Protein 8OJU (pdb70)

Sequence (438 aa):
SALTQPPSVVSGAPGQRRVSISSCTGGSSNFGAGYDVHWYQQLPATTAPKLLIYGNNNRRPSSGVPDRFSGSKSSGTSSASLAITGLQAEDEGDYFCQSFDTSLSGWIFGGGTKLTVLGQPKAAPSVTLFPPSSSEELQANNKATLVCLISSDFYPGAVTTVAWKADSSPVKAGVETTTPSSKQSNNKYAASSSYLSLTPEQWKSSHRRSYSSSCCQVTHEGSTTVVEKTVAPTECSVQLLVQSGAEVRNPGASSVKVSCKASGYTFTSYAIHWVRQAPGHRLEWVGRINTDNGNNTKYSQKFHGRVALSRDTTSSASSTTTYMMDLSSLNSSEDTAVYYCCARAFYYSSGVMFDSWGQGALVTVSSAPTKAPDVFPIISGCRKDDNSPVVLACLITTGYHPTSVTTVTTWYMGTQSSQPQRTFPEIQRRDSSYYMMTSSQLSSTTPLQQWRQGEYKCCVVQHTTASKSKKEIFRWPESP

Structure (mmCIF, N/CA/C/O backbone):
data_8OJU
#
_entry.id   8OJU
#
_cell.length_a   42.893
_cell.length_b   74.198
_cell.length_c   70.915
_cell.angle_alpha   90.00
_cell.angle_beta   92.15
_cell.angle_gamma   90.00
#
_symmetry.space_group_name_H-M   'P 1 21 1'
#
loop_
_entity.id
_entity.type
_entity.pdbx_description
1 polymer 'Human IgD Fab light chain'
2 polymer 'Human IgD Fab heavy chain'
3 non-polymer 1,2-ETHANEDIOL
4 non-polymer 'SODIUM ION'
5 non-polymer 'TETRAETHYLENE GLYCOL'
6 water water
#
loop_
_atom_site.group_PDB
_atom_site.id
_atom_site.type_symbol
_atom_site.label_atom_id
_atom_site.label_alt_id
_atom_site.label_comp_id
_atom_site.label_asym_id
_atom_site.label_entity_id
_atom_site.label_seq_id
_atom_site.pdbx_PDB_ins_code
_atom_site.Cartn_x
_atom_site.Cartn_y
_atom_site.Cartn_z
_atom_site.occupancy
_atom_site.B_iso_or_equiv
_atom_site.auth_seq_id
_atom_site.auth_comp_id
_atom_site.auth_asym_id
_atom_site.auth_atom_id
_atom_site.pdbx_PDB_model_num
ATOM 9 N N . SER A 1 2 ? -11.874 -0.289 35.547 1.00 40.46 2 SER L N 1
ATOM 10 C CA . SER A 1 2 ? -10.872 -1.355 35.528 1.00 37.62 2 SER L CA 1
ATOM 11 C C . SER A 1 2 ? -9.802 -1.114 34.471 1.00 35.71 2 SER L C 1
ATOM 12 O O . SER A 1 2 ? -9.106 -2.039 34.047 1.00 37.36 2 SER L O 1
ATOM 15 N N . ALA A 1 3 ? -9.692 0.128 34.026 1.00 31.57 3 ALA L N 1
ATOM 16 C CA . ALA A 1 3 ? -8.658 0.525 33.088 1.00 30.15 3 ALA L CA 1
ATOM 17 C C . ALA A 1 3 ? -8.019 1.807 33.595 1.00 27.83 3 ALA L C 1
ATOM 18 O O . ALA A 1 3 ? -8.626 2.552 34.370 1.00 30.08 3 ALA L O 1
ATOM 20 N N . LEU A 1 4 ? -6.771 2.034 33.193 1.00 23.53 4 LEU L N 1
ATOM 21 C CA . LEU A 1 4 ? -6.083 3.280 33.493 1.00 20.43 4 LEU L CA 1
ATOM 22 C C . LEU A 1 4 ? -6.245 4.223 32.316 1.00 21.83 4 LEU L C 1
ATOM 23 O O . LEU A 1 4 ? -6.118 3.806 31.158 1.00 21.93 4 LEU L O 1
ATOM 28 N N . THR A 1 5 ? -6.514 5.495 32.614 1.00 21.58 5 THR L N 1
ATOM 29 C CA . THR A 1 5 ? -6.770 6.506 31.595 1.00 22.23 5 THR L CA 1
ATOM 30 C C . THR A 1 5 ? -5.691 7.581 31.652 1.00 21.22 5 THR L C 1
ATOM 31 O O . THR A 1 5 ? -5.512 8.233 32.694 1.00 21.35 5 THR L O 1
ATOM 35 N N . GLN A 1 6 ? -4.967 7.753 30.538 1.00 20.64 6 GLN L N 1
ATOM 36 C CA . GLN A 1 6 ? -3.981 8.810 30.326 1.00 21.48 6 GLN L CA 1
ATOM 37 C C . GLN A 1 6 ? -4.336 9.582 29.069 1.00 21.89 6 GLN L C 1
ATOM 38 O O . GLN A 1 6 ? -4.884 9.006 28.120 1.00 25.33 6 GLN L O 1
ATOM 44 N N . PRO A 1 7 ? -3.953 10.858 28.994 1.00 22.01 7 PRO L N 1
ATOM 45 C CA . PRO A 1 7 ? -4.158 11.612 27.757 1.00 23.73 7 PRO L CA 1
ATOM 46 C C . PRO A 1 7 ? -3.323 11.036 26.632 1.00 23.98 7 PRO L C 1
ATOM 47 O O . PRO A 1 7 ? -2.191 10.573 26.854 1.00 24.35 7 PRO L O 1
ATOM 51 N N . PRO A 1 8 ? -3.815 11.080 25.391 1.00 23.35 8 PRO L N 1
ATOM 52 C CA . PRO A 1 8 ? -3.008 10.560 24.279 1.00 23.73 8 PRO L CA 1
ATOM 53 C C . PRO A 1 8 ? -1.751 11.366 23.988 1.00 22.81 8 PRO L C 1
ATOM 54 O O . PRO A 1 8 ? -0.772 10.803 23.474 1.00 22.92 8 PRO L O 1
ATOM 58 N N . SER A 1 9 ? -1.726 12.662 24.295 1.00 22.98 9 SER L N 1
ATOM 59 C CA . SER A 1 9 ? -0.542 13.441 23.968 1.00 24.44 9 SER L CA 1
ATOM 60 C C . SER A 1 9 ? -0.376 14.608 24.927 1.00 22.84 9 SER L C 1
ATOM 61 O O . SER A 1 9 ? -1.351 15.125 25.479 1.00 25.50 9 SER L O 1
ATOM 64 N N . VAL A 1 10 ? 0.887 14.988 25.136 1.00 19.92 10 VAL L N 1
ATOM 65 C CA A VAL A 1 10 ? 1.254 16.190 25.876 0.50 19.57 10 VAL L CA 1
ATOM 66 C CA B VAL A 1 10 ? 1.261 16.179 25.890 0.50 20.30 10 VAL L CA 1
ATOM 67 C C . VAL A 1 10 ? 2.398 16.850 25.128 1.00 20.08 10 VAL L C 1
ATOM 68 O O . VAL A 1 10 ? 3.166 16.189 24.424 1.00 19.84 10 VAL L O 1
ATOM 75 N N . SER A 1 11 ? 2.502 18.173 25.254 1.00 22.45 11 SER L N 1
ATOM 76 C CA . SER A 1 11 ? 3.594 18.853 24.575 1.00 22.50 11 SER L CA 1
ATOM 77 C C . SER A 1 11 ? 4.061 20.046 25.396 1.00 20.74 11 SER L C 1
ATOM 78 O O . SER A 1 11 ? 3.316 20.606 26.205 1.00 22.32 11 SER L O 1
ATOM 81 N N . GLY A 1 12 ? 5.317 20.421 25.174 1.00 20.83 12 GLY L N 1
ATOM 82 C CA . GLY A 1 12 ? 5.890 21.604 25.789 1.00 21.19 12 GLY L CA 1
ATOM 83 C C . GLY A 1 12 ? 7.150 21.996 25.053 1.00 22.55 12 GLY L C 1
ATOM 84 O O . GLY A 1 12 ? 7.621 21.278 24.172 1.00 24.44 12 GLY L O 1
ATOM 85 N N . ALA A 1 13 ? 7.705 23.151 25.427 1.00 22.17 13 ALA L N 1
ATOM 86 C CA . ALA A 1 13 ? 8.905 23.662 24.777 1.00 22.36 13 ALA L CA 1
ATOM 87 C C . ALA A 1 13 ? 10.142 23.322 25.608 1.00 21.85 13 ALA L C 1
ATOM 88 O O . ALA A 1 13 ? 10.028 22.962 26.785 1.00 19.33 13 ALA L O 1
ATOM 90 N N . PRO A 1 14 ? 11.347 23.411 25.035 1.00 22.27 14 PRO L N 1
ATOM 91 C CA . PRO A 1 14 ? 12.545 23.095 25.821 1.00 22.25 14 PRO L CA 1
ATOM 92 C C . PRO A 1 14 ? 12.629 23.905 27.105 1.00 20.34 14 PRO L C 1
ATOM 93 O O . PRO A 1 14 ? 12.379 25.116 27.125 1.00 21.29 14 PRO L O 1
ATOM 97 N N . GLY A 1 15 ? 12.975 23.218 28.192 1.00 19.29 15 GLY L N 1
ATOM 98 C CA . GLY A 1 15 ? 13.071 23.834 29.500 1.00 18.66 15 GLY L CA 1
ATOM 99 C C . GLY A 1 15 ? 11.765 23.993 30.246 1.00 18.99 15 GLY L C 1
ATOM 100 O O . GLY A 1 15 ? 11.789 24.347 31.432 1.00 20.62 15 GLY L O 1
ATOM 101 N N . GLN A 1 16 ? 10.624 23.742 29.612 1.00 17.51 16 GLN L N 1
ATOM 102 C CA . GLN A 1 16 ? 9.344 23.893 30.282 1.00 17.43 16 GLN L CA 1
ATOM 103 C C . GLN A 1 16 ? 9.013 22.660 31.126 1.00 18.03 16 GLN L C 1
ATOM 104 O O . GLN A 1 16 ? 9.752 21.669 31.170 1.00 17.35 16 GLN L O 1
ATOM 110 N N . ARG A 1 17 ? 7.875 22.721 31.801 1.00 19.96 17 ARG L N 1
ATOM 111 C CA A ARG A 1 17 ? 7.413 21.652 32.674 0.70 20.17 17 ARG L CA 1
ATOM 112 C CA B ARG A 1 17 ? 7.415 21.649 32.670 0.30 20.42 17 ARG L CA 1
ATOM 113 C C . ARG A 1 17 ? 6.076 21.128 32.168 1.00 20.66 17 ARG L C 1
ATOM 114 O O . ARG A 1 17 ? 5.190 21.913 31.811 1.00 24.72 17 ARG L O 1
ATOM 129 N N . VAL A 1 18 ? 5.926 19.802 32.137 1.00 17.82 18 VAL L N 1
ATOM 130 C CA . VAL A 1 18 ? 4.671 19.176 31.740 1.00 17.80 18 VAL L CA 1
ATOM 131 C C . VAL A 1 18 ? 4.293 18.127 32.783 1.00 16.43 18 VAL L C 1
ATOM 132 O O . VAL A 1 18 ? 5.109 17.722 33.608 1.00 17.55 18 VAL L O 1
ATOM 136 N N . SER A 1 19 ? 3.025 17.719 32.774 1.00 16.00 19 SER L N 1
ATOM 137 C CA . SER A 1 19 ? 2.641 16.546 33.546 1.00 17.31 19 SER L CA 1
ATOM 138 C C . SER A 1 19 ? 1.719 15.664 32.733 1.00 16.49 19 SER L C 1
ATOM 139 O O . SER A 1 19 ? 1.041 16.120 31.811 1.00 17.84 19 SER L O 1
ATOM 142 N N . ILE A 1 20 ? 1.714 14.394 33.108 1.00 16.79 20 ILE L N 1
ATOM 143 C CA . ILE A 1 20 ? 0.938 13.355 32.451 1.00 17.04 20 ILE L CA 1
ATOM 144 C C . ILE A 1 20 ? 0.061 12.718 33.514 1.00 16.88 20 ILE L C 1
ATOM 145 O O . ILE A 1 20 ? 0.577 12.125 34.470 1.00 15.76 20 ILE L O 1
ATOM 150 N N . SER A 1 21 ? -1.254 12.847 33.359 1.00 17.18 21 SER L N 1
ATOM 151 C CA A SER A 1 21 ? -2.176 12.270 34.322 0.50 17.17 21 SER L CA 1
ATOM 152 C CA B SER A 1 21 ? -2.226 12.286 34.290 0.50 17.22 21 SER L CA 1
ATOM 153 C C . SER A 1 21 ? -2.471 10.807 33.993 1.00 18.29 21 SER L C 1
ATOM 154 O O . SER A 1 21 ? -2.380 10.365 32.843 1.00 19.17 21 SER L O 1
ATOM 159 N N . CYS A 1 22 ? -2.817 10.049 35.037 1.00 18.03 22 CYS L N 1
ATOM 160 C CA . CYS A 1 22 ? -3.256 8.658 34.891 1.00 19.88 22 CYS L CA 1
ATOM 161 C C . CYS A 1 22 ? -4.283 8.414 35.986 1.00 20.83 22 CYS L C 1
ATOM 162 O O . CYS A 1 22 ? -3.958 8.524 37.169 1.00 24.89 22 CYS L O 1
ATOM 165 N N . THR A 1 23 ? -5.523 8.091 35.632 1.00 23.07 23 THR L N 1
ATOM 166 C CA . THR A 1 23 ? -6.504 7.813 36.670 1.00 24.22 23 THR L CA 1
ATOM 167 C C . THR A 1 23 ? -6.983 6.385 36.558 1.00 23.70 23 THR L C 1
ATOM 168 O O . THR A 1 23 ? -7.055 5.821 35.468 1.00 25.48 23 THR L O 1
ATOM 172 N N . GLY A 1 24 ? -7.265 5.806 37.710 1.00 24.60 24 GLY L N 1
ATOM 173 C CA . GLY A 1 24 ? -7.699 4.435 37.747 1.00 25.38 24 GLY L CA 1
ATOM 174 C C . GLY A 1 24 ? -9.047 4.328 38.410 1.00 29.14 24 GLY L C 1
ATOM 175 O O . GLY A 1 24 ? -9.928 5.178 38.226 1.00 31.48 24 GLY L O 1
ATOM 176 N N . GLY A 1 25 ? -9.197 3.311 39.238 1.00 30.23 25 GLY L N 1
ATOM 177 C CA . GLY A 1 25 ? -10.521 3.035 39.743 1.00 31.81 25 GLY L CA 1
ATOM 178 C C . GLY A 1 25 ? -10.437 2.200 40.993 1.00 34.16 25 GLY L C 1
ATOM 179 O O . GLY A 1 25 ? -9.354 1.847 41.466 1.00 32.74 25 GLY L O 1
ATOM 180 N N . SER A 1 26 ? -11.624 1.868 41.505 1.00 33.87 26 SER L N 1
ATOM 181 C CA . SER A 1 26 ? -11.731 1.153 42.769 1.00 35.72 26 SER L CA 1
ATOM 182 C C . SER A 1 26 ? -10.973 -0.169 42.758 1.00 35.03 26 SER L C 1
ATOM 183 O O . SER A 1 26 ? -10.551 -0.638 43.821 1.00 38.00 26 SER L O 1
ATOM 186 N N . SER A 1 27 ? -10.795 -0.789 41.590 1.00 34.43 27 SER L N 1
ATOM 187 C CA . SER A 1 27 ? -10.203 -2.122 41.512 1.00 32.69 27 SER L CA 1
ATOM 188 C C . SER A 1 27 ? -8.692 -2.116 41.301 1.00 32.73 27 SER L C 1
ATOM 189 O O . SER A 1 27 ? -8.081 -3.190 41.260 1.00 33.25 27 SER L O 1
ATOM 192 N N . ASN A 1 28 ? -8.069 -0.946 41.190 1.00 29.37 28 ASN L N 1
ATOM 193 C CA . ASN A 1 28 ? -6.622 -0.902 41.058 1.00 28.43 28 ASN L CA 1
ATOM 194 C C . ASN A 1 28 ? -6.059 0.073 42.088 1.00 27.35 28 ASN L C 1
ATOM 195 O O . ASN A 1 28 ? -5.750 -0.334 43.218 1.00 27.85 28 ASN L O 1
ATOM 200 N N . PHE A 1 29 ? -5.959 1.357 41.723 1.00 26.38 29 PHE L N 1
ATOM 201 C CA . PHE A 1 29 ? -5.511 2.377 42.677 1.00 28.26 29 PHE L CA 1
ATOM 202 C C . PHE A 1 29 ? -6.376 2.386 43.933 1.00 31.10 29 PHE L C 1
ATOM 203 O O . PHE A 1 29 ? -5.863 2.529 45.049 1.00 33.25 29 PHE L O 1
ATOM 211 N N . GLY A 1 30 ? -7.694 2.242 43.769 1.00 30.37 30 GLY L N 1
ATOM 212 C CA . GLY A 1 30 ? -8.604 2.235 44.901 1.00 32.58 30 GLY L CA 1
ATOM 213 C C . GLY A 1 30 ? -8.530 0.988 45.755 1.00 34.87 30 GLY L C 1
ATOM 214 O O . GLY A 1 30 ? -9.034 0.990 46.882 1.00 37.23 30 GLY L O 1
ATOM 215 N N . ALA A 1 31 ? -7.919 -0.080 45.247 1.00 34.03 31 ALA L N 1
ATOM 216 C CA . ALA A 1 31 ? -7.707 -1.291 46.025 1.00 33.20 31 ALA L CA 1
ATOM 217 C C . ALA A 1 31 ? -6.353 -1.307 46.719 1.00 33.50 31 ALA L C 1
ATOM 218 O O . ALA A 1 31 ? -5.963 -2.345 47.261 1.00 34.31 31 ALA L O 1
ATOM 220 N N . GLY A 1 32 ? -5.627 -0.191 46.692 1.00 32.03 32 GLY L N 1
ATOM 221 C CA . GLY A 1 32 ? -4.366 -0.061 47.391 1.00 31.09 32 GLY L CA 1
ATOM 222 C C . GLY A 1 32 ? -3.108 -0.266 46.568 1.00 28.92 32 GLY L C 1
ATOM 223 O O . GLY A 1 32 ? -2.011 -0.210 47.134 1.00 31.07 32 GLY L O 1
ATOM 224 N N . TYR A 1 33 ? -3.218 -0.495 45.263 1.00 25.43 33 TYR L N 1
ATOM 225 C CA . TYR A 1 33 ? -2.032 -0.769 44.465 1.00 23.63 33 TYR L CA 1
ATOM 226 C C . TYR A 1 33 ? -1.380 0.531 44.018 1.00 21.95 33 TYR L C 1
ATOM 227 O O . TYR A 1 33 ? -2.051 1.546 43.820 1.00 24.93 33 TYR L O 1
ATOM 236 N N . ASP A 1 34 ? -0.055 0.499 43.899 1.00 19.53 34 ASP L N 1
ATOM 237 C CA . ASP A 1 34 ? 0.699 1.670 43.468 1.00 18.70 34 ASP L CA 1
ATOM 238 C C . ASP A 1 34 ? 0.675 1.799 41.942 1.00 16.58 34 ASP L C 1
ATOM 239 O O . ASP A 1 34 ? 0.287 0.876 41.206 1.00 18.72 34 ASP L O 1
ATOM 244 N N . VAL A 1 35 ? 1.126 2.964 41.462 1.00 15.88 35 VAL L N 1
ATOM 245 C CA . VAL A 1 35 ? 1.363 3.199 40.039 1.00 13.98 35 VAL L CA 1
ATOM 246 C C . VAL A 1 35 ? 2.856 3.146 39.732 1.00 14.26 35 VAL L C 1
ATOM 247 O O . VAL A 1 35 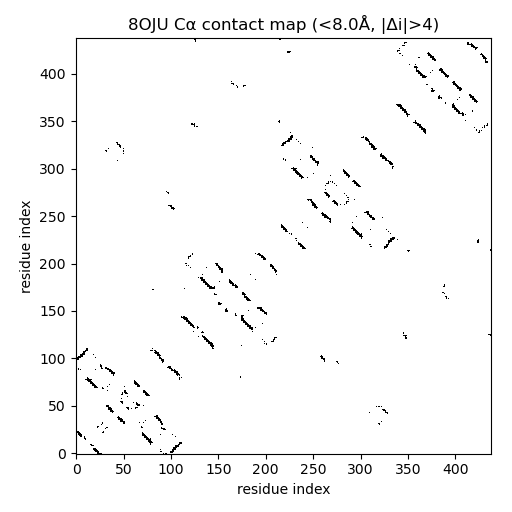? 3.688 3.618 40.523 1.00 14.77 35 VAL L O 1
ATOM 251 N N . HIS A 1 36 ? 3.199 2.592 38.564 1.00 14.11 36 HIS L N 1
ATOM 252 C CA . HIS A 1 36 ? 4.545 2.664 38.022 1.00 12.42 36 HIS L CA 1
ATOM 253 C C . HIS A 1 36 ? 4.488 3.316 36.648 1.00 11.47 36 HIS L C 1
ATOM 254 O O . HIS A 1 36 ? 3.463 3.252 35.961 1.00 13.81 36 HIS L O 1
ATOM 261 N N . TRP A 1 37 ? 5.600 3.925 36.228 1.00 11.55 37 TRP L N 1
ATOM 262 C CA . TRP A 1 37 ? 5.651 4.596 34.932 1.00 11.88 37 TRP L CA 1
ATOM 263 C C . TRP A 1 37 ? 6.826 4.068 34.128 1.00 12.70 37 TRP L C 1
ATOM 264 O O . TRP A 1 37 ? 7.900 3.798 34.688 1.00 13.20 37 TRP L O 1
ATOM 275 N N . TYR A 1 38 ? 6.613 3.924 32.812 1.00 12.31 38 TYR L N 1
ATOM 276 C CA . TYR A 1 38 ? 7.628 3.442 31.882 1.00 12.11 38 TYR L CA 1
ATOM 277 C C . TYR A 1 38 ? 7.797 4.437 30.746 1.00 11.58 38 TYR L C 1
ATOM 278 O O . TYR A 1 38 ? 6.824 5.038 30.276 1.00 14.05 38 TYR L O 1
ATOM 287 N N . GLN A 1 39 ? 9.038 4.613 30.322 1.00 12.59 39 GLN L N 1
ATOM 288 C CA . GLN A 1 39 ? 9.406 5.500 29.230 1.00 12.66 39 GLN L CA 1
ATOM 289 C C . GLN A 1 39 ? 9.806 4.642 28.038 1.00 14.55 39 GLN L C 1
ATOM 290 O O . GLN A 1 39 ? 10.653 3.745 28.167 1.00 14.66 39 GLN L O 1
ATOM 296 N N . GLN A 1 40 ? 9.216 4.920 26.881 1.00 14.07 40 GLN L N 1
ATOM 297 C CA . GLN A 1 40 ? 9.526 4.203 25.646 1.00 15.67 40 GLN L CA 1
ATOM 298 C C . GLN A 1 40 ? 9.978 5.192 24.580 1.00 17.10 40 GLN L C 1
ATOM 299 O O . GLN A 1 40 ? 9.157 5.881 23.962 1.00 17.29 40 GLN L O 1
ATOM 305 N N . LEU A 1 41 ? 11.285 5.280 24.403 1.00 18.71 41 LEU L N 1
ATOM 306 C CA . LEU A 1 41 ? 11.843 6.128 23.372 1.00 23.51 41 LEU L CA 1
ATOM 307 C C . LEU A 1 41 ? 11.651 5.441 22.024 1.00 27.88 41 LEU L C 1
ATOM 308 O O . LEU A 1 41 ? 11.408 4.231 21.972 1.00 27.26 41 LEU L O 1
ATOM 313 N N . PRO A 1 42 ? 11.707 6.197 20.924 1.00 32.78 42 PRO L N 1
ATOM 314 C CA . PRO A 1 42 ? 11.418 5.608 19.610 1.00 33.53 42 PRO L CA 1
ATOM 315 C C . PRO A 1 42 ? 12.287 4.391 19.329 1.00 34.20 42 PRO L C 1
ATOM 316 O O . PRO A 1 42 ? 13.499 4.401 19.563 1.00 35.75 42 PRO L O 1
ATOM 320 N N . ALA A 1 43 ? 11.640 3.319 18.862 1.00 34.75 43 ALA L N 1
ATOM 321 C CA . ALA A 1 43 ? 12.318 2.085 18.454 1.00 35.90 43 ALA L CA 1
ATOM 322 C C . ALA A 1 43 ? 13.105 1.432 19.591 1.00 34.48 43 ALA L C 1
ATOM 323 O O . ALA A 1 43 ? 14.118 0.772 19.357 1.00 37.06 43 ALA L O 1
ATOM 325 N N . THR A 1 44 ? 12.651 1.604 20.833 1.00 28.77 44 THR L N 1
ATOM 326 C CA A THR A 1 44 ? 13.313 0.997 21.980 0.50 25.31 44 THR L CA 1
ATOM 327 C CA B THR A 1 44 ? 13.310 1.034 21.998 0.50 26.18 44 THR L CA 1
ATOM 328 C C . THR A 1 44 ? 12.279 0.305 22.853 1.00 22.81 44 THR L C 1
ATOM 329 O O . THR A 1 44 ? 11.079 0.582 22.778 1.00 21.60 44 THR L O 1
ATOM 336 N N . ALA A 1 45 ? 12.766 -0.618 23.687 1.00 21.21 45 ALA L N 1
ATOM 337 C CA . ALA A 1 45 ? 11.914 -1.265 24.670 1.00 18.24 45 ALA L CA 1
ATOM 338 C C . ALA A 1 45 ? 11.538 -0.271 25.773 1.00 17.10 45 ALA L C 1
ATOM 339 O O . ALA A 1 45 ? 12.272 0.687 26.038 1.00 18.15 45 ALA L O 1
ATOM 341 N N . PRO A 1 46 ? 10.396 -0.478 26.428 1.00 16.62 46 PRO L N 1
ATOM 342 C CA . PRO A 1 46 ? 10.084 0.296 27.639 1.00 16.27 46 PRO L CA 1
ATOM 343 C C . PRO A 1 46 ? 11.195 0.192 28.677 1.00 15.08 46 PRO L C 1
ATOM 344 O O . PRO A 1 46 ? 11.885 -0.827 28.792 1.00 18.33 46 PRO L O 1
ATOM 348 N N . LYS A 1 47 ? 11.360 1.283 29.436 1.00 14.97 47 LYS L N 1
ATOM 349 C CA . LYS A 1 47 ? 12.303 1.386 30.532 1.00 15.72 47 LYS L CA 1
ATOM 350 C C . LYS A 1 47 ? 11.564 1.896 31.761 1.00 13.77 47 LYS L C 1
ATOM 351 O O . LYS A 1 47 ? 10.772 2.834 31.673 1.00 14.75 47 LYS L O 1
ATOM 357 N N . LEU A 1 48 ? 11.829 1.289 32.911 1.00 14.46 48 LEU L N 1
ATOM 358 C CA . LEU A 1 48 ? 11.212 1.732 34.154 1.00 13.17 48 LEU L CA 1
ATOM 359 C C . LEU A 1 48 ? 11.686 3.142 34.497 1.00 11.53 48 LEU L C 1
ATOM 360 O O . LEU A 1 48 ? 12.887 3.411 34.547 1.00 14.36 48 LEU L O 1
ATOM 365 N N . LEU A 1 49 ? 10.729 4.044 34.722 1.00 11.74 49 LEU L N 1
ATOM 366 C CA . LEU A 1 49 ? 11.005 5.443 35.000 1.00 13.34 49 LEU L CA 1
ATOM 367 C C . LEU A 1 49 ? 10.686 5.828 36.439 1.00 12.82 49 LEU L C 1
ATOM 368 O O . LEU A 1 49 ? 11.492 6.503 37.100 1.00 13.63 49 LEU L O 1
ATOM 373 N N . ILE A 1 50 ? 9.512 5.437 36.940 1.00 12.57 50 ILE L N 1
ATOM 374 C CA . ILE A 1 50 ? 9.086 5.688 38.311 1.00 12.46 50 ILE L CA 1
ATOM 375 C C . ILE A 1 50 ? 8.426 4.412 38.807 1.00 12.51 50 ILE L C 1
ATOM 376 O O . ILE A 1 50 ? 7.650 3.787 38.075 1.00 14.07 50 ILE L O 1
ATOM 381 N N . TYR A 1 51 ? 8.732 4.008 40.043 1.00 13.13 51 TYR L N 1
ATOM 382 C CA . TYR A 1 51 ? 8.046 2.862 40.643 1.00 14.93 51 TYR L CA 1
ATOM 383 C C . TYR A 1 51 ? 7.460 3.250 41.992 1.00 15.04 51 TYR L C 1
ATOM 384 O O . TYR A 1 51 ? 7.991 4.123 42.694 1.00 15.41 51 TYR L O 1
ATOM 393 N N . GLY A 1 52 ? 6.346 2.605 42.351 1.00 15.95 52 GLY L N 1
ATOM 394 C CA . GLY A 1 52 ? 5.787 2.802 43.674 1.00 17.52 52 GLY L CA 1
ATOM 395 C C . GLY A 1 52 ? 5.371 4.240 43.899 1.00 17.55 52 GLY L C 1
ATOM 396 O O . GLY A 1 52 ? 5.643 4.824 44.954 1.00 18.36 52 GLY L O 1
ATOM 397 N N . ASN A 1 53 ? 4.728 4.812 42.885 1.00 16.31 53 ASN L N 1
ATOM 398 C CA . ASN A 1 53 ? 4.168 6.165 42.893 1.00 16.81 53 ASN L CA 1
ATOM 399 C C . ASN A 1 53 ? 5.221 7.246 42.683 1.00 16.48 53 ASN L C 1
ATOM 400 O O . ASN A 1 53 ? 5.005 8.164 41.890 1.00 15.08 53 ASN L O 1
ATOM 405 N N . ASN A 1 54 ? 6.353 7.172 43.400 1.00 15.65 54 ASN L N 1
ATOM 406 C CA . ASN A 1 54 ? 7.255 8.321 43.441 1.00 15.28 54 ASN L CA 1
ATOM 407 C C . ASN A 1 54 ? 8.740 7.968 43.501 1.00 16.00 54 ASN L C 1
ATOM 408 O O . ASN A 1 54 ? 9.546 8.884 43.691 1.00 18.13 54 ASN L O 1
ATOM 413 N N . ASN A 1 55 ? 9.146 6.710 43.341 1.00 16.06 55 ASN L N 1
ATOM 414 C CA . ASN A 1 55 ? 10.561 6.352 43.454 1.00 15.94 55 ASN L CA 1
ATOM 415 C C . ASN A 1 55 ? 11.235 6.293 42.089 1.00 15.51 55 ASN L C 1
ATOM 416 O O . ASN A 1 55 ? 10.649 5.806 41.131 1.00 15.97 55 ASN L O 1
ATOM 421 N N . ARG A 1 56 ? 12.488 6.762 42.001 1.00 15.86 56 ARG L N 1
ATOM 422 C CA A ARG A 1 56 ? 13.274 6.698 40.766 0.50 15.52 56 ARG L CA 1
ATOM 423 C CA B ARG A 1 56 ? 13.267 6.693 40.764 0.50 17.16 56 ARG L CA 1
ATOM 424 C C . ARG A 1 56 ? 14.304 5.588 40.850 1.00 16.77 56 ARG L C 1
ATOM 425 O O . ARG A 1 56 ? 15.060 5.528 41.830 1.00 19.23 56 ARG L O 1
ATOM 440 N N . PRO A 1 57 ? 14.374 4.707 39.852 1.00 16.69 57 PRO L N 1
ATOM 441 C CA . PRO A 1 57 ? 15.528 3.815 39.739 1.00 18.24 57 PRO L CA 1
ATOM 442 C C . PRO A 1 57 ? 16.796 4.635 39.574 1.00 20.17 57 PRO L C 1
ATOM 443 O O . PRO A 1 57 ? 16.774 5.799 39.167 1.00 20.53 57 PRO L O 1
ATOM 447 N N . SER A 1 58 ? 17.917 4.000 39.885 1.00 24.43 58 SER L N 1
ATOM 448 C CA A SER A 1 58 ? 19.204 4.654 39.705 0.50 25.82 58 SER L CA 1
ATOM 449 C CA B SER A 1 58 ? 19.209 4.641 39.702 0.50 25.27 58 SER L CA 1
ATOM 450 C C . SER A 1 58 ? 19.387 5.048 38.245 1.00 26.13 58 SER L C 1
ATOM 451 O O . SER A 1 58 ? 19.045 4.298 37.326 1.00 29.14 58 SER L O 1
ATOM 456 N N . GLY A 1 59 ? 19.909 6.253 38.027 1.00 25.13 59 GLY L N 1
ATOM 457 C CA . GLY A 1 59 ? 20.145 6.740 36.688 1.00 25.27 59 GLY L CA 1
ATOM 458 C C . GLY A 1 59 ? 19.049 7.607 36.093 1.00 23.91 59 GLY L C 1
ATOM 459 O O . GLY A 1 59 ? 19.345 8.419 35.209 1.00 25.90 59 GLY L O 1
ATOM 460 N N . VAL A 1 60 ? 17.803 7.455 36.527 1.00 19.52 60 VAL L N 1
ATOM 461 C CA . VAL A 1 60 ? 16.709 8.279 35.999 1.00 15.71 60 VAL L CA 1
ATOM 462 C C . VAL A 1 60 ? 16.853 9.697 36.551 1.00 14.68 60 VAL L C 1
ATOM 463 O O . VAL A 1 60 ? 16.991 9.868 37.779 1.00 14.89 60 VAL L O 1
ATOM 467 N N . PRO A 1 61 ? 16.838 10.727 35.698 1.00 14.59 61 PRO L N 1
ATOM 468 C CA . PRO A 1 61 ? 17.025 12.100 36.194 1.00 16.86 61 PRO L CA 1
ATOM 469 C C . PRO A 1 61 ? 15.931 12.537 37.154 1.00 16.57 61 PRO L C 1
ATOM 470 O O . PRO A 1 61 ? 14.752 12.212 36.980 1.00 14.94 61 PRO L O 1
ATOM 474 N N . ASP A 1 62 ? 16.319 13.350 38.146 1.00 15.46 62 ASP L N 1
ATOM 475 C CA . ASP A 1 62 ? 15.342 13.917 39.080 1.00 17.29 62 ASP L CA 1
ATOM 476 C C . ASP A 1 62 ? 14.392 14.937 38.443 1.00 15.65 62 ASP L C 1
ATOM 477 O O . ASP A 1 62 ? 13.463 15.390 39.123 1.00 17.83 62 ASP L O 1
ATOM 482 N N . ARG A 1 63 ? 14.556 15.266 37.155 1.00 15.34 63 ARG L N 1
ATOM 483 C CA . ARG A 1 63 ? 13.522 16.015 36.438 1.00 15.63 63 ARG L CA 1
ATOM 484 C C . ARG A 1 63 ? 12.209 15.240 36.320 1.00 14.24 63 ARG L C 1
ATOM 485 O O . ARG A 1 63 ? 11.160 15.846 36.078 1.00 15.24 63 ARG L O 1
ATOM 493 N N . PHE A 1 64 ? 12.237 13.922 36.475 1.00 12.21 64 PHE L N 1
ATOM 494 C CA . PHE A 1 64 ? 11.032 13.106 36.461 1.00 11.77 64 PHE L CA 1
ATOM 495 C C . PHE A 1 64 ? 10.603 12.857 37.897 1.00 13.18 64 PHE L C 1
ATOM 496 O O . PHE A 1 64 ? 11.410 12.394 38.708 1.00 15.34 64 PHE L O 1
ATOM 504 N N . SER A 1 65 ? 9.325 13.098 38.193 1.00 11.98 65 SER L N 1
ATOM 505 C CA . SER A 1 65 ? 8.799 12.825 39.528 1.00 13.34 65 SER L CA 1
ATOM 506 C C . SER A 1 65 ? 7.360 12.345 39.412 1.00 13.99 65 SER L C 1
ATOM 507 O O . SER A 1 65 ? 6.680 12.608 38.422 1.00 15.58 65 SER L O 1
ATOM 510 N N . GLY A 1 66 ? 6.901 11.631 40.439 1.00 13.87 66 GLY L N 1
ATOM 511 C CA . GLY A 1 66 ? 5.558 11.100 40.441 1.00 13.63 66 GLY L CA 1
ATOM 512 C C . GLY A 1 66 ? 4.831 11.354 41.747 1.00 15.13 66 GLY L C 1
ATOM 513 O O . GLY A 1 66 ? 5.427 11.506 42.819 1.00 16.36 66 GLY L O 1
ATOM 514 N N . SER A 1 67 ? 3.506 11.366 41.640 1.00 14.82 67 SER L N 1
ATOM 515 C CA . SER A 1 67 ? 2.676 11.380 42.834 1.00 16.01 67 SER L CA 1
ATOM 516 C C . SER A 1 67 ? 1.386 10.630 42.543 1.00 16.64 67 SER L C 1
ATOM 517 O O . SER A 1 67 ? 1.012 10.410 41.386 1.00 16.02 67 SER L O 1
ATOM 520 N N . LYS A 1 68 ? 0.720 10.211 43.618 1.00 16.18 68 LYS L N 1
ATOM 521 C CA . LYS A 1 68 ? -0.584 9.586 43.516 1.00 17.45 68 LYS L CA 1
ATOM 522 C C . LYS A 1 68 ? -1.376 9.864 44.776 1.00 16.95 68 LYS L C 1
ATOM 523 O O . LYS A 1 68 ? -0.860 9.753 45.892 1.00 19.50 68 LYS L O 1
ATOM 529 N N . SER A 1 69 ? -2.632 10.246 44.582 1.00 18.06 69 SER L N 1
ATOM 530 C CA A SER A 1 69 ? -3.583 10.432 45.667 0.50 19.67 69 SER L CA 1
ATOM 531 C CA B SER A 1 69 ? -3.580 10.422 45.670 0.50 20.24 69 SER L CA 1
ATOM 532 C C . SER A 1 69 ? -4.861 9.724 45.257 1.00 20.84 69 SER L C 1
ATOM 533 O O . SER A 1 69 ? -5.429 10.038 44.208 1.00 21.40 69 SER L O 1
ATOM 538 N N . GLY A 1 70 ? -5.295 8.767 46.065 1.00 23.51 70 GLY L N 1
ATOM 539 C CA . GLY A 1 70 ? -6.513 8.053 45.729 1.00 25.47 70 GLY L CA 1
ATOM 540 C C . GLY A 1 70 ? -6.366 7.355 44.393 1.00 26.67 70 GLY L C 1
ATOM 541 O O . GLY A 1 70 ? -5.401 6.620 44.150 1.00 27.64 70 GLY L O 1
ATOM 542 N N . THR A 1 71 ? -7.320 7.597 43.496 1.00 25.73 71 THR L N 1
ATOM 543 C CA . THR A 1 71 ? -7.280 7.008 42.164 1.00 25.95 71 THR L CA 1
ATOM 544 C C . THR A 1 71 ? -6.666 7.939 41.112 1.00 23.68 71 THR L C 1
ATOM 545 O O . THR A 1 71 ? -6.824 7.701 39.906 1.00 26.44 71 THR L O 1
ATOM 549 N N . SER A 1 72 ? -5.946 8.981 41.532 1.00 20.41 72 SER L N 1
ATOM 550 C CA A SER A 1 72 ? -5.379 9.964 40.614 0.70 21.38 72 SER L CA 1
ATOM 551 C CA B SER A 1 72 ? -5.384 9.974 40.621 0.30 21.18 72 SER L CA 1
ATOM 552 C C . SER A 1 72 ? -3.866 9.971 40.747 1.00 20.25 72 SER L C 1
ATOM 553 O O . SER A 1 72 ? -3.332 10.274 41.823 1.00 23.23 72 SER L O 1
ATOM 558 N N . ALA A 1 73 ? -3.180 9.674 39.653 1.00 18.73 73 ALA L N 1
ATOM 559 C CA . ALA A 1 73 ? -1.714 9.719 39.608 1.00 16.45 73 ALA L CA 1
ATOM 560 C C . ALA A 1 73 ? -1.225 10.728 38.566 1.00 15.43 73 ALA L C 1
ATOM 561 O O . ALA A 1 73 ? -1.955 11.099 37.640 1.00 16.18 73 ALA L O 1
ATOM 563 N N . SER A 1 74 ? 0.021 11.194 38.725 1.00 14.23 74 SER L N 1
ATOM 564 C CA . SER A 1 74 ? 0.577 12.178 37.806 1.00 14.43 74 SER L CA 1
ATOM 565 C C . SER A 1 74 ? 2.094 12.041 37.707 1.00 12.60 74 SER L C 1
ATOM 566 O O . SER A 1 74 ? 2.786 11.972 38.727 1.00 14.56 74 SER L O 1
ATOM 569 N N . LEU A 1 75 ? 2.611 12.044 36.480 1.00 12.62 75 LEU L N 1
ATOM 570 C CA . LEU A 1 75 ? 4.047 12.078 36.207 1.00 13.66 75 LEU L CA 1
ATOM 571 C C . LEU A 1 75 ? 4.413 13.495 35.786 1.00 13.86 75 LEU L C 1
ATOM 572 O O . LEU A 1 75 ? 3.843 14.025 34.824 1.00 15.67 75 LEU L O 1
ATOM 577 N N . ALA A 1 76 ? 5.337 14.116 36.516 1.00 13.83 76 ALA L N 1
ATOM 578 C CA . ALA A 1 76 ? 5.800 15.470 36.218 1.00 13.47 76 ALA L CA 1
ATOM 579 C C . ALA A 1 76 ? 7.181 15.413 35.575 1.00 14.27 76 ALA L C 1
ATOM 580 O O . ALA A 1 76 ? 8.046 14.640 35.997 1.00 13.96 76 ALA L O 1
ATOM 582 N N . ILE A 1 77 ? 7.378 16.203 34.522 1.00 14.91 77 ILE L N 1
ATOM 583 C CA . ILE A 1 77 ? 8.678 16.296 33.870 1.00 14.65 77 ILE L CA 1
ATOM 584 C C . ILE A 1 77 ? 9.054 17.766 33.837 1.00 15.86 77 ILE L C 1
ATOM 585 O O . ILE A 1 77 ? 8.375 18.559 33.171 1.00 17.24 77 ILE L O 1
ATOM 590 N N . THR A 1 78 ? 10.123 18.136 34.553 1.00 16.92 78 THR L N 1
ATOM 591 C CA . THR A 1 78 ? 10.626 19.501 34.531 1.00 18.15 78 THR L CA 1
ATOM 592 C C . THR A 1 78 ? 11.822 19.598 33.596 1.00 19.86 78 THR L C 1
ATOM 593 O O . THR A 1 78 ? 12.458 18.598 33.254 1.00 20.91 78 THR L O 1
ATOM 597 N N . GLY A 1 79 ? 12.105 20.824 33.162 1.00 20.12 79 GLY L N 1
ATOM 598 C CA . GLY A 1 79 ? 13.260 21.067 32.316 1.00 19.83 79 GLY L CA 1
ATOM 599 C C . GLY A 1 79 ? 13.281 20.196 31.078 1.00 18.98 79 GLY L C 1
ATOM 600 O O . GLY A 1 79 ? 14.283 19.518 30.809 1.00 20.52 79 GLY L O 1
ATOM 601 N N . LEU A 1 80 ? 12.168 20.183 30.337 1.00 18.26 80 LEU L N 1
ATOM 602 C CA . LEU A 1 80 ? 12.035 19.297 29.182 1.00 17.52 80 LEU L CA 1
ATOM 603 C C . LEU A 1 80 ? 13.237 19.395 28.258 1.00 17.13 80 LEU L C 1
ATOM 604 O O . LEU A 1 80 ? 13.711 20.493 27.945 1.00 20.05 80 LEU L O 1
ATOM 609 N N . GLN A 1 81 ? 13.690 18.230 27.788 1.00 17.36 81 GLN L N 1
ATOM 610 C CA . GLN A 1 81 ? 14.754 18.101 26.812 1.00 20.04 81 GLN L CA 1
ATOM 611 C C . GLN A 1 81 ? 14.209 17.336 25.619 1.00 20.72 81 GLN L C 1
ATOM 612 O O . GLN A 1 81 ? 13.295 16.513 25.761 1.00 21.33 81 GLN L O 1
ATOM 618 N N . ALA A 1 82 ? 14.756 17.649 24.440 1.00 21.78 82 ALA L N 1
ATOM 619 C CA . ALA A 1 82 ? 14.374 16.947 23.217 1.00 21.51 82 ALA L CA 1
ATOM 620 C C . ALA A 1 82 ? 14.504 15.437 23.390 1.00 20.43 82 ALA L C 1
ATOM 621 O O . ALA A 1 82 ? 13.696 14.671 22.847 1.00 21.29 82 ALA L O 1
ATOM 623 N N . GLU A 1 83 ? 15.516 14.996 24.155 1.00 20.95 83 GLU L N 1
ATOM 624 C CA . GLU A 1 83 ? 15.749 13.579 24.420 1.00 21.74 83 GLU L CA 1
ATOM 625 C C . GLU A 1 83 ? 14.578 12.907 25.125 1.00 20.56 83 GLU L C 1
ATOM 626 O O . GLU A 1 83 ? 14.493 11.670 25.121 1.00 22.57 83 GLU L O 1
ATOM 632 N N . ASP A 1 84 ? 13.686 13.679 25.743 1.00 18.00 84 ASP L N 1
ATOM 633 C CA . ASP A 1 84 ? 12.551 13.119 26.465 1.00 18.16 84 ASP L CA 1
ATOM 634 C C . ASP A 1 84 ? 11.405 12.689 25.556 1.00 18.03 84 ASP L C 1
ATOM 635 O O . ASP A 1 84 ? 10.480 12.023 26.035 1.00 18.78 84 ASP L O 1
ATOM 640 N N . GLU A 1 85 ? 11.426 13.047 24.271 1.00 17.95 85 GLU L N 1
ATOM 641 C CA . GLU A 1 85 ? 10.299 12.704 23.414 1.00 18.76 85 GLU L CA 1
ATOM 642 C C . GLU A 1 85 ? 10.138 11.196 23.304 1.00 19.29 85 GLU L C 1
ATOM 643 O O . GLU A 1 85 ? 11.111 10.460 23.118 1.00 21.25 85 GLU L O 1
ATOM 649 N N . GLY A 1 86 ? 8.899 10.743 23.420 1.00 18.96 86 GLY L N 1
ATOM 650 C CA . GLY A 1 86 ? 8.612 9.323 23.404 1.00 18.98 86 GLY L CA 1
ATOM 651 C C . GLY A 1 86 ? 7.239 9.073 23.993 1.00 18.95 86 GLY L C 1
ATOM 652 O O . GLY A 1 86 ? 6.460 9.992 24.198 1.00 19.26 86 GLY L O 1
ATOM 653 N N . ASP A 1 87 ? 6.965 7.804 24.270 1.00 17.60 87 ASP L N 1
ATOM 654 C CA . ASP A 1 87 ? 5.682 7.399 24.823 1.00 17.61 87 ASP L CA 1
ATOM 655 C C . ASP A 1 87 ? 5.866 7.002 26.279 1.00 16.40 87 ASP L C 1
ATOM 656 O O . ASP A 1 87 ? 6.829 6.310 26.621 1.00 19.69 87 ASP L O 1
ATOM 661 N N . TYR A 1 88 ? 4.951 7.454 27.132 1.00 14.70 88 TYR L N 1
ATOM 662 C CA . TYR A 1 88 ? 5.016 7.225 28.570 1.00 14.07 88 TYR L CA 1
ATOM 663 C C . TYR A 1 88 ? 3.780 6.438 28.973 1.00 13.86 88 TYR L C 1
ATOM 664 O O . TYR A 1 88 ? 2.663 6.837 28.640 1.00 15.48 88 TYR L O 1
ATOM 673 N N . PHE A 1 89 ? 3.971 5.329 29.682 1.00 13.89 89 PHE L N 1
ATOM 674 C CA . PHE A 1 89 ? 2.870 4.461 30.088 1.00 13.26 89 PHE L CA 1
ATOM 675 C C . PHE A 1 89 ? 2.800 4.355 31.601 1.00 14.07 89 PHE L C 1
ATOM 676 O O . PHE A 1 89 ? 3.816 4.073 32.247 1.00 14.78 89 PHE L O 1
ATOM 684 N N . CYS A 1 90 ? 1.592 4.489 32.155 1.00 13.18 90 CYS L N 1
ATOM 685 C CA . CYS A 1 90 ? 1.388 4.103 33.543 1.00 14.38 90 CYS L CA 1
ATOM 686 C C . CYS A 1 90 ? 0.967 2.633 33.625 1.00 13.79 90 CYS L C 1
ATOM 687 O O . CYS A 1 90 ? 0.529 2.025 32.641 1.00 14.80 90 CYS L O 1
ATOM 690 N N . GLN A 1 91 ? 1.090 2.074 34.825 1.00 13.57 91 GLN L N 1
ATOM 691 C CA . GLN A 1 91 ? 0.854 0.651 35.046 1.00 12.77 91 GLN L CA 1
ATOM 692 C C . GLN A 1 91 ? 0.391 0.442 36.477 1.00 14.63 91 GLN L C 1
ATOM 693 O O . GLN A 1 91 ? 0.851 1.130 37.397 1.00 14.61 91 GLN L O 1
ATOM 699 N N . SER A 1 92 ? -0.543 -0.490 36.659 1.00 14.37 92 SER L N 1
ATOM 700 C CA . SER A 1 92 ? -0.962 -0.888 37.990 1.00 16.02 92 SER L CA 1
ATOM 701 C C . SER A 1 92 ? -1.438 -2.328 37.916 1.00 18.31 92 SER L C 1
ATOM 702 O O . SER A 1 92 ? -1.347 -2.988 36.878 1.00 19.36 92 SER L O 1
ATOM 705 N N . PHE A 1 93 ? -1.959 -2.806 39.017 1.00 22.89 93 PHE L N 1
ATOM 706 C CA . PHE A 1 93 ? -2.536 -4.128 39.079 1.00 25.03 93 PHE L CA 1
ATOM 707 C C . PHE A 1 93 ? -4.024 -3.961 39.344 1.00 25.43 93 PHE L C 1
ATOM 708 O O . PHE A 1 93 ? -4.429 -3.039 40.050 1.00 26.78 93 PHE L O 1
ATOM 716 N N . ASP A 1 94 ? -4.855 -4.847 38.778 1.00 27.60 94 ASP L N 1
ATOM 717 C CA . ASP A 1 94 ? -6.305 -4.689 38.899 1.00 28.99 94 ASP L CA 1
ATOM 718 C C . ASP A 1 94 ? -6.941 -5.975 39.403 1.00 28.91 94 ASP L C 1
ATOM 719 O O . ASP A 1 94 ? -6.770 -7.036 38.795 1.00 28.99 94 ASP L O 1
ATOM 724 N N . THR A 1 95 ? -7.693 -5.876 40.499 1.00 30.39 95 THR L N 1
ATOM 725 C CA . THR A 1 95 ? -8.282 -7.077 41.097 1.00 32.30 95 THR L CA 1
ATOM 726 C C . THR A 1 95 ? -9.458 -7.614 40.287 1.00 33.91 95 THR L C 1
ATOM 727 O O . THR A 1 95 ? -9.665 -8.833 40.237 1.00 34.88 95 THR L O 1
ATOM 731 N N . SER A 1 96 ? -10.252 -6.735 39.669 1.00 34.15 96 SER L N 1
ATOM 732 C CA . SER A 1 96 ? -11.423 -7.211 38.936 1.00 34.01 96 SER L CA 1
ATOM 733 C C . SER A 1 96 ? -11.024 -7.951 37.664 1.00 33.08 96 SER L C 1
ATOM 734 O O . SER A 1 96 ? -11.745 -8.857 37.222 1.00 33.25 96 SER L O 1
ATOM 737 N N . LEU A 1 97 ? -9.878 -7.598 37.079 1.00 31.25 97 LEU L N 1
ATOM 738 C CA . LEU A 1 97 ? -9.329 -8.271 35.909 1.00 31.03 97 LEU L CA 1
ATOM 739 C C . LEU A 1 97 ? -8.306 -9.340 36.268 1.00 29.83 97 LEU L C 1
ATOM 740 O O . LEU A 1 97 ? -7.887 -10.101 35.380 1.00 29.60 97 LEU L O 1
ATOM 745 N N . SER A 1 98 ? -7.888 -9.403 37.533 1.00 28.29 98 SER L N 1
ATOM 746 C CA . SER A 1 98 ? -6.893 -10.373 37.989 1.00 28.31 98 SER L CA 1
ATOM 747 C C . SER A 1 98 ? -5.597 -10.284 37.173 1.00 27.96 98 SER L C 1
ATOM 748 O O . SER A 1 98 ? -5.032 -11.294 36.749 1.00 30.18 98 SER L O 1
ATOM 751 N N . GLY A 1 99 ? -5.111 -9.066 36.945 1.00 28.31 99 GLY L N 1
ATOM 752 C CA . GLY A 1 99 ? -3.903 -8.948 36.141 1.00 27.03 99 GLY L CA 1
ATOM 753 C C . GLY A 1 99 ? -3.372 -7.532 36.093 1.00 24.25 99 GLY L C 1
ATOM 754 O O . GLY A 1 99 ? -4.002 -6.593 36.586 1.00 25.43 99 GLY L O 1
ATOM 755 N N . TRP A 1 100 ? -2.193 -7.398 35.482 1.00 19.48 100 TRP L N 1
ATOM 756 C CA . TRP A 1 100 ? -1.552 -6.100 35.323 1.00 17.22 100 TRP L CA 1
ATOM 757 C C . TRP A 1 100 ? -2.194 -5.322 34.183 1.00 17.93 100 TRP L C 1
ATOM 758 O O . TRP A 1 100 ? -2.592 -5.895 33.155 1.00 19.21 100 TRP L O 1
ATOM 769 N N . ILE A 1 101 ? -2.311 -4.018 34.371 1.00 17.52 101 ILE L N 1
ATOM 770 C CA . ILE A 1 101 ? -2.945 -3.154 33.388 1.00 16.84 101 ILE L CA 1
ATOM 771 C C . ILE A 1 101 ? -2.026 -1.975 33.111 1.00 15.52 101 ILE L C 1
ATOM 772 O O . ILE A 1 101 ? -1.275 -1.518 33.985 1.00 16.06 101 ILE L O 1
ATOM 777 N N . PHE A 1 102 ? -2.075 -1.505 31.869 1.00 15.42 102 PHE L N 1
ATOM 778 C CA . PHE A 1 102 ? -1.319 -0.340 31.420 1.00 14.42 102 PHE L CA 1
ATOM 779 C C . PHE A 1 102 ? -2.267 0.714 30.860 1.00 14.75 102 PHE L C 1
ATOM 780 O O . PHE A 1 102 ? -3.294 0.402 30.238 1.00 17.78 102 PHE L O 1
ATOM 788 N N . GLY A 1 103 ? -1.919 1.976 31.074 1.00 15.31 103 GLY L N 1
ATOM 789 C CA . GLY A 1 103 ? -2.627 3.036 30.383 1.00 16.46 103 GLY L CA 1
ATOM 790 C C . GLY A 1 103 ? -2.362 3.001 28.885 1.00 16.10 103 GLY L C 1
ATOM 791 O O . GLY A 1 103 ? -1.512 2.262 28.376 1.00 17.69 103 GLY L O 1
ATOM 792 N N . GLY A 1 104 ? -3.116 3.815 28.148 1.00 17.84 104 GLY L N 1
ATOM 793 C CA . GLY A 1 104 ? -2.983 3.800 26.698 1.00 19.02 104 GLY L CA 1
ATOM 794 C C . GLY A 1 104 ? -1.709 4.425 26.158 1.00 19.08 104 GLY L C 1
ATOM 795 O O . GLY A 1 104 ? -1.449 4.325 24.953 1.00 22.11 104 GLY L O 1
ATOM 796 N N . GLY A 1 105 ? -0.931 5.083 26.999 1.00 19.29 105 GLY L N 1
ATOM 797 C CA . GLY A 1 105 ? 0.275 5.739 26.530 1.00 19.87 105 GLY L CA 1
ATOM 798 C C . GLY A 1 105 ? 0.046 7.202 26.228 1.00 19.57 105 GLY L C 1
ATOM 799 O O . GLY A 1 105 ? -0.982 7.574 25.644 1.00 21.73 105 GLY L O 1
ATOM 800 N N . THR A 1 106 ? 1.001 8.045 26.616 1.00 17.48 106 THR L N 1
ATOM 801 C CA . THR A 1 106 ? 0.977 9.466 26.278 1.00 17.05 106 THR L CA 1
ATOM 802 C C . THR A 1 106 ? 2.208 9.763 25.442 1.00 16.32 106 THR L C 1
ATOM 803 O O . THR A 1 106 ? 3.336 9.509 25.883 1.00 18.31 106 THR L O 1
ATOM 807 N N . LYS A 1 107 ? 1.998 10.282 24.239 1.00 17.28 107 LYS L N 1
ATOM 808 C CA . LYS A 1 107 ? 3.109 10.725 23.406 1.00 17.01 107 LYS L CA 1
ATOM 809 C C . LYS A 1 107 ? 3.505 12.138 23.812 1.00 16.44 107 LYS L C 1
ATOM 810 O O . LYS A 1 107 ? 2.683 13.061 23.755 1.00 18.97 107 LYS L O 1
ATOM 815 N N . LEU A 1 108 ? 4.761 12.308 24.213 1.00 16.52 108 LEU L N 1
ATOM 816 C CA . LEU A 1 108 ? 5.307 13.609 24.576 1.00 17.88 108 LEU L CA 1
ATOM 817 C C . LEU A 1 108 ? 6.061 14.193 23.385 1.00 19.67 108 LEU L C 1
ATOM 818 O O . LEU A 1 108 ? 6.959 13.544 22.831 1.00 20.46 108 LEU L O 1
ATOM 823 N N . THR A 1 109 ? 5.698 15.417 22.999 1.00 20.35 109 THR L N 1
ATOM 824 C CA . THR A 1 109 ? 6.380 16.158 21.947 1.00 20.26 109 THR L CA 1
ATOM 825 C C . THR A 1 109 ? 7.024 17.404 22.547 1.00 20.84 109 THR L C 1
ATOM 826 O O . THR A 1 109 ? 6.400 18.107 23.346 1.00 22.21 109 THR L O 1
ATOM 830 N N . VAL A 1 110 ? 8.277 17.658 22.195 1.00 21.61 110 VAL L N 1
ATOM 831 C CA . VAL A 1 110 ? 8.994 18.851 22.634 1.00 21.32 110 VAL L CA 1
ATOM 832 C C . VAL A 1 110 ? 9.022 19.792 21.436 1.00 22.81 110 VAL L C 1
ATOM 833 O O . VAL A 1 110 ? 9.790 19.601 20.489 1.00 24.71 110 VAL L O 1
ATOM 837 N N . LEU A 1 111 ? 8.150 20.790 21.454 1.00 23.71 111 LEU L N 1
ATOM 838 C CA . LEU A 1 111 ? 8.014 21.708 20.333 1.00 26.23 111 LEU L CA 1
ATOM 839 C C . LEU A 1 111 ? 9.044 22.834 20.434 1.00 26.68 111 LEU L C 1
ATOM 840 O O . LEU A 1 111 ? 9.657 23.053 21.473 1.00 28.47 111 LEU L O 1
ATOM 845 N N . GLY A 1 112 ? 9.237 23.556 19.336 1.00 25.11 112 GLY L N 1
ATOM 846 C CA . GLY A 1 112 ? 10.090 24.728 19.404 1.00 25.15 112 GLY L CA 1
ATOM 847 C C . GLY A 1 112 ? 11.565 24.462 19.618 1.00 26.54 112 GLY L C 1
ATOM 848 O O . GLY A 1 112 ? 12.262 25.305 20.198 1.00 28.68 112 GLY L O 1
ATOM 849 N N . GLN A 1 113 ? 12.068 23.314 19.163 1.00 25.33 113 GLN L N 1
ATOM 850 C CA . GLN A 1 113 ? 13.502 23.067 19.128 1.00 25.70 113 GLN L CA 1
ATOM 851 C C . GLN A 1 113 ? 14.129 23.930 18.038 1.00 26.47 113 GLN L C 1
ATOM 852 O O . GLN A 1 113 ? 13.418 24.509 17.214 1.00 25.75 113 GLN L O 1
ATOM 858 N N . PRO A 1 114 ? 15.457 24.079 18.029 1.00 27.73 114 PRO L N 1
ATOM 859 C CA . PRO A 1 114 ? 16.076 24.988 17.053 1.00 27.76 114 PRO L CA 1
ATOM 860 C C . PRO A 1 114 ? 15.888 24.494 15.626 1.00 28.37 114 PRO L C 1
ATOM 861 O O . PRO A 1 114 ? 16.029 23.304 15.333 1.00 28.80 114 PRO L O 1
ATOM 865 N N . LYS A 1 115 ? 15.568 25.429 14.735 1.00 28.62 115 LYS L N 1
ATOM 866 C CA . LYS A 1 115 ? 15.412 25.092 13.327 1.00 29.83 115 LYS L CA 1
ATOM 867 C C . LYS A 1 115 ? 16.721 24.546 12.766 1.00 29.08 115 LYS L C 1
ATOM 868 O O . LYS A 1 115 ? 17.816 24.984 13.128 1.00 31.42 115 LYS L O 1
ATOM 874 N N . ALA A 1 116 ? 16.598 23.592 11.849 1.00 28.46 116 ALA L N 1
ATOM 875 C CA . ALA A 1 116 ? 17.759 22.986 11.207 1.00 28.87 116 ALA L CA 1
ATOM 876 C C . ALA A 1 116 ? 17.399 22.682 9.762 1.00 28.62 116 ALA L C 1
ATOM 877 O O . ALA A 1 116 ? 16.362 22.070 9.505 1.00 29.91 116 ALA L O 1
ATOM 879 N N . ALA A 1 117 ? 18.252 23.102 8.824 1.00 29.78 117 ALA L N 1
ATOM 880 C CA . ALA A 1 117 ? 17.986 22.877 7.413 1.00 30.04 117 ALA L CA 1
ATOM 881 C C . ALA A 1 117 ? 18.432 21.477 6.993 1.00 29.62 117 ALA L C 1
ATOM 882 O O . ALA A 1 117 ? 19.423 20.947 7.505 1.00 31.51 117 ALA L O 1
ATOM 884 N N . PRO A 1 118 ? 17.729 20.860 6.049 1.00 27.93 118 PRO L N 1
ATOM 885 C CA . PRO A 1 118 ? 18.092 19.500 5.647 1.00 28.27 118 PRO L CA 1
ATOM 886 C C . PRO A 1 118 ? 19.350 19.469 4.802 1.00 28.67 118 PRO L C 1
ATOM 887 O O . PRO A 1 118 ? 19.593 20.349 3.972 1.00 31.32 118 PRO L O 1
ATOM 891 N N . SER A 1 119 ? 20.143 18.434 5.007 1.00 28.04 119 SER L N 1
ATOM 892 C CA . SER A 1 119 ? 21.155 18.051 4.034 1.00 30.59 119 SER L CA 1
ATOM 893 C C . SER A 1 119 ? 20.572 16.977 3.127 1.00 29.26 119 SER L C 1
ATOM 894 O O . SER A 1 119 ? 19.839 16.090 3.579 1.00 32.86 119 SER L O 1
ATOM 897 N N . VAL A 1 120 ? 20.902 17.064 1.847 1.00 25.91 120 VAL L N 1
ATOM 898 C CA . VAL A 1 120 ? 20.282 16.236 0.826 1.00 23.97 120 VAL L CA 1
ATOM 899 C C . VAL A 1 120 ? 21.398 15.574 0.042 1.00 21.68 120 VAL L C 1
ATOM 900 O O . VAL A 1 120 ? 22.305 16.261 -0.446 1.00 22.77 120 VAL L O 1
ATOM 904 N N . THR A 1 121 ? 21.322 14.249 -0.102 1.00 19.86 121 THR L N 1
ATOM 905 C CA . THR A 1 121 ? 22.267 13.490 -0.906 1.00 19.49 121 THR L CA 1
ATOM 906 C C . THR A 1 121 ? 21.474 12.645 -1.890 1.00 18.14 121 THR L C 1
ATOM 907 O O . THR A 1 121 ? 20.547 11.927 -1.490 1.00 17.44 121 THR L O 1
ATOM 911 N N . LEU A 1 122 ? 21.801 12.775 -3.175 1.00 17.81 122 LEU L N 1
ATOM 912 C CA . LEU A 1 122 ? 21.077 12.113 -4.256 1.00 17.01 122 LEU L CA 1
ATOM 913 C C . LEU A 1 122 ? 21.968 11.044 -4.876 1.00 17.16 122 LEU L C 1
ATOM 914 O O . LEU A 1 122 ? 23.127 11.310 -5.203 1.00 19.43 122 LEU L O 1
ATOM 919 N N . PHE A 1 123 ? 21.422 9.843 -5.045 1.00 17.34 123 PHE L N 1
ATOM 920 C CA . PHE A 1 123 ? 22.166 8.688 -5.544 1.00 16.29 123 PHE L CA 1
ATOM 921 C C . PHE A 1 123 ? 21.574 8.217 -6.864 1.00 17.15 123 PHE L C 1
ATOM 922 O O . PHE A 1 123 ? 20.350 8.037 -6.961 1.00 17.11 123 PHE L O 1
ATOM 930 N N . PRO A 1 124 ? 22.399 7.996 -7.884 1.00 17.46 124 PRO L N 1
ATOM 931 C CA . PRO A 1 124 ? 21.914 7.433 -9.154 1.00 17.13 124 PRO L CA 1
ATOM 932 C C . PRO A 1 124 ? 21.758 5.922 -9.060 1.00 17.94 124 PRO L C 1
ATOM 933 O O . PRO A 1 124 ? 22.105 5.307 -8.037 1.00 17.38 124 PRO L O 1
ATOM 937 N N . PRO A 1 125 ? 21.243 5.276 -10.106 1.00 20.43 125 PRO L N 1
ATOM 938 C CA . PRO A 1 125 ? 21.129 3.812 -10.066 1.00 20.32 125 PRO L CA 1
ATOM 939 C C . PRO A 1 125 ? 22.498 3.147 -10.038 1.00 20.99 125 PRO L C 1
ATOM 940 O O . PRO A 1 125 ? 23.452 3.606 -10.670 1.00 22.24 125 PRO L O 1
ATOM 944 N N . SER A 1 126 ? 22.581 2.036 -9.310 1.00 21.85 126 SER L N 1
ATOM 945 C CA . SER A 1 126 ? 23.798 1.239 -9.294 1.00 22.26 126 SER L CA 1
ATOM 946 C C . SER A 1 126 ? 23.928 0.420 -10.576 1.00 24.01 126 SER L C 1
ATOM 947 O O . SER A 1 126 ? 22.942 0.110 -11.250 1.00 24.01 126 SER L O 1
ATOM 950 N N . SER A 1 127 ? 25.174 0.050 -10.895 1.00 25.08 127 SER L N 1
ATOM 951 C CA A SER A 1 127 ? 25.412 -0.794 -12.060 0.50 26.71 127 SER L CA 1
ATOM 952 C CA B SER A 1 127 ? 25.417 -0.798 -12.060 0.50 26.97 127 SER L CA 1
ATOM 953 C C . SER A 1 127 ? 24.640 -2.100 -11.953 1.00 26.74 127 SER L C 1
ATOM 954 O O . SER A 1 127 ? 24.082 -2.586 -12.946 1.00 26.69 127 SER L O 1
ATOM 959 N N . GLU A 1 128 ? 24.597 -2.681 -10.751 1.00 26.47 128 GLU L N 1
ATOM 960 C CA . GLU A 1 128 ? 23.907 -3.949 -10.562 1.00 26.02 128 GLU L CA 1
ATOM 961 C C . GLU A 1 128 ? 22.410 -3.811 -10.797 1.00 24.82 128 GLU L C 1
ATOM 962 O O . GLU A 1 128 ? 21.795 -4.674 -11.433 1.00 26.80 128 GLU L O 1
ATOM 968 N N . GLU A 1 129 ? 21.800 -2.737 -10.296 1.00 22.82 129 GLU L N 1
ATOM 969 C CA . GLU A 1 129 ? 20.372 -2.570 -10.529 1.00 23.29 129 GLU L CA 1
ATOM 970 C C . GLU A 1 129 ? 20.076 -2.409 -12.013 1.00 23.52 129 GLU L C 1
ATOM 971 O O . GLU A 1 129 ? 19.104 -2.978 -12.523 1.00 24.31 129 GLU L O 1
ATOM 977 N N . LEU A 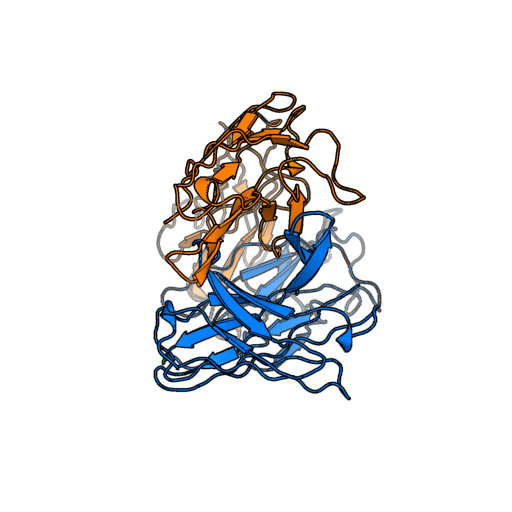1 130 ? 20.898 -1.633 -12.728 1.00 24.48 130 LEU L N 1
ATOM 978 C CA . LEU A 1 130 ? 20.673 -1.455 -14.161 1.00 25.15 130 LEU L CA 1
ATOM 979 C C . LEU A 1 130 ? 20.808 -2.772 -14.917 1.00 27.07 130 LEU L C 1
ATOM 980 O O . LEU A 1 130 ? 20.052 -3.030 -15.859 1.00 29.72 130 LEU L O 1
ATOM 985 N N . GLN A 1 131 ? 21.756 -3.623 -14.514 1.00 27.99 131 GLN L N 1
ATOM 986 C CA . GLN A 1 131 ? 21.896 -4.931 -15.149 1.00 29.48 131 GLN L CA 1
ATOM 987 C C . GLN A 1 131 ? 20.679 -5.814 -14.908 1.00 30.06 131 GLN L C 1
ATOM 988 O O . GLN A 1 131 ? 20.419 -6.723 -15.703 1.00 33.43 131 GLN L O 1
ATOM 992 N N . ALA A 1 132 ? 19.926 -5.561 -13.842 1.00 29.63 132 ALA L N 1
ATOM 993 C CA . ALA A 1 132 ? 18.662 -6.234 -13.581 1.00 28.85 132 ALA L CA 1
ATOM 994 C C . ALA A 1 132 ? 17.494 -5.531 -14.248 1.00 30.96 132 ALA L C 1
ATOM 995 O O . ALA A 1 132 ? 16.339 -5.831 -13.918 1.00 32.00 132 ALA L O 1
ATOM 997 N N . ASN A 1 133 ? 17.780 -4.590 -15.159 1.00 31.47 133 ASN L N 1
ATOM 998 C CA A ASN A 1 133 ? 16.751 -3.908 -15.946 0.50 32.90 133 ASN L CA 1
ATOM 999 C CA B ASN A 1 133 ? 16.773 -3.876 -15.949 0.50 32.69 133 ASN L CA 1
ATOM 1000 C C . ASN A 1 133 ? 15.841 -3.029 -15.088 1.00 31.80 133 ASN L C 1
ATOM 1001 O O . ASN A 1 133 ? 14.660 -2.866 -15.397 1.00 33.04 133 ASN L O 1
ATOM 1010 N N . LYS A 1 134 ? 16.380 -2.462 -14.010 1.00 29.08 134 LYS L N 1
ATOM 1011 C CA . LYS A 1 134 ? 15.635 -1.574 -13.132 1.00 28.58 134 LYS L CA 1
ATOM 1012 C C . LYS A 1 134 ? 16.481 -0.338 -12.852 1.00 27.25 134 LYS L C 1
ATOM 1013 O O . LYS A 1 134 ? 17.696 -0.328 -13.051 1.00 26.34 134 LYS L O 1
ATOM 1018 N N . ALA A 1 135 ? 15.831 0.721 -12.393 1.00 25.67 135 ALA L N 1
ATOM 1019 C CA . ALA A 1 135 ? 16.569 1.931 -12.046 1.00 24.85 135 ALA L CA 1
ATOM 1020 C C . ALA A 1 135 ? 15.810 2.640 -10.938 1.00 23.78 135 ALA L C 1
ATOM 1021 O O . ALA A 1 135 ? 14.622 2.926 -11.094 1.00 27.35 135 ALA L O 1
ATOM 1023 N N . THR A 1 136 ? 16.481 2.918 -9.823 1.00 20.70 136 THR L N 1
ATOM 1024 C CA . THR A 1 136 ? 15.879 3.668 -8.730 1.00 20.57 136 THR L CA 1
ATOM 1025 C C . THR A 1 136 ? 16.817 4.807 -8.369 1.00 18.37 136 THR L C 1
ATOM 1026 O O . THR A 1 136 ? 18.010 4.570 -8.143 1.00 19.49 136 THR L O 1
ATOM 1030 N N . LEU A 1 137 ? 16.288 6.034 -8.325 1.00 15.93 137 LEU L N 1
ATOM 1031 C CA . LEU A 1 137 ? 17.015 7.168 -7.762 1.00 16.02 137 LEU L CA 1
ATOM 1032 C C . LEU A 1 137 ? 16.640 7.274 -6.292 1.00 16.04 137 LEU L C 1
ATOM 1033 O O . LEU A 1 137 ? 15.482 7.059 -5.929 1.00 16.81 137 LEU L O 1
ATOM 1038 N N . VAL A 1 138 ? 17.622 7.585 -5.441 1.00 15.45 138 VAL L N 1
ATOM 1039 C CA . VAL A 1 138 ? 17.435 7.620 -3.988 1.00 15.79 138 VAL L CA 1
ATOM 1040 C C . VAL A 1 138 ? 17.840 8.993 -3.481 1.00 14.57 138 VAL L C 1
ATOM 1041 O O . VAL A 1 138 ? 18.988 9.412 -3.653 1.00 15.55 138 VAL L O 1
ATOM 1045 N N . CYS A 1 139 ? 16.904 9.691 -2.865 1.00 14.58 139 CYS L N 1
ATOM 1046 C CA . CYS A 1 139 ? 17.160 10.999 -2.289 1.00 15.52 139 CYS L CA 1
ATOM 1047 C C . CYS A 1 139 ? 17.090 10.853 -0.771 1.00 15.58 139 CYS L C 1
ATOM 1048 O O . CYS A 1 139 ? 16.016 10.608 -0.210 1.00 15.97 139 CYS L O 1
ATOM 1051 N N . LEU A 1 140 ? 18.236 10.971 -0.110 1.00 15.62 140 LEU L N 1
ATOM 1052 C CA . LEU A 1 140 ? 18.322 10.850 1.342 1.00 15.66 140 LEU L CA 1
ATOM 1053 C C . LEU A 1 140 ? 18.409 12.233 1.992 1.00 15.66 140 LEU L C 1
ATOM 1054 O O . LEU A 1 140 ? 19.242 13.063 1.606 1.00 17.15 140 LEU L O 1
ATOM 1059 N N . ILE A 1 141 ? 17.562 12.467 2.987 1.00 16.59 141 ILE L N 1
ATOM 1060 C CA . ILE A 1 141 ? 17.349 13.800 3.566 1.00 17.85 141 ILE L CA 1
ATOM 1061 C C . ILE A 1 141 ? 17.570 13.692 5.070 1.00 21.26 141 ILE L C 1
ATOM 1062 O O . ILE A 1 141 ? 16.870 12.921 5.736 1.00 21.42 141 ILE L O 1
ATOM 1067 N N . SER A 1 142 ? 18.504 14.495 5.614 1.00 23.56 142 SER L N 1
ATOM 1068 C CA A SER A 1 142 ? 18.928 14.332 7.000 0.40 26.09 142 SER L CA 1
ATOM 1069 C CA B SER A 1 142 ? 18.954 14.335 6.996 0.60 25.43 142 SER L CA 1
ATOM 1070 C C . SER A 1 142 ? 19.072 15.677 7.706 1.00 26.44 142 SER L C 1
ATOM 1071 O O . SER A 1 142 ? 19.167 16.736 7.080 1.00 27.85 142 SER L O 1
ATOM 1076 N N . ASP A 1 143 ? 19.078 15.605 9.045 1.00 29.18 143 ASP L N 1
ATOM 1077 C CA . ASP A 1 143 ? 19.463 16.710 9.942 1.00 32.09 143 ASP L CA 1
ATOM 1078 C C . ASP A 1 143 ? 18.543 17.930 9.879 1.00 30.34 143 ASP L C 1
ATOM 1079 O O . ASP A 1 143 ? 19.008 19.070 9.976 1.00 31.82 143 ASP L O 1
ATOM 1084 N N . PHE A 1 144 ? 17.233 17.712 9.755 1.00 26.96 144 PHE L N 1
ATOM 1085 C CA . PHE A 1 144 ? 16.300 18.830 9.682 1.00 25.20 144 PHE L CA 1
ATOM 1086 C C . PHE A 1 144 ? 15.348 18.873 10.870 1.00 24.01 144 PHE L C 1
ATOM 1087 O O . PHE A 1 144 ? 15.020 17.851 11.484 1.00 25.09 144 PHE L O 1
ATOM 1095 N N . TYR A 1 145 ? 14.915 20.085 11.187 1.00 21.70 145 TYR L N 1
ATOM 1096 C CA . TYR A 1 145 ? 13.929 20.328 12.221 1.00 21.64 145 TYR L CA 1
ATOM 1097 C C . TYR A 1 145 ? 13.224 21.632 11.877 1.00 22.13 145 TYR L C 1
ATOM 1098 O O . TYR A 1 145 ? 13.904 22.610 11.536 1.00 23.17 145 TYR L O 1
ATOM 1107 N N . PRO A 1 146 ? 11.884 21.709 11.995 1.00 23.39 146 PRO L N 1
ATOM 1108 C CA . PRO A 1 146 ? 10.905 20.688 12.390 1.00 24.03 146 PRO L CA 1
ATOM 1109 C C . PRO A 1 146 ? 10.810 19.547 11.391 1.00 23.17 146 PRO L C 1
ATOM 1110 O O . PRO A 1 146 ? 11.389 19.617 10.305 1.00 21.07 146 PRO L O 1
ATOM 1114 N N . GLY A 1 147 ? 10.066 18.510 11.761 1.00 24.94 147 GLY L N 1
ATOM 1115 C CA . GLY A 1 147 ? 10.079 17.270 11.012 1.00 26.88 147 GLY L CA 1
ATOM 1116 C C . GLY A 1 147 ? 9.018 17.171 9.940 1.00 29.99 147 GLY L C 1
ATOM 1117 O O . GLY A 1 147 ? 8.250 16.205 9.903 1.00 33.72 147 GLY L O 1
ATOM 1118 N N . ALA A 1 148 ? 8.955 18.174 9.072 1.00 29.13 148 ALA L N 1
ATOM 1119 C CA . ALA A 1 148 ? 8.067 18.167 7.918 1.00 30.20 148 ALA L CA 1
ATOM 1120 C C . ALA A 1 148 ? 8.843 18.702 6.728 1.00 26.62 148 ALA L C 1
ATOM 1121 O O . ALA A 1 148 ? 9.440 19.780 6.800 1.00 25.37 148 ALA L O 1
ATOM 1123 N N . VAL A 1 149 ? 8.860 17.931 5.647 1.00 25.28 149 VAL L N 1
ATOM 1124 C CA . VAL A 1 149 ? 9.441 18.369 4.384 1.00 21.77 149 VAL L CA 1
ATOM 1125 C C . VAL A 1 149 ? 8.488 17.962 3.278 1.00 21.17 149 VAL L C 1
ATOM 1126 O O . VAL A 1 149 ? 7.634 17.085 3.448 1.00 23.12 149 VAL L O 1
ATOM 1130 N N . THR A 1 150 ? 8.641 18.602 2.123 1.00 18.74 150 THR L N 1
ATOM 1131 C CA A THR A 1 150 ? 8.035 18.100 0.901 0.40 19.22 150 THR L CA 1
ATOM 1132 C CA B THR A 1 150 ? 8.037 18.095 0.900 0.60 18.10 150 THR L CA 1
ATOM 1133 C C . THR A 1 150 ? 9.125 17.889 -0.137 1.00 17.34 150 THR L C 1
ATOM 1134 O O . THR A 1 150 ? 10.119 18.623 -0.180 1.00 17.25 150 THR L O 1
ATOM 1141 N N . VAL A 1 151 ? 8.937 16.863 -0.956 1.00 16.31 151 VAL L N 1
ATOM 1142 C CA . VAL A 1 151 ? 9.927 16.440 -1.932 1.00 15.31 151 VAL L CA 1
ATOM 1143 C C . VAL A 1 151 ? 9.289 16.472 -3.311 1.00 17.95 151 VAL L C 1
ATOM 1144 O O . VAL A 1 151 ? 8.170 15.976 -3.500 1.00 20.97 151 VAL L O 1
ATOM 1148 N N . ALA A 1 152 ? 10.008 17.031 -4.270 1.00 17.04 152 ALA L N 1
ATOM 1149 C CA . ALA A 1 152 ? 9.559 17.076 -5.649 1.00 17.18 152 ALA L CA 1
ATOM 1150 C C . ALA A 1 152 ? 10.688 16.576 -6.534 1.00 17.85 152 ALA L C 1
ATOM 1151 O O . ALA A 1 152 ? 11.868 16.811 -6.250 1.00 21.32 152 ALA L O 1
ATOM 1153 N N . TRP A 1 153 ? 10.327 15.868 -7.595 1.00 16.69 153 TRP L N 1
ATOM 1154 C CA . TRP A 1 153 ? 11.299 15.339 -8.540 1.00 16.68 153 TRP L CA 1
ATOM 1155 C C . TRP A 1 153 ? 11.103 15.987 -9.902 1.00 16.55 153 TRP L C 1
ATOM 1156 O O . TRP A 1 153 ? 9.982 16.347 -10.281 1.00 18.88 153 TRP L O 1
ATOM 1167 N N . LYS A 1 154 ? 12.201 16.107 -10.650 1.00 16.69 154 LYS L N 1
ATOM 1168 C CA . LYS A 1 154 ? 12.150 16.586 -12.026 1.00 18.80 154 LYS L CA 1
ATOM 1169 C C . LYS A 1 154 ? 13.032 15.719 -12.907 1.00 20.87 154 LYS L C 1
ATOM 1170 O O . LYS A 1 154 ? 14.106 15.275 -12.484 1.00 20.93 154 LYS L O 1
ATOM 1175 N N . ALA A 1 155 ? 12.559 15.492 -14.132 1.00 22.48 155 ALA L N 1
ATOM 1176 C CA . ALA A 1 155 ? 13.326 14.890 -15.216 1.00 24.27 155 ALA L CA 1
ATOM 1177 C C . ALA A 1 155 ? 13.644 16.023 -16.175 1.00 24.43 155 ALA L C 1
ATOM 1178 O O . ALA A 1 155 ? 12.725 16.628 -16.745 1.00 25.73 155 ALA L O 1
ATOM 1180 N N . ASP A 1 156 ? 14.936 16.314 -16.338 1.00 28.26 156 ASP L N 1
ATOM 1181 C CA . ASP A 1 156 ? 15.374 17.585 -16.898 1.00 31.38 156 ASP L CA 1
ATOM 1182 C C . ASP A 1 156 ? 14.669 18.694 -16.128 1.00 32.99 156 ASP L C 1
ATOM 1183 O O . ASP A 1 156 ? 14.896 18.849 -14.921 1.00 33.16 156 ASP L O 1
ATOM 1188 N N . SER A 1 157 ? 13.777 19.431 -16.789 1.00 34.68 157 SER L N 1
ATOM 1189 C CA . SER A 1 157 ? 13.042 20.507 -16.137 1.00 36.41 157 SER L CA 1
ATOM 1190 C C . SER A 1 157 ? 11.570 20.185 -15.901 1.00 32.94 157 SER L C 1
ATOM 1191 O O . SER A 1 157 ? 10.821 21.069 -15.470 1.00 34.98 157 SER L O 1
ATOM 1194 N N . SER A 1 158 ? 11.121 18.941 -16.180 1.00 28.73 158 SER L N 1
ATOM 1195 C CA . SER A 1 158 ? 9.694 18.644 -16.074 1.00 27.75 158 SER L CA 1
ATOM 1196 C C . SER A 1 158 ? 9.412 17.950 -14.761 1.00 24.83 158 SER L C 1
ATOM 1197 O O . SER A 1 158 ? 10.097 16.974 -14.440 1.00 25.34 158 SER L O 1
ATOM 1200 N N . PRO A 1 159 ? 8.408 18.387 -14.001 1.00 23.43 159 PRO L N 1
ATOM 1201 C CA . PRO A 1 159 ? 8.041 17.650 -12.789 1.00 23.33 159 PRO L CA 1
ATOM 1202 C C . PRO A 1 159 ? 7.635 16.220 -13.123 1.00 23.23 159 PRO L C 1
ATOM 1203 O O . PRO A 1 159 ? 6.975 15.958 -14.133 1.00 23.85 159 PRO L O 1
ATOM 1207 N N . VAL A 1 160 ? 8.049 15.295 -12.258 1.00 23.74 160 VAL L N 1
ATOM 1208 C CA . VAL A 1 160 ? 7.725 13.877 -12.351 1.00 27.00 160 VAL L CA 1
ATOM 1209 C C . VAL A 1 160 ? 7.030 13.498 -11.055 1.00 27.34 160 VAL L C 1
ATOM 1210 O O . VAL A 1 160 ? 7.609 13.648 -9.969 1.00 26.96 160 VAL L O 1
ATOM 1214 N N . LYS A 1 161 ? 5.800 13.004 -11.162 1.00 27.50 161 LYS L N 1
ATOM 1215 C CA . LYS A 1 161 ? 5.089 12.470 -10.011 1.00 29.74 161 LYS L CA 1
ATOM 1216 C C . LYS A 1 161 ? 4.945 10.959 -10.052 1.00 29.96 161 LYS L C 1
ATOM 1217 O O . LYS A 1 161 ? 4.920 10.328 -8.997 1.00 31.80 161 LYS L O 1
ATOM 1219 N N . ALA A 1 162 ? 4.852 10.366 -11.239 1.00 29.62 162 ALA L N 1
ATOM 1220 C CA . ALA A 1 162 ? 4.723 8.917 -11.336 1.00 28.36 162 ALA L CA 1
ATOM 1221 C C . ALA A 1 162 ? 5.989 8.237 -10.828 1.00 28.23 162 ALA L C 1
ATOM 1222 O O . ALA A 1 162 ? 7.105 8.699 -11.072 1.00 28.27 162 ALA L O 1
ATOM 1224 N N . GLY A 1 163 ? 5.816 7.136 -10.101 1.00 27.26 163 GLY L N 1
ATOM 1225 C CA . GLY A 1 163 ? 6.957 6.358 -9.664 1.00 25.59 163 GLY L CA 1
ATOM 1226 C C . GLY A 1 163 ? 7.658 6.852 -8.415 1.00 24.20 163 GLY L C 1
ATOM 1227 O O . GLY A 1 163 ? 8.768 6.389 -8.126 1.00 23.92 163 GLY L O 1
ATOM 1228 N N . VAL A 1 164 ? 7.051 7.768 -7.659 1.00 24.22 164 VAL L N 1
ATOM 1229 C CA . VAL A 1 164 ? 7.682 8.376 -6.491 1.00 24.29 164 VAL L CA 1
ATOM 1230 C C . VAL A 1 164 ? 7.110 7.740 -5.234 1.00 26.00 164 VAL L C 1
ATOM 1231 O O . VAL A 1 164 ? 5.888 7.612 -5.100 1.00 28.12 164 VAL L O 1
ATOM 1235 N N . GLU A 1 165 ? 7.994 7.362 -4.306 1.00 25.50 165 GLU L N 1
ATOM 1236 C CA . GLU A 1 165 ? 7.633 6.915 -2.961 1.00 26.37 165 GLU L CA 1
ATOM 1237 C C . GLU A 1 165 ? 8.462 7.705 -1.962 1.00 23.79 165 GLU L C 1
ATOM 1238 O O . GLU A 1 165 ? 9.693 7.652 -2.012 1.00 22.71 165 GLU L O 1
ATOM 1244 N N . THR A 1 166 ? 7.801 8.408 -1.040 1.00 22.43 166 THR L N 1
ATOM 1245 C CA . THR A 1 166 ? 8.488 9.272 -0.082 1.00 20.68 166 THR L CA 1
ATOM 1246 C C . THR A 1 166 ? 8.080 8.875 1.329 1.00 21.56 166 THR L C 1
ATOM 1247 O O . THR A 1 166 ? 6.888 8.718 1.609 1.00 24.35 166 THR L O 1
ATOM 1251 N N . THR A 1 167 ? 9.064 8.713 2.213 1.00 21.55 167 THR L N 1
ATOM 1252 C CA . THR A 1 167 ? 8.777 8.290 3.579 1.00 23.15 167 THR L CA 1
ATOM 1253 C C . THR A 1 167 ? 8.291 9.454 4.439 1.00 26.45 167 THR L C 1
ATOM 1254 O O . THR A 1 167 ? 8.534 10.628 4.149 1.00 25.92 167 THR L O 1
ATOM 1258 N N . THR A 1 168 ? 7.609 9.096 5.526 1.00 29.53 168 THR L N 1
ATOM 1259 C CA . THR A 1 168 ? 7.346 10.041 6.600 1.00 31.73 168 THR L CA 1
ATOM 1260 C C . THR A 1 168 ? 8.631 10.261 7.396 1.00 32.19 168 THR L C 1
ATOM 1261 O O . THR A 1 168 ? 9.413 9.325 7.581 1.00 35.59 168 THR L O 1
ATOM 1265 N N . PRO A 1 169 ? 8.903 11.485 7.839 1.00 31.88 169 PRO L N 1
ATOM 1266 C CA . PRO A 1 169 ? 10.165 11.746 8.544 1.00 33.46 169 PRO L CA 1
ATOM 1267 C C . PRO A 1 169 ? 10.217 11.048 9.897 1.00 33.81 169 PRO L C 1
ATOM 1268 O O . PRO A 1 169 ? 9.197 10.862 10.562 1.00 36.71 169 PRO L O 1
ATOM 1272 N N . SER A 1 170 ? 11.430 10.659 10.305 1.00 32.44 170 SER L N 1
ATOM 1273 C CA A SER A 1 170 ? 11.642 9.966 11.569 0.50 32.45 170 SER L CA 1
ATOM 1274 C CA B SER A 1 170 ? 11.649 9.958 11.566 0.50 31.94 170 SER L CA 1
ATOM 1275 C C . SER A 1 170 ? 12.779 10.623 12.338 1.00 31.82 170 SER L C 1
ATOM 1276 O O . SER A 1 170 ? 13.782 11.036 11.755 1.00 31.77 170 SER L O 1
ATOM 1281 N N . LYS A 1 171 ? 12.624 10.707 13.657 1.00 32.04 171 LYS L N 1
ATOM 1282 C CA . LYS A 1 171 ? 13.643 11.359 14.462 1.00 35.41 171 LYS L CA 1
ATOM 1283 C C . LYS A 1 171 ? 14.895 10.493 14.544 1.00 37.72 171 LYS L C 1
ATOM 1284 O O . LYS A 1 171 ? 14.813 9.286 14.786 1.00 37.96 171 LYS L O 1
ATOM 1290 N N . GLN A 1 172 ? 16.058 11.109 14.340 1.00 40.60 172 GLN L N 1
ATOM 1291 C CA . GLN A 1 172 ? 17.333 10.416 14.439 1.00 45.24 172 GLN L CA 1
ATOM 1292 C C . GLN A 1 172 ? 17.931 10.624 15.834 1.00 46.32 172 GLN L C 1
ATOM 1293 O O . GLN A 1 172 ? 17.286 11.170 16.737 1.00 45.31 172 GLN L O 1
ATOM 1299 N N . SER A 1 173 ? 19.186 10.195 16.012 1.00 47.57 173 SER L N 1
ATOM 1300 C CA . SER A 1 173 ? 19.776 10.148 17.348 1.00 47.55 173 SER L CA 1
ATOM 1301 C C . SER A 1 173 ? 20.028 11.544 17.909 1.00 47.77 173 SER L C 1
ATOM 1302 O O . SER A 1 173 ? 19.893 11.766 19.119 1.00 49.34 173 SER L O 1
ATOM 1304 N N . ASN A 1 174 ? 20.406 12.492 17.053 1.00 46.02 174 ASN L N 1
ATOM 1305 C CA . ASN A 1 174 ? 20.746 13.843 17.477 1.00 45.13 174 ASN L CA 1
ATOM 1306 C C . ASN A 1 174 ? 19.531 14.760 17.557 1.00 42.08 174 ASN L C 1
ATOM 1307 O O . ASN A 1 174 ? 19.691 15.987 17.535 1.00 41.60 174 ASN L O 1
ATOM 1312 N N . ASN A 1 175 ? 18.328 14.191 17.631 1.00 39.42 175 ASN L N 1
ATOM 1313 C CA . ASN A 1 175 ? 17.047 14.883 17.746 1.00 38.90 175 ASN L CA 1
ATOM 1314 C C . ASN A 1 175 ? 16.608 15.593 16.471 1.00 37.72 175 ASN L C 1
ATOM 1315 O O . ASN A 1 175 ? 15.562 16.258 16.477 1.00 38.35 175 ASN L O 1
ATOM 1320 N N . LYS A 1 176 ? 17.357 15.484 15.384 1.00 36.21 176 LYS L N 1
ATOM 1321 C CA . LYS A 1 176 ? 16.873 15.985 14.109 1.00 35.73 176 LYS L CA 1
ATOM 1322 C C . LYS A 1 176 ? 16.190 14.849 13.349 1.00 34.77 176 LYS L C 1
ATOM 1323 O O . LYS A 1 176 ? 16.230 13.687 13.756 1.00 37.32 176 LYS L O 1
ATOM 1328 N N . TYR A 1 177 ? 15.533 15.194 12.248 1.00 30.92 177 TYR L N 1
ATOM 1329 C CA . TYR A 1 177 ? 14.713 14.243 11.510 1.00 28.93 177 TYR L CA 1
ATOM 1330 C C . TYR A 1 177 ? 15.421 13.764 10.250 1.00 27.96 177 TYR L C 1
ATOM 1331 O O . TYR A 1 177 ? 16.366 14.387 9.760 1.00 31.95 177 TYR L O 1
ATOM 1340 N N . ALA A 1 178 ? 14.940 12.638 9.725 1.00 26.49 178 ALA L N 1
ATOM 1341 C CA . ALA A 1 178 ? 15.442 12.072 8.479 1.00 26.00 178 ALA L CA 1
ATOM 1342 C C . ALA A 1 178 ? 14.274 11.573 7.639 1.00 25.82 178 ALA L C 1
ATOM 1343 O O . ALA A 1 178 ? 13.246 11.151 8.169 1.00 26.98 178 ALA L O 1
ATOM 1345 N N . ALA A 1 179 ? 14.439 11.623 6.317 1.00 22.86 179 ALA L N 1
ATOM 1346 C CA . ALA A 1 179 ? 13.426 11.115 5.399 1.00 21.00 179 ALA L CA 1
ATOM 1347 C C . ALA A 1 179 ? 14.103 10.699 4.102 1.00 19.36 179 ALA L C 1
ATOM 1348 O O . ALA A 1 179 ? 15.273 10.997 3.863 1.00 19.38 179 ALA L O 1
ATOM 1350 N N . SER A 1 180 ? 13.353 10.005 3.251 1.00 19.89 180 SER L N 1
ATOM 1351 C CA A SER A 1 180 ? 13.890 9.568 1.974 0.50 18.56 180 SER L CA 1
ATOM 1352 C CA B SER A 1 180 ? 13.880 9.524 1.979 0.50 18.69 180 SER L CA 1
ATOM 1353 C C . SER A 1 180 ? 12.791 9.598 0.927 1.00 17.77 180 SER L C 1
ATOM 1354 O O . SER A 1 180 ? 11.602 9.522 1.238 1.00 20.18 180 SER L O 1
ATOM 1359 N N . SER A 1 181 ? 13.219 9.708 -0.324 1.00 16.38 181 SER L N 1
ATOM 1360 C CA . SER A 1 181 ? 12.308 9.613 -1.455 1.00 16.29 181 SER L CA 1
ATOM 1361 C C . SER A 1 181 ? 12.975 8.783 -2.540 1.00 15.53 181 SER L C 1
ATOM 1362 O O . SER A 1 181 ? 14.192 8.876 -2.751 1.00 16.83 181 SER L O 1
ATOM 1365 N N . TYR A 1 182 ? 12.177 7.957 -3.207 1.00 16.47 182 TYR L N 1
ATOM 1366 C CA . TYR A 1 182 ? 12.644 7.036 -4.239 1.00 16.03 182 TYR L CA 1
ATOM 1367 C C . TYR A 1 182 ? 11.883 7.308 -5.527 1.00 17.32 182 TYR L C 1
ATOM 1368 O O . TYR A 1 182 ? 10.652 7.378 -5.520 1.00 19.85 182 TYR L O 1
ATOM 1377 N N . LEU A 1 183 ? 12.602 7.421 -6.633 1.00 16.90 183 LEU L N 1
ATOM 1378 C CA . LEU A 1 183 ? 11.974 7.568 -7.940 1.00 16.52 183 LEU L CA 1
ATOM 1379 C C . LEU A 1 183 ? 12.331 6.330 -8.751 1.00 17.54 183 LEU L C 1
ATOM 1380 O O . LEU A 1 183 ? 13.504 6.112 -9.072 1.00 18.09 183 LEU L O 1
ATOM 1385 N N . SER A 1 184 ? 11.328 5.516 -9.075 1.00 19.87 184 SER L N 1
ATOM 1386 C CA . SER A 1 184 ? 11.538 4.329 -9.894 1.00 22.89 184 SER L CA 1
ATOM 1387 C C . SER A 1 184 ? 11.447 4.701 -11.370 1.00 24.74 184 SER L C 1
ATOM 1388 O O . SER A 1 184 ? 10.472 5.331 -11.798 1.00 28.13 184 SER L O 1
ATOM 1391 N N . LEU A 1 185 ? 12.478 4.345 -12.135 1.00 25.51 185 LEU L N 1
ATOM 1392 C CA . LEU A 1 185 ? 12.544 4.631 -13.565 1.00 27.46 185 LEU L CA 1
ATOM 1393 C C . LEU A 1 185 ? 12.867 3.358 -14.339 1.00 28.87 185 LEU L C 1
ATOM 1394 O O . LEU A 1 185 ? 13.385 2.384 -13.788 1.00 28.95 185 LEU L O 1
ATOM 1399 N N . THR A 1 186 ? 12.574 3.375 -15.636 1.00 30.52 186 THR L N 1
ATOM 1400 C CA . THR A 1 186 ? 13.130 2.338 -16.488 1.00 30.86 186 THR L CA 1
ATOM 1401 C C . THR A 1 186 ? 14.530 2.756 -16.908 1.00 29.17 186 THR L C 1
ATOM 1402 O O . THR A 1 186 ? 14.863 3.943 -16.881 1.00 29.59 186 THR L O 1
ATOM 1406 N N . PRO A 1 187 ? 15.383 1.798 -17.282 1.00 28.64 187 PRO L N 1
ATOM 1407 C CA . PRO A 1 187 ? 16.711 2.183 -17.775 1.00 28.54 187 PRO L CA 1
ATOM 1408 C C . PRO A 1 187 ? 16.652 3.122 -18.965 1.00 31.38 187 PRO L C 1
ATOM 1409 O O . PRO A 1 187 ? 17.521 3.994 -19.094 1.00 33.92 187 PRO L O 1
ATOM 1413 N N . GLU A 1 188 ? 15.630 2.996 -19.818 1.00 33.35 188 GLU L N 1
ATOM 1414 C CA . GLU A 1 188 ? 15.486 3.918 -20.942 1.00 34.84 188 GLU L CA 1
ATOM 1415 C C . GLU A 1 188 ? 15.265 5.352 -20.468 1.00 35.37 188 GLU L C 1
ATOM 1416 O O . GLU A 1 188 ? 15.850 6.291 -21.021 1.00 36.67 188 GLU L O 1
ATOM 1422 N N . GLN A 1 189 ? 14.424 5.543 -19.446 1.00 34.71 189 GLN L N 1
ATOM 1423 C CA . GLN A 1 189 ? 14.182 6.890 -18.928 1.00 35.10 189 GLN L CA 1
ATOM 1424 C C . GLN A 1 189 ? 15.455 7.486 -18.344 1.00 35.80 189 GLN L C 1
ATOM 1425 O O . GLN A 1 189 ? 15.792 8.645 -18.607 1.00 37.80 189 GLN L O 1
ATOM 1431 N N . TRP A 1 190 ? 16.174 6.703 -17.535 1.00 33.36 190 TRP L N 1
ATOM 1432 C CA . TRP A 1 190 ? 17.399 7.191 -16.913 1.00 33.40 190 TRP L CA 1
ATOM 1433 C C . TRP A 1 190 ? 18.424 7.615 -17.961 1.00 35.17 190 TRP L C 1
ATOM 1434 O O . TRP A 1 190 ? 19.035 8.686 -17.858 1.00 36.26 190 TRP L O 1
ATOM 1445 N N . LYS A 1 191 ? 18.615 6.789 -18.988 1.00 37.16 191 LYS L N 1
ATOM 1446 C CA . LYS A 1 191 ? 19.678 7.025 -19.956 1.00 38.23 191 LYS L CA 1
ATOM 1447 C C . LYS A 1 191 ? 19.344 8.123 -20.962 1.00 38.24 191 LYS L C 1
ATOM 1448 O O . LYS A 1 191 ? 20.262 8.766 -21.486 1.00 40.38 191 LYS L O 1
ATOM 1452 N N A SER A 1 192 ? 18.058 8.374 -21.220 0.50 37.58 192 SER L N 1
ATOM 1453 N N B SER A 1 192 ? 18.064 8.341 -21.255 0.50 36.57 192 SER L N 1
ATOM 1454 C CA A SER A 1 192 ? 17.623 9.282 -22.276 0.50 37.81 192 SER L CA 1
ATOM 1455 C CA B SER A 1 192 ? 17.702 9.318 -22.275 0.50 36.03 192 SER L CA 1
ATOM 1456 C C A SER A 1 192 ? 17.324 10.701 -21.800 0.50 37.12 192 SER L C 1
ATOM 1457 C C B SER A 1 192 ? 17.843 10.748 -21.766 0.50 34.72 192 SER L C 1
ATOM 1458 O O A SER A 1 192 ? 16.931 11.540 -22.619 0.50 36.92 192 SER L O 1
ATOM 1459 O O B SER A 1 192 ? 18.285 11.632 -22.509 0.50 32.82 192 SER L O 1
ATOM 1464 N N . HIS A 1 193 ? 17.475 10.992 -20.511 1.00 35.79 193 HIS L N 1
ATOM 1465 C CA . HIS A 1 193 ? 17.360 12.355 -20.014 1.00 34.79 193 HIS L CA 1
ATOM 1466 C C . HIS A 1 193 ? 18.728 12.941 -19.715 1.00 35.31 193 HIS L C 1
ATOM 1467 O O . HIS A 1 193 ? 19.699 12.224 -19.453 1.00 38.40 193 HIS L O 1
ATOM 1474 N N . ARG A 1 194 ? 18.797 14.268 -19.771 1.00 34.20 194 ARG L N 1
ATOM 1475 C CA A ARG A 1 194 ? 20.034 14.963 -19.432 0.50 33.37 194 ARG L CA 1
ATOM 1476 C CA B ARG A 1 194 ? 20.040 14.950 -19.435 0.50 33.71 194 ARG L CA 1
ATOM 1477 C C . ARG A 1 194 ? 20.334 14.845 -17.942 1.00 31.26 194 ARG L C 1
ATOM 1478 O O . ARG A 1 194 ? 21.494 14.683 -17.541 1.00 32.10 194 ARG L O 1
ATOM 1493 N N . SER A 1 195 ? 19.303 14.916 -17.109 1.00 28.86 195 SER L N 1
ATOM 1494 C CA . SER A 1 195 ? 19.509 14.851 -15.669 1.00 26.76 195 SER L CA 1
ATOM 1495 C C . SER A 1 195 ? 18.179 14.625 -14.971 1.00 25.34 195 SER L C 1
ATOM 1496 O O . SER A 1 195 ? 17.108 14.783 -15.561 1.00 27.85 195 SER L O 1
ATOM 1499 N N . TYR A 1 196 ? 18.272 14.228 -13.699 1.00 23.23 196 TYR L N 1
ATOM 1500 C CA . TYR A 1 196 ? 17.142 14.154 -12.786 1.00 21.18 196 TYR L CA 1
ATOM 1501 C C . TYR A 1 196 ? 17.499 14.923 -11.529 1.00 20.03 196 TYR L C 1
ATOM 1502 O O . TYR A 1 196 ? 18.673 15.018 -11.158 1.00 22.16 196 TYR L O 1
ATOM 1511 N N . SER A 1 197 ? 16.486 15.480 -10.874 1.00 18.64 197 SER L N 1
ATOM 1512 C CA A SER A 1 197 ? 16.732 16.285 -9.682 0.30 18.70 197 SER L CA 1
ATOM 1513 C CA B SER A 1 197 ? 16.714 16.308 -9.692 0.50 17.47 197 SER L CA 1
ATOM 1514 C CA C SER A 1 197 ? 16.719 16.280 -9.698 0.20 18.64 197 SER L CA 1
ATOM 1515 C C . SER A 1 197 ? 15.718 15.973 -8.592 1.00 17.73 197 SER L C 1
ATOM 1516 O O . SER A 1 197 ? 14.553 15.689 -8.868 1.00 17.93 197 SER L O 1
ATOM 1523 N N . CYS A 1 198 ? 16.179 16.039 -7.341 1.00 16.02 198 CYS L N 1
ATOM 1524 C CA A CYS A 1 198 ? 15.342 15.957 -6.149 0.70 16.42 198 CYS L CA 1
ATOM 1525 C CA B CYS A 1 198 ? 15.284 15.990 -6.191 0.30 17.27 198 CYS L CA 1
ATOM 1526 C C . CYS A 1 198 ? 15.356 17.321 -5.465 1.00 17.50 198 CYS L C 1
ATOM 1527 O O . CYS A 1 198 ? 16.445 17.848 -5.198 1.00 18.95 198 CYS L O 1
ATOM 1532 N N . GLN A 1 199 ? 14.176 17.899 -5.206 1.00 14.93 199 GLN L N 1
ATOM 1533 C CA . GLN A 1 199 ? 14.040 19.218 -4.584 1.00 15.31 199 GLN L CA 1
ATOM 1534 C C . GLN A 1 199 ? 13.336 19.049 -3.247 1.00 15.66 199 GLN L C 1
ATOM 1535 O O . GLN A 1 199 ? 12.240 18.480 -3.193 1.00 16.57 199 GLN L O 1
ATOM 1541 N N . VAL A 1 200 ? 13.959 19.535 -2.171 1.00 14.83 200 VAL L N 1
ATOM 1542 C CA . VAL A 1 200 ? 13.439 19.377 -0.815 1.00 16.86 200 VAL L CA 1
ATOM 1543 C C . VAL A 1 200 ? 13.077 20.752 -0.271 1.00 17.21 200 VAL L C 1
ATOM 1544 O O . VAL A 1 200 ? 13.933 21.640 -0.207 1.00 17.01 200 VAL L O 1
ATOM 1548 N N . THR A 1 201 ? 11.815 20.924 0.115 1.00 16.44 201 THR L N 1
ATOM 1549 C CA . THR A 1 201 ? 11.304 22.173 0.662 1.00 17.04 201 THR L CA 1
ATOM 1550 C C . THR A 1 201 ? 11.125 22.013 2.162 1.00 16.69 201 THR L C 1
ATOM 1551 O O . THR A 1 201 ? 10.544 21.017 2.629 1.00 18.19 201 THR L O 1
ATOM 1555 N N . HIS A 1 202 ? 11.613 23.000 2.909 1.00 18.12 202 HIS L N 1
ATOM 1556 C CA . HIS A 1 202 ? 11.600 22.968 4.367 1.00 18.49 202 HIS L CA 1
ATOM 1557 C C . HIS A 1 202 ? 11.645 24.404 4.855 1.00 21.12 202 HIS L C 1
ATOM 1558 O O . HIS A 1 202 ? 12.567 25.143 4.496 1.00 21.13 202 HIS L O 1
ATOM 1565 N N . GLU A 1 203 ? 10.662 24.796 5.659 1.00 24.24 203 GLU L N 1
ATOM 1566 C CA . GLU A 1 203 ? 10.683 26.083 6.366 1.00 28.68 203 GLU L CA 1
ATOM 1567 C C . GLU A 1 203 ? 11.095 27.250 5.459 1.00 28.80 203 GLU L C 1
ATOM 1568 O O . GLU A 1 203 ? 12.024 28.008 5.754 1.00 30.45 203 GLU L O 1
ATOM 1574 N N . GLY A 1 204 ? 10.409 27.394 4.336 1.00 26.73 204 GLY L N 1
ATOM 1575 C CA . GLY A 1 204 ? 10.612 28.592 3.544 1.00 24.83 204 GLY L CA 1
ATOM 1576 C C . GLY A 1 204 ? 11.816 28.594 2.621 1.00 22.99 204 GLY L C 1
ATOM 1577 O O . GLY A 1 204 ? 12.131 29.648 2.045 1.00 24.26 204 GLY L O 1
ATOM 1578 N N . SER A 1 205 ? 12.504 27.466 2.460 1.00 21.64 205 SER L N 1
ATOM 1579 C CA . SER A 1 205 ? 13.537 27.355 1.444 1.00 21.10 205 SER L CA 1
ATOM 1580 C C . SER A 1 205 ? 13.422 26.009 0.748 1.00 19.19 205 SER L C 1
ATOM 1581 O O . SER A 1 205 ? 12.831 25.053 1.269 1.00 20.25 205 SER L O 1
ATOM 1584 N N . THR A 1 206 ? 13.991 25.951 -0.453 1.00 18.83 206 THR L N 1
ATOM 1585 C CA A THR A 1 206 ? 14.075 24.712 -1.213 0.70 19.88 206 THR L CA 1
ATOM 1586 C CA B THR A 1 206 ? 14.074 24.716 -1.219 0.30 19.71 206 THR L CA 1
ATOM 1587 C C . THR A 1 206 ? 15.523 24.483 -1.609 1.00 20.38 206 THR L C 1
ATOM 1588 O O . THR A 1 206 ? 16.224 25.415 -2.000 1.00 24.32 206 THR L O 1
ATOM 1595 N N . VAL A 1 207 ? 15.966 23.241 -1.491 1.00 17.99 207 VAL L N 1
ATOM 1596 C CA A VAL A 1 207 ? 17.304 22.853 -1.906 0.50 20.05 207 VAL L CA 1
ATOM 1597 C CA B VAL A 1 207 ? 17.309 22.815 -1.864 0.50 19.89 207 VAL L CA 1
ATOM 1598 C C . VAL A 1 207 ? 17.166 21.730 -2.919 1.00 19.71 207 VAL L C 1
ATOM 1599 O O . VAL A 1 207 ? 16.302 20.858 -2.794 1.00 19.93 207 VAL L O 1
ATOM 1606 N N . GLU A 1 208 ? 18.004 21.771 -3.937 1.00 19.18 208 GLU L N 1
ATOM 1607 C CA . GLU A 1 208 ? 17.875 20.865 -5.061 1.00 19.73 208 GLU L CA 1
ATOM 1608 C C . GLU A 1 208 ? 19.223 20.223 -5.351 1.00 20.12 208 GLU L C 1
ATOM 1609 O O . GLU A 1 208 ? 20.259 20.901 -5.337 1.00 23.42 208 GLU L O 1
ATOM 1615 N N . LYS A 1 209 ? 19.207 18.907 -5.579 1.00 18.94 209 LYS L N 1
ATOM 1616 C CA . LYS A 1 209 ? 20.378 18.170 -6.027 1.00 21.59 209 LYS L CA 1
ATOM 1617 C C . LYS A 1 209 ? 20.049 17.486 -7.345 1.00 21.05 209 LYS L C 1
ATOM 1618 O O . LYS A 1 209 ? 18.899 17.120 -7.583 1.00 20.02 209 LYS L O 1
ATOM 1624 N N . THR A 1 210 ? 21.069 17.298 -8.189 1.00 23.78 210 THR L N 1
ATOM 1625 C CA . THR A 1 210 ? 20.890 16.771 -9.534 1.00 23.58 210 THR L CA 1
ATOM 1626 C C . THR A 1 210 ? 21.905 15.666 -9.799 1.00 26.37 210 THR L C 1
ATOM 1627 O O . THR A 1 210 ? 23.025 15.696 -9.282 1.00 28.99 210 THR L O 1
ATOM 1631 N N . VAL A 1 211 ? 21.490 14.665 -10.577 1.00 27.69 211 VAL L N 1
ATOM 1632 C CA . VAL A 1 211 ? 22.373 13.591 -11.024 1.00 27.55 211 VAL L CA 1
ATOM 1633 C C . VAL A 1 211 ? 22.138 13.353 -12.505 1.00 27.49 211 VAL L C 1
ATOM 1634 O O . VAL A 1 211 ? 21.035 13.554 -13.024 1.00 27.05 211 VAL L O 1
ATOM 1638 N N . ALA A 1 212 ? 23.188 12.898 -13.182 1.00 29.18 212 ALA L N 1
ATOM 1639 C CA . ALA A 1 212 ? 23.166 12.719 -14.620 1.00 30.35 212 ALA L CA 1
ATOM 1640 C C . ALA A 1 212 ? 23.830 11.394 -14.967 1.00 31.19 212 ALA L C 1
ATOM 1641 O O . ALA A 1 212 ? 24.825 11.013 -14.330 1.00 31.47 212 ALA L O 1
ATOM 1643 N N . PRO A 1 213 ? 23.306 10.674 -15.961 1.00 32.60 213 PRO L N 1
ATOM 1644 C CA . PRO A 1 213 ? 23.833 9.329 -16.255 1.00 36.08 213 PRO L CA 1
ATOM 1645 C C . PRO A 1 213 ? 25.299 9.277 -16.651 1.00 42.05 213 PRO L C 1
ATOM 1646 O O . PRO A 1 213 ? 25.916 8.219 -16.481 1.00 44.66 213 PRO L O 1
ATOM 1650 N N . THR A 1 214 ? 25.880 10.361 -17.167 1.00 45.35 214 THR L N 1
ATOM 1651 C CA . THR A 1 214 ? 27.294 10.387 -17.532 1.00 49.68 214 THR L CA 1
ATOM 1652 C C . THR A 1 214 ? 28.117 11.263 -16.591 1.00 53.18 214 THR L C 1
ATOM 1653 O O . THR A 1 214 ? 29.119 11.855 -17.000 1.00 53.40 214 THR L O 1
ATOM 1657 N N . GLU A 1 215 ? 27.704 11.350 -15.326 1.00 56.64 215 GLU L N 1
ATOM 1658 C CA . GLU A 1 215 ? 28.391 12.220 -14.377 1.00 60.87 215 GLU L CA 1
ATOM 1659 C C . GLU A 1 215 ? 29.765 11.667 -14.020 1.00 63.38 215 GLU L C 1
ATOM 1660 O O . GLU A 1 215 ? 30.768 12.390 -14.057 1.00 63.65 215 GLU L O 1
ATOM 1666 N N . CYS A 1 216 ? 29.828 10.385 -13.659 1.00 65.51 216 CYS L N 1
ATOM 1667 C CA . CYS A 1 216 ? 31.076 9.720 -13.309 1.00 66.78 216 CYS L CA 1
ATOM 1668 C C . CYS A 1 216 ? 31.644 8.921 -14.472 1.00 68.80 216 CYS L C 1
ATOM 1669 O O . CYS A 1 216 ? 32.286 7.887 -14.261 1.00 69.45 216 CYS L O 1
ATOM 1672 N N . SER A 1 217 ? 31.406 9.379 -15.697 1.00 70.07 217 SER L N 1
ATOM 1673 C CA . SER A 1 217 ? 31.884 8.694 -16.889 1.00 71.15 217 SER L CA 1
ATOM 1674 C C . SER A 1 217 ? 33.411 8.661 -16.907 1.00 71.52 217 SER L C 1
ATOM 1675 O O . SER A 1 217 ? 34.068 9.699 -17.014 1.00 71.33 217 SER L O 1
ATOM 1687 N N . VAL B 2 2 ? 22.282 -6.658 34.870 1.00 30.63 2 VAL H N 1
ATOM 1688 C CA . VAL B 2 2 ? 21.058 -7.420 34.612 1.00 24.87 2 VAL H CA 1
ATOM 1689 C C . VAL B 2 2 ? 20.700 -7.287 33.141 1.00 22.98 2 VAL H C 1
ATOM 1690 O O . VAL B 2 2 ? 20.632 -6.164 32.615 1.00 24.35 2 VAL H O 1
ATOM 1694 N N . GLN B 2 3 ? 20.440 -8.413 32.470 1.00 22.39 3 GLN H N 1
ATOM 1695 C CA . GLN B 2 3 ? 20.136 -8.379 31.049 1.00 22.85 3 GLN H CA 1
ATOM 1696 C C . GLN B 2 3 ? 19.175 -9.498 30.667 1.00 18.84 3 GLN H C 1
ATOM 1697 O O . GLN B 2 3 ? 19.361 -10.652 31.063 1.00 19.14 3 GLN H O 1
ATOM 1703 N N . LEU B 2 4 ? 18.159 -9.148 29.873 1.00 16.82 4 LEU H N 1
ATOM 1704 C CA A LEU B 2 4 ? 17.237 -10.103 29.266 0.70 15.51 4 LEU H CA 1
ATOM 1705 C CA B LEU B 2 4 ? 17.242 -10.104 29.269 0.30 15.80 4 LEU H CA 1
ATOM 1706 C C . LEU B 2 4 ? 17.387 -9.977 27.758 1.00 16.20 4 LEU H C 1
ATOM 1707 O O . LEU B 2 4 ? 17.209 -8.876 27.202 1.00 17.70 4 LEU H O 1
ATOM 1716 N N . VAL B 2 5 ? 17.727 -11.085 27.099 1.00 15.59 5 VAL H N 1
ATOM 1717 C CA . VAL B 2 5 ? 17.969 -11.115 25.659 1.00 16.65 5 VAL H CA 1
ATOM 1718 C C . VAL B 2 5 ? 17.024 -12.121 25.005 1.00 15.58 5 VAL H C 1
ATOM 1719 O O . VAL B 2 5 ? 17.054 -13.323 25.314 1.00 17.10 5 VAL H O 1
ATOM 1723 N N . GLN B 2 6 ? 16.208 -11.639 24.092 1.00 15.41 6 GLN H N 1
ATOM 1724 C CA . GLN B 2 6 ? 15.184 -12.467 23.476 1.00 15.45 6 GLN H CA 1
ATOM 1725 C C . GLN B 2 6 ? 15.626 -13.010 22.123 1.00 17.14 6 GLN H C 1
ATOM 1726 O O . GLN B 2 6 ? 16.579 -12.524 21.500 1.00 18.49 6 GLN H O 1
ATOM 1732 N N . SER B 2 7 ? 14.896 -14.031 21.669 1.00 17.02 7 SER H N 1
ATOM 1733 C CA . SER B 2 7 ? 15.080 -14.569 20.334 1.00 17.75 7 SER H CA 1
ATOM 1734 C C . SER B 2 7 ? 14.617 -13.556 19.283 1.00 17.71 7 SER H C 1
ATOM 1735 O O . SER B 2 7 ? 14.076 -12.483 19.595 1.00 19.25 7 SER H O 1
ATOM 1738 N N . GLY B 2 8 ? 14.857 -13.903 18.017 1.00 20.25 8 GLY H N 1
ATOM 1739 C CA . GLY B 2 8 ? 14.647 -12.978 16.922 1.00 21.41 8 GLY H CA 1
ATOM 1740 C C . GLY B 2 8 ? 13.210 -12.909 16.420 1.00 19.83 8 GLY H C 1
ATOM 1741 O O . GLY B 2 8 ? 12.297 -13.586 16.895 1.00 19.91 8 GLY H O 1
ATOM 1742 N N . ALA B 2 9 ? 13.029 -12.085 15.391 1.00 21.33 9 ALA H N 1
ATOM 1743 C CA . ALA B 2 9 ? 11.726 -11.941 14.761 1.00 21.03 9 ALA H CA 1
ATOM 1744 C C . ALA B 2 9 ? 11.271 -13.263 14.146 1.00 20.81 9 ALA H C 1
ATOM 1745 O O . ALA B 2 9 ? 12.083 -14.094 13.721 1.00 23.39 9 ALA H O 1
ATOM 1747 N N . GLU B 2 10 ? 9.950 -13.453 14.106 1.00 18.79 10 GLU H N 1
ATOM 1748 C CA . GLU B 2 10 ? 9.327 -14.666 13.580 1.00 19.29 10 GLU H CA 1
ATOM 1749 C C . GLU B 2 10 ? 8.146 -14.287 12.701 1.00 19.47 10 GLU H C 1
ATOM 1750 O O . GLU B 2 10 ? 7.463 -13.291 12.961 1.00 22.18 10 GLU H O 1
ATOM 1756 N N . VAL B 2 11 ? 7.903 -15.086 11.658 1.00 20.03 11 VAL H N 1
ATOM 1757 C CA . VAL B 2 11 ? 6.725 -14.953 10.806 1.00 19.80 11 VAL H CA 1
ATOM 1758 C C . VAL B 2 11 ? 5.940 -16.256 10.866 1.00 18.99 11 VAL H C 1
ATOM 1759 O O . VAL B 2 11 ? 6.532 -17.343 10.832 1.00 20.92 11 VAL H O 1
ATOM 1763 N N . ARG B 2 12 ? 4.609 -16.148 10.938 1.00 17.83 12 ARG H N 1
ATOM 1764 C CA . ARG B 2 12 ? 3.741 -17.316 11.048 1.00 19.14 12 ARG H CA 1
ATOM 1765 C C . ARG B 2 12 ? 2.456 -17.089 10.263 1.00 20.98 12 ARG H C 1
ATOM 1766 O O . ARG B 2 12 ? 1.944 -15.971 10.201 1.00 20.82 12 ARG H O 1
ATOM 1774 N N . ASN B 2 13 ? 1.924 -18.174 9.687 1.00 22.49 13 ASN H N 1
ATOM 1775 C CA . ASN B 2 13 ? 0.604 -18.143 9.079 1.00 22.48 13 ASN H CA 1
ATOM 1776 C C . ASN B 2 13 ? -0.467 -18.069 10.168 1.00 21.72 13 ASN H C 1
ATOM 1777 O O . ASN B 2 13 ? -0.273 -18.581 11.272 1.00 20.87 13 ASN H O 1
ATOM 1782 N N . PRO B 2 14 ? -1.627 -17.487 9.865 1.00 20.81 14 PRO H N 1
ATOM 1783 C CA . PRO B 2 14 ? -2.762 -17.583 10.788 1.00 21.75 14 PRO H CA 1
ATOM 1784 C C . PRO B 2 14 ? -3.079 -19.037 11.121 1.00 20.75 14 PRO H C 1
ATOM 1785 O O . PRO B 2 14 ? -3.083 -19.912 10.247 1.00 22.89 14 PRO H O 1
ATOM 1789 N N . GLY B 2 15 ? -3.334 -19.283 12.409 1.00 20.84 15 GLY H N 1
ATOM 1790 C CA . GLY B 2 15 ? -3.620 -20.602 12.932 1.00 20.72 15 GLY H CA 1
ATOM 1791 C C . GLY B 2 15 ? -2.406 -21.367 13.393 1.00 21.17 15 GLY H C 1
ATOM 1792 O O . GLY B 2 15 ? -2.557 -22.416 14.032 1.00 22.46 15 GLY H O 1
ATOM 1793 N N . ALA B 2 16 ? -1.208 -20.882 13.085 1.00 20.95 16 ALA H N 1
ATOM 1794 C CA . ALA B 2 16 ? 0.013 -21.521 13.546 1.00 20.07 16 ALA H CA 1
ATOM 1795 C C . ALA B 2 16 ? 0.324 -21.093 14.981 1.00 20.16 16 ALA H C 1
ATOM 1796 O O . ALA B 2 16 ? -0.440 -20.376 15.632 1.00 19.53 16 ALA H O 1
ATOM 1798 N N . SER B 2 17 ? 1.459 -21.553 15.493 1.00 18.47 17 SER H N 1
ATOM 1799 C CA A SER B 2 17 ? 1.908 -21.183 16.825 0.70 17.98 17 SER H CA 1
ATOM 1800 C CA B SER B 2 17 ? 1.920 -21.219 16.831 0.30 17.29 17 SER H CA 1
ATOM 1801 C C . SER B 2 17 ? 3.315 -20.619 16.738 1.00 16.88 17 SER H C 1
ATOM 1802 O O . SER B 2 17 ? 4.034 -20.832 15.761 1.00 19.07 17 SER H O 1
ATOM 1807 N N . VAL B 2 18 ? 3.700 -19.879 17.776 1.00 15.58 18 VAL H N 1
ATOM 1808 C CA . VAL B 2 18 ? 5.046 -19.323 17.857 1.00 15.29 18 VAL H CA 1
ATOM 1809 C C . VAL B 2 18 ? 5.592 -19.522 19.266 1.00 14.93 18 VAL H C 1
ATOM 1810 O O . VAL B 2 18 ? 4.852 -19.427 20.251 1.00 16.47 18 VAL H O 1
ATOM 1814 N N . LYS B 2 19 ? 6.893 -19.808 19.365 1.00 15.07 19 LYS H N 1
ATOM 1815 C CA . LYS B 2 19 ? 7.568 -19.901 20.655 1.00 15.57 19 LYS H CA 1
ATOM 1816 C C . LYS B 2 19 ? 8.709 -18.890 20.680 1.00 16.78 19 LYS H C 1
ATOM 1817 O O . LYS B 2 19 ? 9.640 -18.975 19.874 1.00 21.75 19 LYS H O 1
ATOM 1823 N N . VAL B 2 20 ? 8.626 -17.933 21.588 1.00 14.20 20 VAL H N 1
ATOM 1824 C CA . VAL B 2 20 ? 9.637 -16.890 21.751 1.00 13.48 20 VAL H CA 1
ATOM 1825 C C . VAL B 2 20 ? 10.394 -17.167 23.042 1.00 12.81 20 VAL H C 1
ATOM 1826 O O . VAL B 2 20 ? 9.795 -17.589 24.032 1.00 14.78 20 VAL H O 1
ATOM 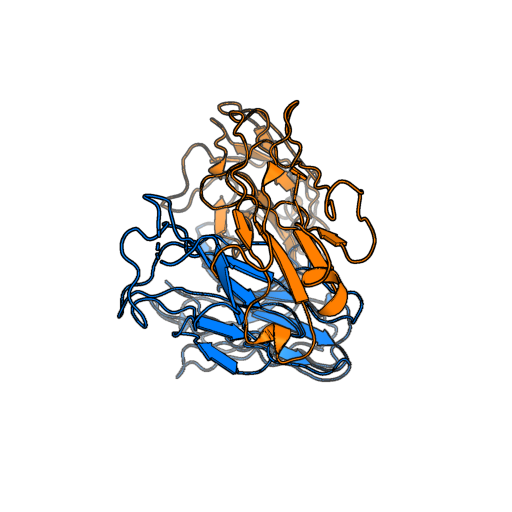1830 N N . SER B 2 21 ? 11.704 -16.918 23.043 1.00 13.50 21 SER H N 1
ATOM 1831 C CA . SER B 2 21 ? 12.500 -17.165 24.238 1.00 14.03 21 SER H CA 1
ATOM 1832 C C . SER B 2 21 ? 13.084 -15.874 24.798 1.00 13.83 21 SER H C 1
ATOM 1833 O O . SER B 2 21 ? 13.202 -14.856 24.105 1.00 15.50 21 SER H O 1
ATOM 1836 N N . CYS B 2 22 ? 13.472 -15.946 26.067 1.00 13.11 22 CYS H N 1
ATOM 1837 C CA . CYS B 2 22 ? 14.063 -14.817 26.785 1.00 13.86 22 CYS H CA 1
ATOM 1838 C C . CYS B 2 22 ? 15.134 -15.380 27.709 1.00 14.93 22 CYS H C 1
ATOM 1839 O O . CYS B 2 22 ? 14.803 -16.079 28.674 1.00 16.26 22 CYS H O 1
ATOM 1842 N N . LYS B 2 23 ? 16.401 -15.066 27.431 1.00 15.00 23 LYS H N 1
ATOM 1843 C CA . LYS B 2 23 ? 17.523 -15.568 28.222 1.00 16.24 23 LYS H CA 1
ATOM 1844 C C . LYS B 2 23 ? 17.997 -14.491 29.194 1.00 14.71 23 LYS H C 1
ATOM 1845 O O . LYS B 2 23 ? 18.334 -13.371 28.779 1.00 17.68 23 LYS H O 1
ATOM 1851 N N . ALA B 2 24 ? 18.041 -14.842 30.480 1.00 15.14 24 ALA H N 1
ATOM 1852 C CA . ALA B 2 24 ? 18.429 -13.913 31.539 1.00 16.82 24 ALA H CA 1
ATOM 1853 C C . ALA B 2 24 ? 19.885 -14.104 31.939 1.00 18.40 24 ALA H C 1
ATOM 1854 O O . ALA B 2 24 ? 20.391 -15.234 31.967 1.00 20.72 24 ALA H O 1
ATOM 1856 N N . SER B 2 25 ? 20.546 -12.998 32.271 1.00 18.75 25 SER H N 1
ATOM 1857 C CA . SER B 2 25 ? 21.923 -13.053 32.742 1.00 21.31 25 SER H CA 1
ATOM 1858 C C . SER B 2 25 ? 22.158 -11.906 33.710 1.00 21.12 25 SER H C 1
ATOM 1859 O O . SER B 2 25 ? 21.410 -10.932 33.732 1.00 21.06 25 SER H O 1
ATOM 1862 N N . GLY B 2 26 ? 23.204 -12.043 34.522 1.00 23.03 26 GLY H N 1
ATOM 1863 C CA . GLY B 2 26 ? 23.632 -10.987 35.415 1.00 23.43 26 GLY H CA 1
ATOM 1864 C C . GLY B 2 26 ? 22.965 -10.967 36.771 1.00 24.94 26 GLY H C 1
ATOM 1865 O O . GLY B 2 26 ? 23.141 -9.990 37.511 1.00 25.97 26 GLY H O 1
ATOM 1866 N N . TYR B 2 27 ? 22.207 -12.004 37.119 1.00 23.15 27 TYR H N 1
ATOM 1867 C CA . TYR B 2 27 ? 21.540 -12.123 38.412 1.00 22.76 27 TYR H CA 1
ATOM 1868 C C . TYR B 2 27 ? 21.114 -13.579 38.561 1.00 22.03 27 TYR H C 1
ATOM 1869 O O . TYR B 2 27 ? 21.192 -14.361 37.610 1.00 23.32 27 TYR H O 1
ATOM 1878 N N . THR B 2 28 ? 20.636 -13.935 39.755 1.00 21.12 28 THR H N 1
ATOM 1879 C CA . THR B 2 28 ? 20.201 -15.314 40.007 1.00 20.64 28 THR H CA 1
ATOM 1880 C C . THR B 2 28 ? 18.825 -15.528 39.384 1.00 19.47 28 THR H C 1
ATOM 1881 O O . THR B 2 28 ? 17.817 -14.995 39.873 1.00 19.22 28 THR H O 1
ATOM 1885 N N . PHE B 2 29 ? 18.797 -16.344 38.327 1.00 19.40 29 PHE H N 1
ATOM 1886 C CA . PHE B 2 29 ? 17.602 -16.526 37.501 1.00 18.82 29 PHE H CA 1
ATOM 1887 C C . PHE B 2 29 ? 16.369 -16.890 38.326 1.00 16.39 29 PHE H C 1
ATOM 1888 O O . PHE B 2 29 ? 15.277 -16.346 38.111 1.00 16.58 29 PHE H O 1
ATOM 1896 N N . THR B 2 30 ? 16.518 -17.816 39.269 1.00 17.40 30 THR H N 1
ATOM 1897 C CA . THR B 2 30 ? 15.374 -18.331 40.009 1.00 18.04 30 THR H CA 1
ATOM 1898 C C . THR B 2 30 ? 14.881 -17.398 41.10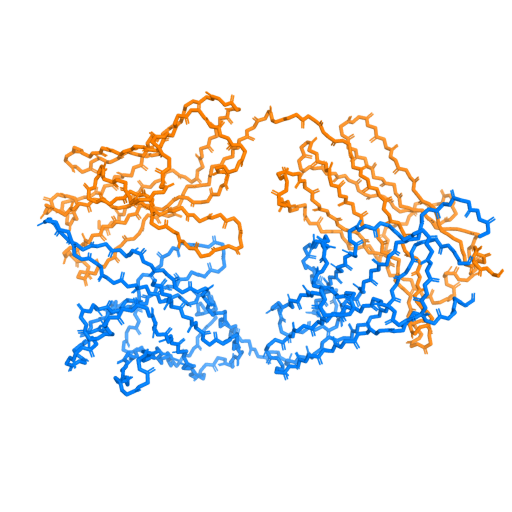9 1.00 19.52 30 THR H C 1
ATOM 1899 O O . THR B 2 30 ? 13.896 -17.735 41.767 1.00 20.52 30 THR H O 1
ATOM 1903 N N . SER B 2 31 ? 15.518 -16.248 41.330 1.00 18.56 31 SER H N 1
ATOM 1904 C CA . SER B 2 31 ? 15.115 -15.372 42.425 1.00 20.39 31 SER H CA 1
ATOM 1905 C C . SER B 2 31 ? 14.085 -14.329 42.035 1.00 20.38 31 SER H C 1
ATOM 1906 O O . SER B 2 31 ? 13.614 -13.604 42.918 1.00 23.16 31 SER H O 1
ATOM 1909 N N . TYR B 2 32 ? 13.739 -14.218 40.751 1.00 19.13 32 TYR H N 1
ATOM 1910 C CA . TYR B 2 32 ? 12.832 -13.175 40.288 1.00 16.87 32 TYR H CA 1
ATOM 1911 C C . TYR B 2 32 ? 11.920 -13.756 39.228 1.00 15.38 32 TYR H C 1
ATOM 1912 O O . TYR B 2 32 ? 12.385 -14.474 38.337 1.00 16.47 32 TYR H O 1
ATOM 1921 N N . ALA B 2 33 ? 10.635 -13.423 39.317 1.00 14.35 33 ALA H N 1
ATOM 1922 C CA . ALA B 2 33 ? 9.687 -13.870 38.303 1.00 13.38 33 ALA H CA 1
ATOM 1923 C C . ALA B 2 33 ? 9.902 -13.111 36.998 1.00 12.77 33 ALA H C 1
ATOM 1924 O O . ALA B 2 33 ? 10.496 -12.025 36.961 1.00 14.87 33 ALA H O 1
ATOM 1926 N N . ILE B 2 34 ? 9.381 -13.689 35.921 1.00 12.19 34 ILE H N 1
ATOM 1927 C CA . ILE B 2 34 ? 9.430 -13.080 34.599 1.00 12.21 34 ILE H CA 1
ATOM 1928 C C . ILE B 2 34 ? 8.006 -12.860 34.101 1.00 11.91 34 ILE H C 1
ATOM 1929 O O . ILE B 2 34 ? 7.173 -13.775 34.154 1.00 12.98 34 ILE H O 1
ATOM 1934 N N . HIS B 2 35 ? 7.738 -11.671 33.581 1.00 12.19 35 HIS H N 1
ATOM 1935 C CA . HIS B 2 35 ? 6.475 -11.358 32.931 1.00 11.52 35 HIS H CA 1
ATOM 1936 C C . HIS B 2 35 ? 6.678 -11.202 31.437 1.00 11.64 35 HIS H C 1
ATOM 1937 O O . HIS B 2 35 ? 7.751 -10.807 30.969 1.00 12.50 35 HIS H O 1
ATOM 1944 N N . TRP B 2 36 ? 5.625 -11.490 30.681 1.00 11.30 36 TRP H N 1
ATOM 1945 C CA . TRP B 2 36 ? 5.608 -11.213 29.258 1.00 11.90 36 TRP H CA 1
ATOM 1946 C C . TRP B 2 36 ? 4.540 -10.174 28.971 1.00 12.02 36 TRP H C 1
ATOM 1947 O O . TRP B 2 36 ? 3.462 -10.214 29.564 1.00 13.23 36 TRP H O 1
ATOM 1958 N N . VAL B 2 37 ? 4.864 -9.233 28.077 1.00 11.34 37 VAL H N 1
ATOM 1959 C CA . VAL B 2 37 ? 4.030 -8.082 27.733 1.00 12.50 37 VAL H CA 1
ATOM 1960 C C . VAL B 2 37 ? 4.148 -7.897 26.234 1.00 12.96 37 VAL H C 1
ATOM 1961 O O . VAL B 2 37 ? 5.248 -7.995 25.680 1.00 16.41 37 VAL H O 1
ATOM 1965 N N . ARG B 2 38 ? 3.038 -7.610 25.557 1.00 13.11 38 ARG H N 1
ATOM 1966 C CA . ARG B 2 38 ? 3.131 -7.381 24.122 1.00 13.30 38 ARG H CA 1
ATOM 1967 C C . ARG B 2 38 ? 2.676 -5.980 23.744 1.00 13.34 38 ARG H C 1
ATOM 1968 O O . ARG B 2 38 ? 1.985 -5.299 24.500 1.00 15.31 38 ARG H O 1
ATOM 1976 N N . GLN B 2 39 ? 3.058 -5.583 22.534 1.00 14.05 39 GLN H N 1
ATOM 1977 C CA . GLN B 2 39 ? 2.720 -4.267 21.998 1.00 13.67 39 GLN H CA 1
ATOM 1978 C C . GLN B 2 39 ? 2.415 -4.435 20.517 1.00 14.00 39 GLN H C 1
ATOM 1979 O O . GLN B 2 39 ? 3.328 -4.603 19.693 1.00 15.75 39 GLN H O 1
ATOM 1985 N N . ALA B 2 40 ? 1.144 -4.374 20.169 1.00 16.51 40 ALA H N 1
ATOM 1986 C CA . ALA B 2 40 ? 0.804 -4.424 18.760 1.00 22.16 40 ALA H CA 1
ATOM 1987 C C . ALA B 2 40 ? 1.155 -3.073 18.133 1.00 30.09 40 ALA H C 1
ATOM 1988 O O . ALA B 2 40 ? 1.211 -2.061 18.836 1.00 32.18 40 ALA H O 1
ATOM 1990 N N . PRO B 2 41 ? 1.426 -3.037 16.825 1.00 33.98 41 PRO H N 1
ATOM 1991 C CA . PRO B 2 41 ? 2.036 -1.842 16.223 1.00 39.03 41 PRO H CA 1
ATOM 1992 C C . PRO B 2 41 ? 1.244 -0.575 16.511 1.00 41.58 41 PRO H C 1
ATOM 1993 O O . PRO B 2 41 ? 0.028 -0.516 16.307 1.00 42.12 41 PRO H O 1
ATOM 1997 N N . GLY B 2 42 ? 1.946 0.432 17.031 1.00 42.04 42 GLY H N 1
ATOM 1998 C CA . GLY B 2 42 ? 1.331 1.699 17.371 1.00 41.57 42 GLY H CA 1
ATOM 1999 C C . GLY B 2 42 ? 0.328 1.663 18.503 1.00 41.93 42 GLY H C 1
ATOM 2000 O O . GLY B 2 42 ? -0.444 2.613 18.654 1.00 44.66 42 GLY H O 1
ATOM 2001 N N . HIS B 2 43 ? 0.319 0.612 19.326 1.00 39.41 43 HIS H N 1
ATOM 2002 C CA . HIS B 2 43 ? -0.729 0.504 20.338 1.00 38.25 43 HIS H CA 1
ATOM 2003 C C . HIS B 2 43 ? -0.188 0.302 21.751 1.00 34.83 43 HIS H C 1
ATOM 2004 O O . HIS B 2 43 ? 1.018 0.452 21.986 1.00 35.51 43 HIS H O 1
ATOM 2007 N N . ARG B 2 44 ? -1.069 0.008 22.703 1.00 31.59 44 ARG H N 1
ATOM 2008 C CA . ARG B 2 44 ? -0.648 0.060 24.095 1.00 26.46 44 ARG H CA 1
ATOM 2009 C C . ARG B 2 44 ? -0.018 -1.252 24.523 1.00 24.95 44 ARG H C 1
ATOM 2010 O O . ARG B 2 44 ? -0.130 -2.289 23.861 1.00 29.46 44 ARG H O 1
ATOM 2018 N N . LEU B 2 45 ? 0.682 -1.180 25.640 1.00 19.97 45 LEU H N 1
ATOM 2019 C CA . LEU B 2 45 ? 1.234 -2.373 26.257 1.00 17.90 45 LEU H CA 1
ATOM 2020 C C . LEU B 2 45 ? 0.125 -3.237 26.863 1.00 15.21 45 LEU H C 1
ATOM 2021 O O . LEU B 2 45 ? -0.810 -2.731 27.495 1.00 16.26 45 LEU H O 1
ATOM 2026 N N . GLU B 2 46 ? 0.241 -4.562 26.670 1.00 14.85 46 GLU H N 1
ATOM 2027 C CA . GLU B 2 46 ? -0.753 -5.530 27.133 1.00 14.82 46 GLU H CA 1
ATOM 2028 C C . GLU B 2 46 ? -0.047 -6.681 27.849 1.00 14.90 46 GLU H C 1
ATOM 2029 O O . GLU B 2 46 ? 0.811 -7.350 27.261 1.00 15.00 46 GLU H O 1
ATOM 2035 N N . TRP B 2 47 ? -0.390 -6.896 29.119 1.00 13.39 47 TRP H N 1
ATOM 2036 C CA . TRP B 2 47 ? 0.184 -8.011 29.878 1.00 11.78 47 TRP H CA 1
ATOM 2037 C C . TRP B 2 47 ? -0.274 -9.350 29.319 1.00 12.92 47 TRP H C 1
ATOM 2038 O O . TRP B 2 47 ? -1.468 -9.547 29.041 1.00 14.65 47 TRP H O 1
ATOM 2049 N N . VAL B 2 48 ? 0.676 -10.276 29.179 1.00 11.89 48 VAL H N 1
ATOM 2050 C CA . VAL B 2 48 ? 0.393 -11.636 28.700 1.00 12.17 48 VAL H CA 1
ATOM 2051 C C . VAL B 2 48 ? 0.320 -12.628 29.857 1.00 11.94 48 VAL H C 1
ATOM 2052 O O . VAL B 2 48 ? -0.623 -13.422 29.961 1.00 12.78 48 VAL H O 1
ATOM 2056 N N . GLY B 2 49 ? 1.332 -12.630 30.720 1.00 12.12 49 GLY H N 1
ATOM 2057 C CA . GLY B 2 49 ? 1.341 -13.565 31.829 1.00 12.28 49 GLY H CA 1
ATOM 2058 C C . GLY B 2 49 ? 2.647 -13.496 32.586 1.00 11.26 49 GLY H C 1
ATOM 2059 O O . GLY B 2 49 ? 3.555 -12.727 32.248 1.00 12.13 49 GLY H O 1
ATOM 2060 N N . ARG B 2 50 ? 2.720 -14.321 33.634 1.00 11.49 50 ARG H N 1
ATOM 2061 C CA . ARG B 2 50 ? 3.830 -14.346 34.582 1.00 13.84 50 ARG H CA 1
ATOM 2062 C C . ARG B 2 50 ? 4.264 -15.784 34.800 1.00 12.61 50 ARG H C 1
ATOM 2063 O O . ARG B 2 50 ? 3.420 -16.689 34.869 1.00 14.26 50 ARG H O 1
ATOM 2071 N N . ILE B 2 51 ? 5.575 -16.008 34.954 1.00 10.87 51 ILE H N 1
ATOM 2072 C CA . ILE B 2 51 ? 6.072 -17.313 35.376 1.00 11.98 51 ILE H CA 1
ATOM 2073 C C . ILE B 2 51 ? 7.033 -17.138 36.543 1.00 12.28 51 ILE H C 1
ATOM 2074 O O . ILE B 2 51 ? 7.927 -16.281 36.508 1.00 13.56 51 ILE H O 1
ATOM 2079 N N . ASN B 2 52 ? 6.822 -17.935 37.584 1.00 13.88 52 ASN H N 1
ATOM 2080 C CA . ASN B 2 52 ? 7.784 -18.084 38.662 1.00 15.10 52 ASN H CA 1
ATOM 2081 C C . ASN B 2 52 ? 8.917 -18.957 38.135 1.00 14.09 52 ASN H C 1
ATOM 2082 O O . ASN B 2 52 ? 8.690 -20.106 37.735 1.00 15.81 52 ASN H O 1
ATOM 2087 N N . THR B 2 53 ? 10.134 -18.423 38.124 1.00 14.64 53 THR H N 1
ATOM 2088 C CA . THR B 2 53 ? 11.246 -19.132 37.510 1.00 14.47 53 THR H CA 1
ATOM 2089 C C . THR B 2 53 ? 11.802 -20.215 38.416 1.00 16.40 53 THR H C 1
ATOM 2090 O O . THR B 2 53 ? 12.539 -21.085 37.943 1.00 18.08 53 THR H O 1
ATOM 2094 N N . ASP B 2 54 ? 11.477 -20.181 39.706 1.00 17.16 54 ASP H N 1
ATOM 2095 C CA . ASP B 2 54 ? 11.912 -21.255 40.587 1.00 19.90 54 ASP H CA 1
ATOM 2096 C C . ASP B 2 54 ? 11.051 -22.498 40.391 1.00 21.24 54 ASP H C 1
ATOM 2097 O O . ASP B 2 54 ? 11.547 -23.548 39.967 1.00 23.47 54 ASP H O 1
ATOM 2102 N N . ASN B 2 55 ? 9.744 -22.377 40.638 1.00 19.90 55 ASN H N 1
ATOM 2103 C CA . ASN B 2 55 ? 8.855 -23.527 40.663 1.00 21.27 55 ASN H CA 1
ATOM 2104 C C . ASN B 2 55 ? 8.007 -23.695 39.409 1.00 19.25 55 ASN H C 1
ATOM 2105 O O . ASN B 2 55 ? 7.282 -24.688 39.311 1.00 22.04 55 ASN H O 1
ATOM 2110 N N . GLY B 2 56 ? 8.052 -22.751 38.471 1.00 17.54 56 GLY H N 1
ATOM 2111 C CA . GLY B 2 56 ? 7.319 -22.878 37.224 1.00 18.47 56 GLY H CA 1
ATOM 2112 C C . GLY B 2 56 ? 5.857 -22.475 37.272 1.00 17.23 56 GLY H C 1
ATOM 2113 O O . GLY B 2 56 ? 5.183 -22.574 36.238 1.00 19.11 56 GLY H O 1
ATOM 2114 N N . ASN B 2 57 ? 5.337 -22.021 38.421 1.00 17.42 57 ASN H N 1
ATOM 2115 C CA A ASN B 2 57 ? 3.928 -21.628 38.504 0.50 17.95 57 ASN H CA 1
ATOM 2116 C CA B ASN B 2 57 ? 3.934 -21.629 38.512 0.50 18.13 57 ASN H CA 1
ATOM 2117 C C . ASN B 2 57 ? 3.651 -20.483 37.539 1.00 16.41 57 ASN H C 1
ATOM 2118 O O . ASN B 2 57 ? 4.450 -19.553 37.406 1.00 15.65 57 ASN H O 1
ATOM 2127 N N . THR B 2 58 ? 2.489 -20.528 36.877 1.00 15.42 58 THR H N 1
ATOM 2128 C CA . THR B 2 58 ? 2.126 -19.514 35.894 1.00 14.05 58 THR H CA 1
ATOM 2129 C C . THR B 2 58 ? 0.794 -18.844 36.214 1.00 13.78 58 THR H C 1
ATOM 2130 O O . THR B 2 58 ? -0.085 -19.425 36.863 1.00 15.94 58 THR H O 1
ATOM 2134 N N . LYS B 2 59 ? 0.644 -17.609 35.707 1.00 15.11 59 LYS H N 1
ATOM 2135 C CA . LYS B 2 59 ? -0.622 -16.874 35.697 1.00 17.55 59 LYS H CA 1
ATOM 2136 C C . LYS B 2 59 ? -0.724 -16.164 34.356 1.00 16.45 59 LYS H C 1
ATOM 2137 O O . LYS B 2 59 ? 0.292 -15.740 33.800 1.00 15.37 59 LYS H O 1
ATOM 2142 N N . TYR B 2 60 ? -1.949 -16.013 33.839 1.00 19.54 60 TYR H N 1
ATOM 2143 C CA . TYR B 2 60 ? -2.137 -15.467 32.503 1.00 17.62 60 TYR H CA 1
ATOM 2144 C C . TYR B 2 60 ? -3.217 -14.400 32.486 1.00 19.71 60 TYR H C 1
ATOM 2145 O O . TYR B 2 60 ? -4.093 -14.347 33.350 1.00 22.50 60 TYR H O 1
ATOM 2154 N N . SER B 2 61 ? -3.162 -13.576 31.448 1.00 18.21 61 SER H N 1
ATOM 2155 C CA . SER B 2 61 ? -4.246 -12.655 31.164 1.00 20.07 61 SER H CA 1
ATOM 2156 C C . SER B 2 61 ? -5.453 -13.420 30.622 1.00 22.89 61 SER H C 1
ATOM 2157 O O . SER B 2 61 ? -5.324 -14.319 29.780 1.00 22.03 61 SER H O 1
ATOM 2160 N N . GLN B 2 62 ? -6.641 -13.018 31.058 1.00 26.68 62 GLN H N 1
ATOM 2161 C CA . GLN B 2 62 ? -7.838 -13.654 30.513 1.00 29.10 62 GLN H CA 1
ATOM 2162 C C . GLN B 2 62 ? -8.003 -13.400 29.017 1.00 25.35 62 GLN H C 1
ATOM 2163 O O . GLN B 2 62 ? -8.658 -14.200 28.339 1.00 26.49 62 GLN H O 1
ATOM 2166 N N . LYS B 2 63 ? -7.409 -12.328 28.482 1.00 22.94 63 LYS H N 1
ATOM 2167 C CA . LYS B 2 63 ? -7.577 -12.019 27.059 1.00 24.60 63 LYS H CA 1
ATOM 2168 C C . LYS B 2 63 ? -7.110 -13.153 26.138 1.00 22.51 63 LYS H C 1
ATOM 2169 O O . LYS B 2 63 ? -7.576 -13.255 24.999 1.00 24.52 63 LYS H O 1
ATOM 2174 N N . PHE B 2 64 ? -6.231 -14.025 26.593 1.00 21.57 64 PHE H N 1
ATOM 2175 C CA . PHE B 2 64 ? -5.666 -15.008 25.674 1.00 23.04 64 PHE H CA 1
ATOM 2176 C C . PHE B 2 64 ? -6.452 -16.312 25.585 1.00 24.51 64 PHE H C 1
ATOM 2177 O O . PHE B 2 64 ? -6.145 -17.139 24.718 1.00 24.72 64 PHE H O 1
ATOM 2185 N N . HIS B 2 65 ? -7.454 -16.504 26.446 1.00 26.19 65 HIS H N 1
ATOM 2186 C CA . HIS B 2 65 ? -8.395 -17.626 26.356 1.00 29.72 65 HIS H CA 1
ATOM 2187 C C . HIS B 2 65 ? -7.695 -18.972 26.166 1.00 30.09 65 HIS H C 1
ATOM 2188 O O . HIS B 2 65 ? -8.081 -19.795 25.328 1.00 30.95 65 HIS H O 1
ATOM 2195 N N . GLY B 2 66 ? -6.633 -19.191 26.944 1.00 26.89 66 GLY H N 1
ATOM 2196 C CA . GLY B 2 66 ? -5.976 -20.487 26.921 1.00 24.54 66 GLY H CA 1
ATOM 2197 C C . GLY B 2 66 ? -4.970 -20.669 25.804 1.00 23.18 66 GLY H C 1
ATOM 2198 O O . GLY B 2 66 ? -4.343 -21.733 25.715 1.00 28.94 66 GLY H O 1
ATOM 2199 N N . ARG B 2 67 ? -4.736 -19.658 24.987 1.00 18.18 67 ARG H N 1
ATOM 2200 C CA . ARG B 2 67 ? -3.867 -19.817 23.831 1.00 15.68 67 ARG H CA 1
ATOM 2201 C C . ARG B 2 67 ? -2.405 -19.582 24.142 1.00 15.07 67 ARG H C 1
ATOM 2202 O O . ARG B 2 67 ? -1.571 -19.791 23.256 1.00 17.78 67 ARG H O 1
ATOM 2210 N N . VAL B 2 68 ? -2.063 -19.148 25.351 1.00 13.13 68 VAL H N 1
ATOM 2211 C CA . VAL B 2 68 ? -0.670 -18.880 25.692 1.00 13.87 68 VAL H CA 1
ATOM 2212 C C . VAL B 2 68 ? -0.226 -19.827 26.795 1.00 12.95 68 VAL H C 1
ATOM 2213 O O . VAL B 2 68 ? -0.987 -20.145 27.724 1.00 15.06 68 VAL H O 1
ATOM 2217 N N . ALA B 2 69 ? 1.013 -20.281 26.685 1.00 12.24 69 ALA H N 1
ATOM 2218 C CA . ALA B 2 69 ? 1.651 -21.028 27.761 1.00 12.53 69 ALA H CA 1
ATOM 2219 C C . ALA B 2 69 ? 3.048 -20.478 28.004 1.00 11.73 69 ALA H C 1
ATOM 2220 O O . ALA B 2 69 ? 3.802 -20.231 27.065 1.00 14.56 69 ALA H O 1
ATOM 2222 N N . LEU B 2 70 ? 3.395 -20.301 29.270 1.00 12.26 70 LEU H N 1
ATOM 2223 C CA . LEU B 2 70 ? 4.739 -19.883 29.643 1.00 11.73 70 LEU H CA 1
ATOM 2224 C C . LEU B 2 70 ? 5.438 -21.068 30.283 1.00 12.89 70 LEU H C 1
ATOM 2225 O O . LEU B 2 70 ? 4.821 -21.859 31.007 1.00 15.32 70 LEU H O 1
ATOM 2230 N N . SER B 2 71 ? 6.737 -21.177 30.010 1.00 11.03 71 SER H N 1
ATOM 2231 C CA . SER B 2 71 ? 7.570 -22.232 30.575 1.00 11.47 71 SER H CA 1
ATOM 2232 C C . SER B 2 71 ? 8.947 -21.680 30.870 1.00 13.18 71 SER H C 1
ATOM 2233 O O . SER B 2 71 ? 9.334 -20.595 30.413 1.00 13.17 71 SER H O 1
ATOM 2236 N N . ARG B 2 72 ? 9.704 -22.444 31.641 1.00 13.80 72 ARG H N 1
ATOM 2237 C CA . ARG B 2 72 ? 11.060 -22.025 31.989 1.00 14.56 72 ARG H CA 1
ATOM 2238 C C . ARG B 2 72 ? 11.997 -23.220 31.994 1.00 16.26 72 ARG H C 1
ATOM 2239 O O . ARG B 2 72 ? 11.591 -24.343 32.302 1.00 17.58 72 ARG H O 1
ATOM 2247 N N . ASP B 2 73 ? 13.259 -22.958 31.655 1.00 16.55 73 ASP H N 1
ATOM 2248 C CA . ASP B 2 73 ? 14.345 -23.942 31.714 1.00 17.74 73 ASP H CA 1
ATOM 2249 C C . ASP B 2 73 ? 15.435 -23.307 32.568 1.00 17.32 73 ASP H C 1
ATOM 2250 O O . ASP B 2 73 ? 16.194 -22.444 32.100 1.00 17.46 73 ASP H O 1
ATOM 2255 N N . THR B 2 74 ? 15.523 -23.741 33.825 1.00 17.63 74 THR H N 1
ATOM 2256 C CA A THR B 2 74 ? 16.487 -23.125 34.724 0.60 17.43 74 THR H CA 1
ATOM 2257 C CA B THR B 2 74 ? 16.496 -23.144 34.739 0.40 17.85 74 THR H CA 1
ATOM 2258 C C . THR B 2 74 ? 17.921 -23.411 34.288 1.00 16.86 74 THR H C 1
ATOM 2259 O O . THR B 2 74 ? 18.797 -22.542 34.427 1.00 18.85 74 THR H O 1
ATOM 2266 N N . SER B 2 75 ? 18.175 -24.593 33.711 1.00 17.31 75 SER H N 1
ATOM 2267 C CA A SER B 2 75 ? 19.529 -24.897 33.259 0.90 18.53 75 SER H CA 1
ATOM 2268 C CA B SER B 2 75 ? 19.527 -24.901 33.257 0.10 17.89 75 SER H CA 1
ATOM 2269 C C . SER B 2 75 ? 19.995 -23.923 32.188 1.00 17.71 75 SER H C 1
ATOM 2270 O O . SER B 2 75 ? 21.196 -23.675 32.054 1.00 20.66 75 SER H O 1
ATOM 2275 N N . ALA B 2 76 ? 19.069 -23.331 31.441 1.00 17.12 76 ALA H N 1
ATOM 2276 C CA . ALA B 2 76 ? 19.397 -22.379 30.397 1.00 16.83 76 ALA H CA 1
ATOM 2277 C C . ALA B 2 76 ? 19.080 -20.943 30.788 1.00 16.21 76 ALA H C 1
ATOM 2278 O O . ALA B 2 76 ? 19.239 -20.047 29.952 1.00 17.95 76 ALA H O 1
ATOM 2280 N N . SER B 2 77 ? 18.638 -20.714 32.029 1.00 16.39 77 SER H N 1
ATOM 2281 C CA A SER B 2 77 ? 18.200 -19.389 32.486 0.60 15.38 77 SER H CA 1
ATOM 2282 C CA B SER B 2 77 ? 18.169 -19.404 32.501 0.40 16.58 77 SER H CA 1
ATOM 2283 C C . SER B 2 77 ? 17.275 -18.720 31.473 1.00 15.83 77 SER H C 1
ATOM 2284 O O . SER B 2 77 ? 17.403 -17.525 31.179 1.00 16.53 77 SER H O 1
ATOM 2289 N N . THR B 2 78 ? 16.327 -19.492 30.942 1.00 13.82 78 THR H N 1
ATOM 2290 C CA . THR B 2 78 ? 15.487 -19.012 29.855 1.00 14.16 78 THR H CA 1
ATOM 2291 C C . THR B 2 78 ? 14.026 -19.257 30.173 1.00 12.73 78 THR H C 1
ATOM 2292 O O . THR B 2 78 ? 13.665 -20.277 30.774 1.00 14.85 78 THR H O 1
ATOM 2296 N N . THR B 2 79 ? 13.186 -18.302 29.791 1.00 11.72 79 THR H N 1
ATOM 2297 C CA A THR B 2 79 ? 11.745 -18.500 29.786 0.30 12.44 79 THR H CA 1
ATOM 2298 C CA B THR B 2 79 ? 11.739 -18.492 29.782 0.70 11.10 79 THR H CA 1
ATOM 2299 C C . THR B 2 79 ? 11.249 -18.486 28.342 1.00 11.92 79 THR H C 1
ATOM 2300 O O . THR B 2 79 ? 11.900 -17.945 27.443 1.00 12.64 79 THR H O 1
ATOM 2307 N N . TYR B 2 80 ? 10.102 -19.134 28.115 1.00 12.09 80 TYR H N 1
ATOM 2308 C CA . TYR B 2 80 ? 9.511 -19.239 26.784 1.00 11.65 80 TYR H CA 1
ATOM 2309 C C . TYR B 2 80 ? 8.045 -18.861 26.821 1.00 12.03 80 TYR H C 1
ATOM 2310 O O . TYR B 2 80 ? 7.327 -19.194 27.769 1.00 15.20 80 TYR H O 1
ATOM 2319 N N . MET B 2 81 ? 7.606 -18.171 25.773 1.00 12.72 81 MET H N 1
ATOM 2320 C CA A MET B 2 81 ? 6.195 -17.880 25.568 0.60 12.72 81 MET H CA 1
ATOM 2321 C CA B MET B 2 81 ? 6.205 -17.840 25.555 0.40 13.15 81 MET H CA 1
ATOM 2322 C C . MET B 2 81 ? 5.748 -18.596 24.310 1.00 13.43 81 MET H C 1
ATOM 2323 O O . MET B 2 81 ? 6.268 -18.339 23.224 1.00 15.45 81 MET H O 1
ATOM 2332 N N . ASP B 2 82 ? 4.786 -19.522 24.464 1.00 13.49 82 ASP H N 1
ATOM 2333 C CA . ASP B 2 82 ? 4.221 -20.237 23.329 1.00 14.77 82 ASP H CA 1
ATOM 2334 C C . ASP B 2 82 ? 2.804 -19.731 23.110 1.00 13.42 82 ASP H C 1
ATOM 2335 O O . ASP B 2 82 ? 1.954 -19.883 23.988 1.00 15.86 82 ASP H O 1
ATOM 2340 N N . LEU B 2 83 ? 2.540 -19.135 21.947 1.00 13.98 83 LEU H N 1
ATOM 2341 C CA . LEU B 2 83 ? 1.227 -18.577 21.642 1.00 12.92 83 LEU H CA 1
ATOM 2342 C C . LEU B 2 83 ? 0.674 -19.321 20.431 1.00 14.16 83 LEU H C 1
ATOM 2343 O O . LEU B 2 83 ? 1.330 -19.380 19.389 1.00 15.65 83 LEU H O 1
ATOM 2348 N N . SER B 2 84 ? -0.521 -19.895 20.565 1.00 15.52 84 SER H N 1
ATOM 2349 C CA . SER B 2 84 ? -1.097 -20.748 19.522 1.00 16.14 84 SER H CA 1
ATOM 2350 C C . SER B 2 84 ? -2.331 -20.104 18.895 1.00 16.68 84 SER H C 1
ATOM 2351 O O . SER B 2 84 ? -2.799 -19.053 19.340 1.00 16.95 84 SER H O 1
ATOM 2354 N N . SER B 2 85 ? -2.828 -20.730 17.820 1.00 17.38 85 SER H N 1
ATOM 2355 C CA . SER B 2 85 ? -3.986 -20.224 17.060 1.00 19.21 85 SER H CA 1
ATOM 2356 C C . SER B 2 85 ? -3.807 -18.748 16.679 1.00 18.24 85 SER H C 1
ATOM 2357 O O . SER B 2 85 ? -4.692 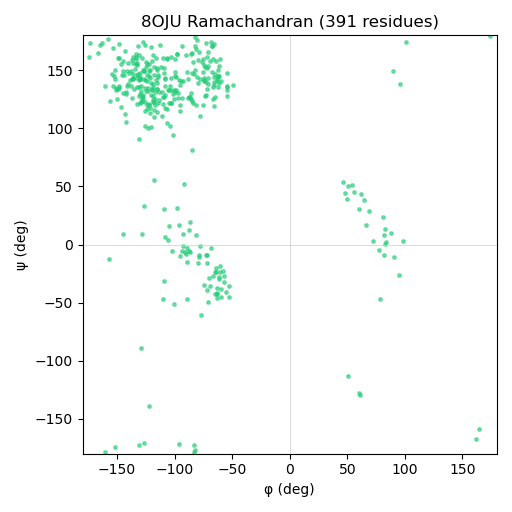-17.905 16.877 1.00 19.39 85 SER H O 1
ATOM 2360 N N . LEU B 2 86 ? -2.652 -18.435 16.094 1.00 16.91 86 LEU H N 1
ATOM 2361 C CA . LEU B 2 86 ? -2.297 -17.037 15.861 1.00 16.69 86 LEU H CA 1
ATOM 2362 C C . LEU B 2 86 ? -3.277 -16.367 14.911 1.00 17.19 86 LEU H C 1
ATOM 2363 O O . LEU B 2 86 ? -3.715 -16.953 13.911 1.00 19.22 86 LEU H O 1
ATOM 2368 N N . ASN B 2 87 ? -3.602 -15.115 15.212 1.00 19.43 87 ASN H N 1
ATOM 2369 C CA . ASN B 2 87 ? -4.504 -14.331 14.385 1.00 21.13 87 ASN H CA 1
ATOM 2370 C C . ASN B 2 87 ? -3.820 -13.006 14.045 1.00 20.24 87 ASN H C 1
ATOM 2371 O O . ASN B 2 87 ? -2.726 -12.701 14.537 1.00 19.20 87 ASN H O 1
ATOM 2376 N N . SER B 2 88 ? -4.465 -12.212 13.187 1.00 24.39 88 SER H N 1
ATOM 2377 C CA A SER B 2 88 ? -3.876 -10.949 12.752 0.50 26.21 88 SER H CA 1
ATOM 2378 C CA B SER B 2 88 ? -3.851 -10.960 12.758 0.50 26.67 88 SER H CA 1
ATOM 2379 C C . SER B 2 88 ? -3.630 -10.003 13.921 1.00 24.56 88 SER H C 1
ATOM 2380 O O . SER B 2 88 ? -2.682 -9.205 13.887 1.00 23.99 88 SER H O 1
ATOM 2385 N N . GLU B 2 89 ? -4.469 -10.069 14.963 1.00 22.97 89 GLU H N 1
ATOM 2386 C CA . GLU B 2 89 ? -4.290 -9.211 16.130 1.00 24.30 89 GLU H CA 1
ATOM 2387 C C . GLU B 2 89 ? -3.097 -9.617 16.978 1.00 19.38 89 GLU H C 1
ATOM 2388 O O . GLU B 2 89 ? -2.725 -8.870 17.898 1.00 21.10 89 GLU H O 1
ATOM 2392 N N . ASP B 2 90 ? -2.482 -10.769 16.696 1.00 18.29 90 ASP H N 1
ATOM 2393 C CA . ASP B 2 90 ? -1.309 -11.192 17.440 1.00 16.43 90 ASP H CA 1
ATOM 2394 C C . ASP B 2 90 ? -0.004 -10.647 16.866 1.00 16.67 90 ASP H C 1
ATOM 2395 O O . ASP B 2 90 ? 1.054 -10.861 17.471 1.00 16.99 90 ASP H O 1
ATOM 2400 N N . THR B 2 91 ? -0.037 -9.957 15.725 1.00 15.17 91 THR H N 1
ATOM 2401 C CA . THR B 2 91 ? 1.169 -9.308 15.221 1.00 15.03 91 THR H CA 1
ATOM 2402 C C . THR B 2 91 ? 1.548 -8.217 16.205 1.00 14.48 91 THR H C 1
ATOM 2403 O O . THR B 2 91 ? 0.762 -7.291 16.446 1.00 16.59 91 THR H O 1
ATOM 2407 N N . ALA B 2 92 ? 2.733 -8.331 16.794 1.00 13.33 92 ALA H N 1
ATOM 2408 C CA . ALA B 2 92 ? 3.093 -7.487 17.926 1.00 13.24 92 ALA H CA 1
ATOM 2409 C C . ALA B 2 92 ? 4.546 -7.752 18.277 1.00 13.77 92 ALA H C 1
ATOM 2410 O O . ALA B 2 92 ? 5.124 -8.784 17.900 1.00 14.09 92 ALA H O 1
ATOM 2412 N N . VAL B 2 93 ? 5.129 -6.817 19.011 1.00 13.38 93 VAL H N 1
ATOM 2413 C CA . VAL B 2 93 ? 6.413 -7.055 19.656 1.00 12.96 93 VAL H CA 1
ATOM 2414 C C . VAL B 2 93 ? 6.138 -7.661 21.020 1.00 13.96 93 VAL H C 1
ATOM 2415 O O . VAL B 2 93 ? 5.327 -7.128 21.789 1.00 15.09 93 VAL H O 1
ATOM 2419 N N . TYR B 2 94 ? 6.755 -8.812 21.290 1.00 12.39 94 TYR H N 1
ATOM 2420 C CA . TYR B 2 94 ? 6.596 -9.510 22.557 1.00 13.06 94 TYR H CA 1
ATOM 2421 C C . TYR B 2 94 ? 7.834 -9.266 23.408 1.00 13.28 94 TYR H C 1
ATOM 2422 O O . TYR B 2 94 ? 8.944 -9.599 22.992 1.00 15.42 94 TYR H O 1
ATOM 2431 N N . TYR B 2 95 ? 7.641 -8.693 24.594 1.00 11.65 95 TYR H N 1
ATOM 2432 C CA . TYR B 2 95 ? 8.710 -8.390 25.534 1.00 11.57 95 TYR H CA 1
ATOM 2433 C C . TYR B 2 95 ? 8.640 -9.314 26.739 1.00 11.71 95 TYR H C 1
ATOM 2434 O O . TYR B 2 95 ? 7.560 -9.706 27.201 1.00 12.98 95 TYR H O 1
ATOM 2443 N N . CYS B 2 96 ? 9.803 -9.613 27.283 1.00 12.41 96 CYS H N 1
ATOM 2444 C CA A CYS B 2 96 ? 9.883 -10.162 28.626 0.90 13.15 96 CYS H CA 1
ATOM 2445 C CA B CYS B 2 96 ? 9.897 -10.156 28.617 0.10 14.68 96 CYS H CA 1
ATOM 2446 C C . CYS B 2 96 ? 10.398 -9.083 29.569 1.00 13.07 96 CYS H C 1
ATOM 2447 O O . CYS B 2 96 ? 11.063 -8.124 29.157 1.00 14.84 96 CYS H O 1
ATOM 2452 N N . ALA B 2 97 ? 10.085 -9.253 30.851 1.00 13.95 97 ALA H N 1
ATOM 2453 C CA . ALA B 2 97 ? 10.512 -8.267 31.832 1.00 12.81 97 ALA H CA 1
ATOM 2454 C C . ALA B 2 97 ? 10.657 -8.931 33.197 1.00 12.40 97 ALA H C 1
ATOM 2455 O O . ALA B 2 97 ? 9.894 -9.834 33.546 1.00 13.56 97 ALA H O 1
ATOM 2457 N N . ARG B 2 98 ? 11.640 -8.481 33.968 1.00 12.46 98 ARG H N 1
ATOM 2458 C CA . ARG B 2 98 ? 11.903 -9.012 35.298 1.00 12.81 98 ARG H CA 1
ATOM 2459 C C . ARG B 2 98 ? 11.037 -8.317 36.349 1.00 14.22 98 ARG H C 1
ATOM 2460 O O . ARG B 2 98 ? 10.976 -7.082 36.393 1.00 16.13 98 ARG H O 1
ATOM 2468 N N . ALA B 2 99 ? 10.374 -9.110 37.196 1.00 14.61 99 ALA H N 1
ATOM 2469 C CA . ALA B 2 99 ? 9.619 -8.580 38.328 1.00 17.33 99 ALA H CA 1
ATOM 2470 C C . ALA B 2 99 ? 10.538 -8.354 39.526 1.00 18.62 99 ALA H C 1
ATOM 2471 O O . ALA B 2 99 ? 11.188 -9.286 40.005 1.00 20.93 99 ALA H O 1
ATOM 2473 N N . PHE B 2 100 ? 10.571 -7.128 40.033 1.00 22.75 100 PHE H N 1
ATOM 2474 C CA . PHE B 2 100 ? 11.426 -6.782 41.158 1.00 25.79 100 PHE H CA 1
ATOM 2475 C C . PHE B 2 100 ? 10.562 -6.326 42.322 1.00 28.02 100 PHE H C 1
ATOM 2476 O O . PHE B 2 100 ? 9.608 -5.560 42.141 1.00 30.24 100 PHE H O 1
ATOM 2484 N N . TYR B 2 101 ? 10.911 -6.764 43.525 1.00 31.49 101 TYR H N 1
ATOM 2485 C CA . TYR B 2 101 ? 10.149 -6.379 44.700 1.00 33.50 101 TYR H CA 1
ATOM 2486 C C . TYR B 2 101 ? 10.678 -5.076 45.279 1.00 33.31 101 TYR H C 1
ATOM 2487 O O . TYR B 2 101 ? 11.882 -4.799 45.255 1.00 35.09 101 TYR H O 1
ATOM 2496 N N . TYR B 2 102 ? 9.759 -4.257 45.762 1.00 29.43 102 TYR H N 1
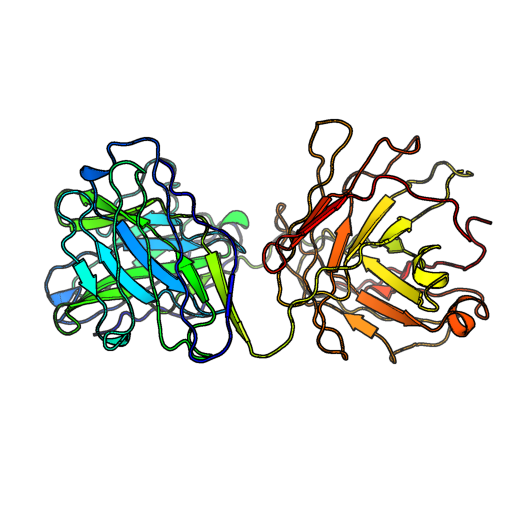ATOM 2497 C CA . TYR B 2 102 ? 10.126 -3.154 46.636 1.00 29.33 102 TYR H CA 1
ATOM 2498 C C . TYR B 2 102 ? 9.185 -3.237 47.828 1.00 33.26 102 TYR H C 1
ATOM 2499 O O . TYR B 2 102 ? 8.426 -4.203 47.941 1.00 35.43 102 TYR H O 1
ATOM 2508 N N . SER B 2 103 ? 9.215 -2.245 48.718 1.00 35.75 103 SER H N 1
ATOM 2509 C CA . SER B 2 103 ? 8.564 -2.407 50.016 1.00 36.34 103 SER H CA 1
ATOM 2510 C C . SER B 2 103 ? 7.070 -2.683 49.889 1.00 38.12 103 SER H C 1
ATOM 2511 O O . SER B 2 103 ? 6.515 -3.482 50.654 1.00 40.19 103 SER H O 1
ATOM 2514 N N . SER B 2 104 ? 6.395 -2.038 48.940 1.00 37.59 104 SER H N 1
ATOM 2515 C CA . SER B 2 104 ? 4.941 -2.151 48.887 1.00 38.93 104 SER H CA 1
ATOM 2516 C C . SER B 2 104 ? 4.438 -2.600 47.521 1.00 39.55 104 SER H C 1
ATOM 2517 O O . SER B 2 104 ? 3.352 -2.182 47.093 1.00 41.19 104 SER H O 1
ATOM 2520 N N . GLY B 2 105 ? 5.202 -3.438 46.824 1.00 36.96 105 GLY H N 1
ATOM 2521 C CA . GLY B 2 105 ? 4.700 -4.024 45.594 1.00 34.75 105 GLY H CA 1
ATOM 2522 C C . GLY B 2 105 ? 5.803 -4.644 44.752 1.00 32.08 105 GLY H C 1
ATOM 2523 O O . GLY B 2 105 ? 6.879 -4.984 45.247 1.00 31.54 105 GLY H O 1
ATOM 2524 N N . VAL B 2 106 ? 5.488 -4.793 43.463 1.00 31.08 106 VAL H N 1
ATOM 2525 C CA . VAL B 2 106 ? 6.365 -5.351 42.439 1.00 29.75 106 VAL H CA 1
ATOM 2526 C C . VAL B 2 106 ? 6.357 -4.382 41.262 1.00 25.97 106 VAL H C 1
ATOM 2527 O O . VAL B 2 106 ? 5.305 -3.834 40.922 1.00 25.94 106 VAL H O 1
ATOM 2531 N N . MET B 2 107 ? 7.509 -4.193 40.613 1.00 25.04 107 MET H N 1
ATOM 2532 C CA . MET B 2 107 ? 7.551 -3.462 39.348 1.00 23.11 107 MET H CA 1
ATOM 2533 C C . MET B 2 107 ? 8.361 -4.241 38.313 1.00 19.45 107 MET H C 1
ATOM 2534 O O . MET B 2 107 ? 9.006 -5.235 38.634 1.00 20.79 107 MET H O 1
ATOM 2539 N N . PHE B 2 108 ? 8.330 -3.794 37.052 1.00 15.54 108 PHE H N 1
ATOM 2540 C CA . PHE B 2 108 ? 9.025 -4.496 35.957 1.00 15.34 108 PHE H CA 1
ATOM 2541 C C . PHE B 2 108 ? 10.318 -3.716 35.696 1.00 15.56 108 PHE H C 1
ATOM 2542 O O . PHE B 2 108 ? 10.346 -2.741 34.932 1.00 14.81 108 PHE H O 1
ATOM 2550 N N . ASP B 2 109 ? 11.406 -4.149 36.326 1.00 15.57 109 ASP H N 1
ATOM 2551 C CA . ASP B 2 109 ? 12.585 -3.294 36.405 1.00 16.26 109 ASP H CA 1
ATOM 2552 C C . ASP B 2 109 ? 13.569 -3.445 35.254 1.00 17.55 109 ASP H C 1
ATOM 2553 O O . ASP B 2 109 ? 14.422 -2.573 35.085 1.00 18.96 109 ASP H O 1
ATOM 2558 N N . SER B 2 110 ? 13.474 -4.500 34.449 1.00 16.02 110 SER H N 1
ATOM 2559 C CA . SER B 2 110 ? 14.420 -4.711 33.361 1.00 14.71 110 SER H CA 1
ATOM 2560 C C . SER B 2 110 ? 13.664 -5.430 32.260 1.00 13.51 110 SER H C 1
ATOM 2561 O O . SER B 2 110 ? 12.945 -6.377 32.553 1.00 16.43 110 SER H O 1
ATOM 2564 N N . TRP B 2 111 ? 13.821 -4.981 31.017 1.00 14.38 111 TRP H N 1
ATOM 2565 C CA . TRP B 2 111 ? 13.040 -5.482 29.890 1.00 13.15 111 TRP H CA 1
ATOM 2566 C C . TRP B 2 111 ? 13.960 -6.054 28.817 1.00 13.64 111 TRP H C 1
ATOM 2567 O O . TRP B 2 111 ? 15.030 -5.501 28.542 1.00 16.04 111 TRP H O 1
ATOM 2578 N N . GLY B 2 112 ? 13.509 -7.139 28.165 1.00 14.66 112 GLY H N 1
ATOM 2579 C CA . GLY B 2 112 ? 14.163 -7.603 26.955 1.00 15.38 112 GLY H CA 1
ATOM 2580 C C . GLY B 2 112 ? 13.994 -6.631 25.784 1.00 15.57 112 GLY H C 1
ATOM 2581 O O . GLY B 2 112 ? 13.244 -5.653 25.840 1.00 15.99 112 GLY H O 1
ATOM 2582 N N . GLN B 2 113 ? 14.720 -6.897 24.693 1.00 14.50 113 GLN H N 1
ATOM 2583 C CA . GLN B 2 113 ? 14.697 -5.980 23.554 1.00 14.98 113 GLN H CA 1
ATOM 2584 C C . GLN B 2 113 ? 13.453 -6.130 22.694 1.00 17.11 113 GLN H C 1
ATOM 2585 O O . GLN B 2 113 ? 13.219 -5.280 21.821 1.00 18.42 113 GLN H O 1
ATOM 2591 N N . GLY B 2 114 ? 12.649 -7.156 22.938 1.00 15.77 114 GLY H N 1
ATOM 2592 C CA . GLY B 2 114 ? 11.436 -7.438 22.185 1.00 15.77 114 GLY H CA 1
ATOM 2593 C C . GLY B 2 114 ? 11.699 -8.331 20.990 1.00 15.69 114 GLY H C 1
ATOM 2594 O O . GLY B 2 114 ? 12.766 -8.298 20.376 1.00 17.55 114 GLY H O 1
ATOM 2595 N N . ALA B 2 115 ? 10.689 -9.136 20.643 1.00 15.63 115 ALA H N 1
ATOM 2596 C CA . ALA B 2 115 ? 10.709 -9.972 19.448 1.00 14.93 115 ALA H CA 1
ATOM 2597 C C . ALA B 2 115 ? 9.434 -9.695 18.667 1.00 14.01 115 ALA H C 1
ATOM 2598 O O . ALA B 2 115 ? 8.328 -9.846 19.210 1.00 14.77 115 ALA H O 1
ATOM 2600 N N . LEU B 2 116 ? 9.584 -9.295 17.398 1.00 16.80 116 LEU H N 1
ATOM 2601 C CA . LEU B 2 116 ? 8.441 -9.018 16.531 1.00 17.30 116 LEU H CA 1
ATOM 2602 C C . LEU B 2 116 ? 7.910 -10.326 15.952 1.00 17.07 116 LEU H C 1
ATOM 2603 O O . LEU B 2 116 ? 8.640 -11.054 15.277 1.00 20.14 116 LEU H O 1
ATOM 2608 N N . VAL B 2 117 ? 6.653 -10.639 16.235 1.00 14.83 117 VAL H N 1
ATOM 2609 C CA . VAL B 2 117 ? 5.958 -11.754 15.597 1.00 15.16 117 VAL H CA 1
ATOM 2610 C C . VAL B 2 117 ? 5.001 -11.154 14.586 1.00 15.50 117 VAL H C 1
ATOM 2611 O O . VAL B 2 117 ? 4.134 -10.352 14.958 1.00 16.42 117 VAL H O 1
ATOM 2615 N N . THR B 2 118 ? 5.149 -11.540 13.318 1.00 16.47 118 THR H N 1
ATOM 2616 C CA . THR B 2 118 ? 4.295 -11.069 12.232 1.00 18.06 118 THR H CA 1
ATOM 2617 C C . THR B 2 118 ? 3.433 -12.241 11.785 1.00 18.01 118 THR H C 1
ATOM 2618 O O . THR B 2 118 ? 3.961 -13.282 11.381 1.00 19.93 118 THR H O 1
ATOM 2622 N N . VAL B 2 119 ? 2.119 -12.090 11.871 1.00 17.57 119 VAL H N 1
ATOM 2623 C CA . VAL B 2 119 ? 1.191 -13.107 11.380 1.00 18.28 119 VAL H CA 1
ATOM 2624 C C . VAL B 2 119 ? 0.783 -12.710 9.969 1.00 20.71 119 VAL H C 1
ATOM 2625 O O . VAL B 2 119 ? 0.172 -11.654 9.764 1.00 23.02 119 VAL H O 1
ATOM 2629 N N . SER B 2 120 ? 1.156 -13.532 8.991 1.00 21.77 120 SER H N 1
ATOM 2630 C CA . SER B 2 120 ? 0.990 -13.173 7.589 1.00 25.24 120 SER H CA 1
ATOM 2631 C C . SER B 2 120 ? 0.893 -14.451 6.775 1.00 24.67 120 SER H C 1
ATOM 2632 O O . SER B 2 120 ? 1.534 -15.450 7.093 1.00 25.70 120 SER H O 1
ATOM 2635 N N . SER B 2 121 ? 0.104 -14.397 5.703 1.00 26.01 121 SER H N 1
ATOM 2636 C CA . SER B 2 121 ? 0.059 -15.466 4.716 1.00 28.59 121 SER H CA 1
ATOM 2637 C C . SER B 2 121 ? 1.007 -15.231 3.550 1.00 28.39 121 SER H C 1
ATOM 2638 O O . SER B 2 121 ? 1.136 -16.108 2.687 1.00 31.01 121 SER H O 1
ATOM 2641 N N . ALA B 2 122 ? 1.653 -14.083 3.493 1.00 26.41 122 ALA H N 1
ATOM 2642 C CA . ALA B 2 122 ? 2.472 -13.743 2.341 1.00 29.44 122 ALA H CA 1
ATOM 2643 C C . ALA B 2 122 ? 3.851 -14.390 2.453 1.00 31.34 122 ALA H C 1
ATOM 2644 O O . ALA B 2 122 ? 4.355 -14.612 3.556 1.00 30.35 122 ALA H O 1
ATOM 2646 N N . PRO B 2 123 ? 4.481 -14.713 1.322 1.00 32.78 123 PRO H N 1
ATOM 2647 C CA . PRO B 2 123 ? 5.811 -15.328 1.381 1.00 33.89 123 PRO H CA 1
ATOM 2648 C C . PRO B 2 123 ? 6.838 -14.397 2.018 1.00 31.43 123 PRO H C 1
ATOM 2649 O O . PRO B 2 123 ? 6.799 -13.177 1.845 1.00 32.29 123 PRO H O 1
ATOM 2653 N N . THR B 2 124 ? 7.738 -14.995 2.792 1.00 27.94 124 THR H N 1
ATOM 2654 C CA . THR B 2 124 ? 8.904 -14.297 3.315 1.00 30.01 124 THR H CA 1
ATOM 2655 C C . THR B 2 124 ? 9.960 -14.217 2.222 1.00 30.72 124 THR H C 1
ATOM 2656 O O . THR B 2 124 ? 10.157 -15.166 1.457 1.00 32.96 124 THR H O 1
ATOM 2660 N N . LYS B 2 125 ? 10.621 -13.068 2.125 1.00 29.44 125 LYS H N 1
ATOM 2661 C CA . LYS B 2 125 ? 11.633 -12.870 1.098 1.00 29.24 125 LYS H CA 1
ATOM 2662 C C . LYS B 2 125 ? 12.779 -12.052 1.671 1.00 27.37 125 LYS H C 1
ATOM 2663 O O . LYS B 2 125 ? 12.550 -11.003 2.283 1.00 26.19 125 LYS H O 1
ATOM 2669 N N . ALA B 2 126 ? 14.007 -12.535 1.463 1.00 26.26 126 ALA H N 1
ATOM 2670 C CA . ALA B 2 126 ? 15.198 -11.801 1.863 1.00 26.70 126 ALA H CA 1
ATOM 2671 C C . ALA B 2 126 ? 15.452 -10.613 0.930 1.00 26.43 126 ALA H C 1
ATOM 2672 O O . ALA B 2 126 ? 15.083 -10.633 -0.251 1.00 25.80 126 ALA H O 1
ATOM 2674 N N . PRO B 2 127 ? 16.109 -9.575 1.429 1.00 24.82 127 PRO H N 1
ATOM 2675 C CA . PRO B 2 127 ? 16.331 -8.385 0.603 1.00 24.88 127 PRO H CA 1
ATOM 2676 C C . PRO B 2 127 ? 17.412 -8.570 -0.451 1.00 23.32 127 PRO H C 1
ATOM 2677 O O . PRO B 2 127 ? 18.386 -9.307 -0.264 1.00 25.07 127 PRO H O 1
ATOM 2681 N N . ASP B 2 128 ? 17.227 -7.878 -1.575 1.00 23.33 128 ASP H N 1
ATOM 2682 C CA . ASP B 2 128 ? 18.338 -7.525 -2.445 1.00 22.66 128 ASP H CA 1
ATOM 2683 C C . ASP B 2 128 ? 19.027 -6.296 -1.865 1.00 19.28 128 ASP H C 1
ATOM 2684 O O . ASP B 2 128 ? 18.378 -5.426 -1.276 1.00 19.60 128 ASP H O 1
ATOM 2689 N N . VAL B 2 129 ? 20.349 -6.235 -1.988 1.00 17.55 129 VAL H N 1
ATOM 2690 C CA . VAL B 2 129 ? 21.112 -5.106 -1.466 1.00 16.14 129 VAL H CA 1
ATOM 2691 C C . VAL B 2 129 ? 22.034 -4.603 -2.564 1.00 16.12 129 VAL H C 1
ATOM 2692 O O . VAL B 2 129 ? 22.886 -5.357 -3.059 1.00 19.17 129 VAL H O 1
ATOM 2696 N N . PHE B 2 130 ? 21.888 -3.315 -2.922 1.00 16.82 130 PHE H N 1
ATOM 2697 C CA . PHE B 2 130 ? 22.704 -2.713 -3.968 1.00 17.28 130 PHE H CA 1
ATOM 2698 C C . PHE B 2 130 ? 23.621 -1.659 -3.374 1.00 15.68 130 PHE H C 1
ATOM 2699 O O . PHE B 2 130 ? 23.151 -0.774 -2.644 1.00 16.25 130 PHE H O 1
ATOM 2707 N N . PRO B 2 131 ? 24.913 -1.685 -3.695 1.00 15.33 131 PRO H N 1
ATOM 2708 C CA . PRO B 2 131 ? 25.794 -0.590 -3.266 1.00 15.92 131 PRO H CA 1
ATOM 2709 C C . PRO B 2 131 ? 25.504 0.638 -4.119 1.00 15.90 131 PRO H C 1
ATOM 2710 O O . PRO B 2 131 ? 25.499 0.556 -5.351 1.00 18.24 131 PRO H O 1
ATOM 2714 N N . ILE B 2 132 ? 25.246 1.779 -3.469 1.00 15.17 132 ILE H N 1
ATOM 2715 C CA . ILE B 2 132 ? 24.967 3.012 -4.197 1.00 15.17 132 ILE H CA 1
ATOM 2716 C C . ILE B 2 132 ? 25.945 4.087 -3.725 1.00 15.79 132 ILE H C 1
ATOM 2717 O O . ILE B 2 132 ? 26.513 3.995 -2.634 1.00 17.11 132 ILE H O 1
ATOM 2722 N N . ILE B 2 133 ? 26.164 5.096 -4.569 1.00 16.68 133 ILE H N 1
ATOM 2723 C CA . ILE B 2 133 ? 27.235 6.061 -4.303 1.00 16.61 133 ILE H CA 1
ATOM 2724 C C . ILE B 2 133 ? 26.845 7.429 -4.846 1.00 17.76 133 ILE H C 1
ATOM 2725 O O . ILE B 2 133 ? 26.286 7.552 -5.945 1.00 18.99 133 ILE H O 1
ATOM 2730 N N . SER B 2 134 ? 27.101 8.458 -4.043 1.00 18.45 134 SER H N 1
ATOM 2731 C CA . SER B 2 134 ? 26.930 9.840 -4.465 1.00 21.88 134 SER H CA 1
ATOM 2732 C C . SER B 2 134 ? 28.309 10.463 -4.619 1.00 26.97 134 SER H C 1
ATOM 2733 O O . SER B 2 134 ? 29.129 10.403 -3.695 1.00 27.05 134 SER H O 1
ATOM 2736 N N . GLY B 2 135 ? 28.559 11.053 -5.781 1.00 30.69 135 GLY H N 1
ATOM 2737 C CA . GLY B 2 135 ? 29.874 11.554 -6.121 1.00 34.73 135 GLY H CA 1
ATOM 2738 C C . GLY B 2 135 ? 30.623 10.602 -7.038 1.00 41.25 135 GLY H C 1
ATOM 2739 O O . GLY B 2 135 ? 30.178 9.496 -7.349 1.00 39.67 135 GLY H O 1
ATOM 2740 N N . CYS B 2 136 ? 31.791 11.054 -7.484 1.00 49.40 136 CYS H N 1
ATOM 2741 C CA . CYS B 2 136 ? 32.619 10.273 -8.391 1.00 56.29 136 CYS H CA 1
ATOM 2742 C C . CYS B 2 136 ? 33.982 10.005 -7.765 1.00 58.27 136 CYS H C 1
ATOM 2743 O O . CYS B 2 136 ? 34.350 10.577 -6.737 1.00 59.87 136 CYS H O 1
ATOM 2746 N N . ARG B 2 137 ? 34.740 9.125 -8.406 1.00 58.51 137 ARG H N 1
ATOM 2747 C CA . ARG B 2 137 ? 35.979 8.634 -7.814 1.00 58.58 137 ARG H CA 1
ATOM 2748 C C . ARG B 2 137 ? 37.220 8.979 -8.636 1.00 59.11 137 ARG H C 1
ATOM 2749 O O . ARG B 2 137 ? 37.750 10.088 -8.536 1.00 59.08 137 ARG H O 1
ATOM 2757 N N . LYS B 2 140 ? 37.331 13.519 -9.222 1.00 50.91 140 LYS H N 1
ATOM 2758 C CA . LYS B 2 140 ? 37.982 14.475 -10.112 1.00 51.60 140 LYS H CA 1
ATOM 2759 C C . LYS B 2 140 ? 38.064 15.847 -9.454 1.00 51.58 140 LYS H C 1
ATOM 2760 O O . LYS B 2 140 ? 38.782 16.731 -9.917 1.00 50.28 140 LYS H O 1
ATOM 2764 N N . ASP B 2 141 ? 37.328 15.992 -8.358 1.00 52.89 141 ASP H N 1
ATOM 2765 C CA A ASP B 2 141 ? 37.210 17.233 -7.609 0.50 53.35 141 ASP H CA 1
ATOM 2766 C CA B ASP B 2 141 ? 37.248 17.238 -7.613 0.50 53.83 141 ASP H CA 1
ATOM 2767 C C . ASP B 2 141 ? 37.534 16.956 -6.146 1.00 55.57 141 ASP H C 1
ATOM 2768 O O . ASP B 2 141 ? 37.555 15.804 -5.703 1.00 56.76 141 ASP H O 1
ATOM 2777 N N . ASN B 2 142 ? 37.787 18.025 -5.385 1.00 57.38 142 ASN H N 1
ATOM 2778 C CA . ASN B 2 142 ? 37.847 17.914 -3.925 1.00 58.42 142 ASN H CA 1
ATOM 2779 C C . ASN B 2 142 ? 36.407 18.035 -3.433 1.00 57.03 142 ASN H C 1
ATOM 2780 O O . ASN B 2 142 ? 35.925 19.099 -3.029 1.00 56.20 142 ASN H O 1
ATOM 2785 N N . SER B 2 143 ? 35.699 16.912 -3.502 1.00 55.36 143 SER H N 1
ATOM 2786 C CA . SER B 2 143 ? 34.282 16.874 -3.190 1.00 52.62 143 SER H CA 1
ATOM 2787 C C . SER B 2 143 ? 33.984 15.533 -2.544 1.00 49.27 143 SER H C 1
ATOM 2788 O O . SER B 2 143 ? 34.610 14.526 -2.896 1.00 48.35 143 SER H O 1
ATOM 2791 N N . PRO B 2 144 ? 33.050 15.486 -1.597 1.00 46.62 144 PRO H N 1
ATOM 2792 C CA . PRO B 2 144 ? 32.860 14.262 -0.810 1.00 44.35 144 PRO H CA 1
ATOM 2793 C C . PRO B 2 144 ? 32.154 13.159 -1.589 1.00 40.21 144 PRO H C 1
ATOM 2794 O O . PRO B 2 144 ? 31.222 13.405 -2.360 1.00 41.39 144 PRO H O 1
ATOM 2798 N N . VAL B 2 145 ? 32.620 11.929 -1.371 1.00 35.62 145 VAL H N 1
ATOM 2799 C CA . VAL B 2 145 ? 31.961 10.714 -1.846 1.00 32.88 145 VAL H CA 1
ATOM 2800 C C . VAL B 2 145 ? 31.159 10.145 -0.683 1.00 26.98 145 VAL H C 1
ATOM 2801 O O . VAL B 2 145 ? 31.670 10.049 0.440 1.00 28.53 145 VAL H O 1
ATOM 2805 N N . VAL B 2 146 ? 29.899 9.782 -0.929 1.00 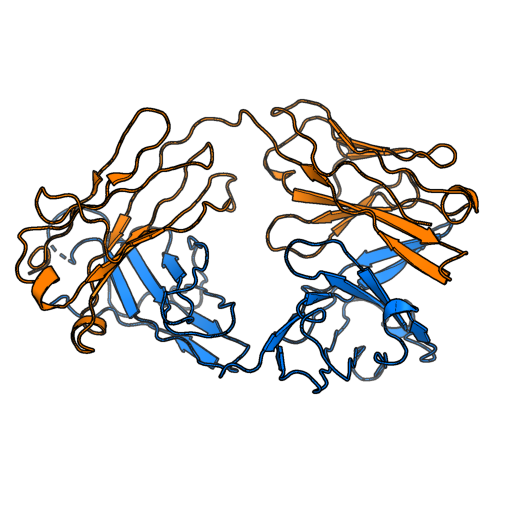22.57 146 VAL H N 1
ATOM 2806 C CA . VAL B 2 146 ? 29.033 9.242 0.113 1.00 21.04 146 VAL H CA 1
ATOM 2807 C C . VAL B 2 146 ? 28.590 7.844 -0.299 1.00 19.12 146 VAL H C 1
ATOM 2808 O O . VAL B 2 146 ? 28.099 7.647 -1.418 1.00 19.09 146 VAL H O 1
ATOM 2812 N N . LEU B 2 147 ? 28.764 6.872 0.598 1.00 18.39 147 LEU H N 1
ATOM 2813 C CA . LEU B 2 147 ? 28.336 5.505 0.326 1.00 18.22 147 LEU H CA 1
ATOM 2814 C C . LEU B 2 147 ? 26.997 5.222 0.990 1.00 17.15 147 LEU H C 1
ATOM 2815 O O . LEU B 2 147 ? 26.721 5.698 2.092 1.00 19.58 147 LEU H O 1
ATOM 2820 N N . ALA B 2 148 ? 26.179 4.411 0.328 1.00 16.66 148 ALA H N 1
ATOM 2821 C CA . ALA B 2 148 ? 24.946 3.940 0.936 1.00 16.56 148 ALA H CA 1
ATOM 2822 C C . ALA B 2 148 ? 24.647 2.547 0.399 1.00 16.56 148 ALA H C 1
ATOM 2823 O O . ALA B 2 148 ? 25.303 2.060 -0.531 1.00 16.48 148 ALA H O 1
ATOM 2825 N N . CYS B 2 149 ? 23.629 1.922 0.976 1.00 16.43 149 CYS H N 1
ATOM 2826 C CA . CYS B 2 149 ? 23.155 0.634 0.493 1.00 17.05 149 CYS H CA 1
ATOM 2827 C C . CYS B 2 149 ? 21.646 0.720 0.349 1.00 17.28 149 CYS H C 1
ATOM 2828 O O . CYS B 2 149 ? 20.958 1.149 1.283 1.00 17.79 149 CYS H O 1
ATOM 2831 N N . LEU B 2 150 ? 21.149 0.362 -0.836 1.00 16.18 150 LEU H N 1
ATOM 2832 C CA . LEU B 2 150 ? 19.721 0.309 -1.136 1.00 16.12 150 LEU H CA 1
ATOM 2833 C C . LEU B 2 150 ? 19.236 -1.114 -0.880 1.00 15.98 150 LEU H C 1
ATOM 2834 O O . LEU B 2 150 ? 19.786 -2.073 -1.431 1.00 17.30 150 LEU H O 1
ATOM 2839 N N . ILE B 2 151 ? 18.204 -1.248 -0.056 1.00 17.07 151 ILE H N 1
ATOM 2840 C CA . ILE B 2 151 ? 17.766 -2.548 0.457 1.00 16.17 151 ILE H CA 1
ATOM 2841 C C . ILE B 2 151 ? 16.319 -2.715 0.022 1.00 18.64 151 ILE H C 1
ATOM 2842 O O . ILE B 2 151 ? 15.445 -1.976 0.488 1.00 19.09 151 ILE H O 1
ATOM 2847 N N . THR B 2 152 ? 16.045 -3.673 -0.867 1.00 18.57 152 THR H N 1
ATOM 2848 C CA A THR B 2 152 ? 14.751 -3.689 -1.521 0.80 19.91 152 THR H CA 1
ATOM 2849 C CA B THR B 2 152 ? 14.773 -3.693 -1.582 0.20 19.67 152 THR H CA 1
ATOM 2850 C C . THR B 2 152 ? 14.258 -5.114 -1.746 1.00 20.93 152 THR H C 1
ATOM 2851 O O . THR B 2 152 ? 15.029 -6.073 -1.793 1.00 23.22 152 THR H O 1
ATOM 2858 N N . GLY B 2 153 ? 12.939 -5.236 -1.883 1.00 22.21 153 GLY H N 1
ATOM 2859 C CA . GLY B 2 153 ? 12.346 -6.508 -2.233 1.00 24.45 153 GLY H CA 1
ATOM 2860 C C . GLY B 2 153 ? 12.151 -7.487 -1.103 1.00 25.91 153 GLY H C 1
ATOM 2861 O O . GLY B 2 153 ? 12.066 -8.690 -1.361 1.00 30.81 153 GLY H O 1
ATOM 2862 N N . TYR B 2 154 ? 12.069 -7.030 0.140 1.00 24.25 154 TYR H N 1
ATOM 2863 C CA . TYR B 2 154 ? 11.992 -7.956 1.261 1.00 23.00 154 TYR H CA 1
ATOM 2864 C C . TYR B 2 154 ? 10.617 -7.929 1.920 1.00 23.70 154 TYR H C 1
ATOM 2865 O O . TYR B 2 154 ? 9.836 -6.988 1.756 1.00 23.54 154 TYR H O 1
ATOM 2874 N N . HIS B 2 155 ? 10.322 -9.003 2.658 1.00 23.61 155 HIS H N 1
ATOM 2875 C CA . HIS B 2 155 ? 9.062 -9.101 3.371 1.00 23.95 155 HIS H CA 1
ATOM 2876 C C . HIS B 2 155 ? 9.225 -10.145 4.459 1.00 24.42 155 HIS H C 1
ATOM 2877 O O . HIS B 2 155 ? 9.814 -11.203 4.192 1.00 24.38 155 HIS H O 1
ATOM 2884 N N . PRO B 2 156 ? 8.741 -9.897 5.685 1.00 24.81 156 PRO H N 1
ATOM 2885 C CA . PRO B 2 156 ? 8.116 -8.661 6.171 1.00 25.67 156 PRO H CA 1
ATOM 2886 C C . PRO B 2 156 ? 9.187 -7.647 6.604 1.00 25.21 156 PRO H C 1
ATOM 2887 O O . PRO B 2 156 ? 10.378 -7.879 6.355 1.00 25.34 156 PRO H O 1
ATOM 2891 N N . THR B 2 157 ? 8.786 -6.531 7.209 1.00 23.15 157 THR H N 1
ATOM 2892 C CA . THR B 2 157 ? 9.775 -5.746 7.935 1.00 25.44 157 THR H CA 1
ATOM 2893 C C . THR B 2 157 ? 10.201 -6.543 9.167 1.00 26.57 157 THR H C 1
ATOM 2894 O O . THR B 2 157 ? 9.468 -7.420 9.621 1.00 27.96 157 THR H O 1
ATOM 2898 N N . SER B 2 158 ? 11.382 -6.253 9.724 1.00 29.37 158 SER H N 1
ATOM 2899 C CA . SER B 2 158 ? 12.309 -5.191 9.324 1.00 29.96 158 SER H CA 1
ATOM 2900 C C . SER B 2 158 ? 13.704 -5.748 9.052 1.00 27.67 158 SER H C 1
ATOM 2901 O O . SER B 2 158 ? 13.986 -6.915 9.320 1.00 25.41 158 SER H O 1
ATOM 2904 N N . VAL B 2 159 ? 14.575 -4.894 8.514 1.00 27.35 159 VAL H N 1
ATOM 2905 C CA . VAL B 2 159 ? 15.989 -5.206 8.354 1.00 26.24 159 VAL H CA 1
ATOM 2906 C C . VAL B 2 159 ? 16.786 -4.407 9.377 1.00 26.04 159 VAL H C 1
ATOM 2907 O O . VAL B 2 159 ? 16.324 -3.406 9.926 1.00 29.15 159 VAL H O 1
ATOM 2911 N N . THR B 2 160 ? 18.003 -4.875 9.645 1.00 24.67 160 THR H N 1
ATOM 2912 C CA A THR B 2 160 ? 18.944 -4.192 10.526 0.60 25.69 160 THR H CA 1
ATOM 2913 C CA B THR B 2 160 ? 18.937 -4.174 10.515 0.40 25.09 160 THR H CA 1
ATOM 2914 C C . THR B 2 160 ? 20.254 -4.040 9.771 1.00 23.31 160 THR H C 1
ATOM 2915 O O . THR B 2 160 ? 20.734 -5.004 9.168 1.00 24.53 160 THR H O 1
ATOM 2922 N N . VAL B 2 161 ? 20.827 -2.843 9.795 1.00 21.31 161 VAL H N 1
ATOM 2923 C CA . VAL B 2 161 ? 22.004 -2.548 8.991 1.00 20.22 161 VAL H CA 1
ATOM 2924 C C . VAL B 2 161 ? 23.114 -2.050 9.894 1.00 21.49 161 VAL H C 1
ATOM 2925 O O . VAL B 2 161 ? 22.865 -1.285 10.834 1.00 23.49 161 VAL H O 1
ATOM 2929 N N . THR B 2 162 ? 24.339 -2.481 9.603 1.00 21.10 162 THR H N 1
ATOM 2930 C CA A THR B 2 162 ? 25.536 -2.023 10.294 0.70 21.57 162 THR H CA 1
ATOM 2931 C CA B THR B 2 162 ? 25.516 -1.969 10.281 0.30 21.39 162 THR H CA 1
ATOM 2932 C C . THR B 2 162 ? 26.637 -1.809 9.266 1.00 19.38 162 THR H C 1
ATOM 2933 O O . THR B 2 162 ? 26.723 -2.535 8.274 1.00 20.44 162 THR H O 1
ATOM 2940 N N . TRP B 2 163 ? 27.480 -0.814 9.500 1.00 19.01 163 TRP H N 1
ATOM 2941 C CA . TRP B 2 163 ? 28.585 -0.519 8.605 1.00 20.27 163 TRP H CA 1
ATOM 2942 C C . TRP B 2 163 ? 29.894 -0.779 9.333 1.00 21.47 163 TRP H C 1
ATOM 2943 O O . TRP B 2 163 ? 30.012 -0.509 10.534 1.00 23.15 163 TRP H O 1
ATOM 2954 N N . TYR B 2 164 ? 30.882 -1.284 8.602 1.00 21.40 164 TYR H N 1
ATOM 2955 C CA . TYR B 2 164 ? 32.188 -1.558 9.181 1.00 23.48 164 TYR H CA 1
ATOM 2956 C C . TYR B 2 164 ? 33.287 -0.996 8.299 1.00 25.86 164 TYR H C 1
ATOM 2957 O O . TYR B 2 164 ? 33.164 -0.952 7.070 1.00 26.06 164 TYR H O 1
ATOM 2966 N N . MET B 2 165 ? 34.357 -0.554 8.951 1.00 28.87 165 MET H N 1
ATOM 2967 C CA . MET B 2 165 ? 35.657 -0.353 8.329 1.00 31.70 165 MET H CA 1
ATOM 2968 C C . MET B 2 165 ? 36.571 -1.322 9.063 1.00 32.31 165 MET H C 1
ATOM 2969 O O . MET B 2 165 ? 36.843 -1.134 10.254 1.00 32.15 165 MET H O 1
ATOM 2974 N N . GLY B 2 166 ? 37.000 -2.382 8.385 1.00 34.49 166 GLY H N 1
ATOM 2975 C CA . GLY B 2 166 ? 37.654 -3.463 9.107 1.00 34.24 166 GLY H CA 1
ATOM 2976 C C . GLY B 2 166 ? 36.697 -4.056 10.127 1.00 35.15 166 GLY H C 1
ATOM 2977 O O . GLY B 2 166 ? 35.545 -4.378 9.816 1.00 35.48 166 GLY H O 1
ATOM 2978 N N . THR B 2 167 ? 37.158 -4.186 11.370 1.00 35.01 167 THR H N 1
ATOM 2979 C CA . THR B 2 167 ? 36.325 -4.707 12.445 1.00 33.70 167 THR H CA 1
ATOM 2980 C C . THR B 2 167 ? 35.547 -3.626 13.169 1.00 32.79 167 THR H C 1
ATOM 2981 O O . THR B 2 167 ? 34.757 -3.949 14.062 1.00 33.53 167 THR H O 1
ATOM 2985 N N . GLN B 2 168 ? 35.747 -2.359 12.815 1.00 31.93 168 GLN H N 1
ATOM 2986 C CA . GLN B 2 168 ? 35.239 -1.239 13.594 1.00 31.45 168 GLN H CA 1
ATOM 2987 C C . GLN B 2 168 ? 33.907 -0.780 13.019 1.00 29.08 168 GLN H C 1
ATOM 2988 O O . GLN B 2 168 ? 33.843 -0.373 11.855 1.00 29.14 168 GLN H O 1
ATOM 2990 N N . SER B 2 169 ? 32.852 -0.840 13.832 1.00 29.60 169 SER H N 1
ATOM 2991 C CA A SER B 2 169 ? 31.551 -0.339 13.410 0.50 30.23 169 SER H CA 1
ATOM 2992 C CA B SER B 2 169 ? 31.556 -0.342 13.391 0.50 29.82 169 SER H CA 1
ATOM 2993 C C . SER B 2 169 ? 31.622 1.165 13.172 1.00 28.33 169 SER H C 1
ATOM 2994 O O . SER B 2 169 ? 32.322 1.894 13.885 1.00 31.72 169 SER H O 1
ATOM 2999 N N . GLN B 2 170 ? 30.885 1.633 12.166 1.00 26.80 170 GLN H N 1
ATOM 3000 C CA . GLN B 2 170 ? 30.956 3.031 11.771 1.00 26.36 170 GLN H CA 1
ATOM 3001 C C . GLN B 2 170 ? 29.610 3.724 11.940 1.00 27.67 170 GLN H C 1
ATOM 3002 O O . GLN B 2 170 ? 28.555 3.087 11.837 1.00 28.62 170 GLN H O 1
ATOM 3008 N N . PRO B 2 171 ? 29.618 5.038 12.163 1.00 28.20 171 PRO H N 1
ATOM 3009 C CA . PRO B 2 171 ? 28.356 5.783 12.228 1.00 28.33 171 PRO H CA 1
ATOM 3010 C C . PRO B 2 171 ? 27.589 5.695 10.918 1.00 26.87 171 PRO H C 1
ATOM 3011 O O . PRO B 2 171 ? 28.164 5.768 9.828 1.00 26.88 171 PRO H O 1
ATOM 3015 N N . GLN B 2 172 ? 26.277 5.527 11.039 1.00 25.85 172 GLN H N 1
ATOM 3016 C CA . GLN B 2 172 ? 25.401 5.450 9.882 1.00 25.86 172 GLN H CA 1
ATOM 3017 C C . GLN B 2 172 ? 24.185 6.332 10.109 1.00 27.87 172 GLN H C 1
ATOM 3018 O O . GLN B 2 172 ? 23.881 6.744 11.233 1.00 29.44 172 GLN H O 1
ATOM 3024 N N . ARG B 2 173 ? 23.489 6.619 9.016 1.00 26.35 173 ARG H N 1
ATOM 3025 C CA . ARG B 2 173 ? 22.196 7.280 9.055 1.00 27.06 173 ARG H CA 1
ATOM 3026 C C . ARG B 2 173 ? 21.139 6.266 8.644 1.00 27.76 173 ARG H C 1
ATOM 3027 O O . ARG B 2 173 ? 21.253 5.631 7.581 1.00 25.64 173 ARG H O 1
ATOM 3035 N N . THR B 2 174 ? 20.118 6.120 9.485 1.00 31.26 174 THR H N 1
ATOM 3036 C CA . THR B 2 174 ? 19.017 5.201 9.253 1.00 33.23 174 THR H CA 1
ATOM 3037 C C . THR B 2 174 ? 17.819 5.965 8.701 1.00 31.95 174 THR H C 1
ATOM 3038 O O . THR B 2 174 ? 17.613 7.146 9.000 1.00 29.75 174 THR H O 1
ATOM 3042 N N . PHE B 2 175 ? 17.043 5.289 7.868 1.00 30.95 175 PHE H N 1
ATOM 3043 C CA . PHE B 2 175 ? 15.899 5.893 7.208 1.00 28.40 175 PHE H CA 1
ATOM 3044 C C . PHE B 2 175 ? 14.698 4.974 7.345 1.00 29.06 175 PHE H C 1
ATOM 3045 O O . PHE B 2 175 ? 14.847 3.770 7.587 1.00 29.99 175 PHE H O 1
ATOM 3053 N N . PRO B 2 176 ? 13.490 5.519 7.256 1.00 29.66 176 PRO H N 1
ATOM 3054 C CA . PRO B 2 176 ? 12.297 4.687 7.435 1.00 29.53 176 PRO H CA 1
ATOM 3055 C C . PRO B 2 176 ? 12.195 3.630 6.349 1.00 29.00 176 PRO H C 1
ATOM 3056 O O . PRO B 2 176 ? 12.789 3.736 5.273 1.00 28.98 176 PRO H O 1
ATOM 3060 N N . GLU B 2 177 ? 11.457 2.577 6.660 1.00 30.47 177 GLU H N 1
ATOM 3061 C CA . GLU B 2 177 ? 11.118 1.574 5.668 1.00 31.25 177 GLU H CA 1
ATOM 3062 C C . GLU B 2 177 ? 9.819 2.001 5.011 1.00 32.64 177 GLU H C 1
ATOM 3063 O O . GLU B 2 177 ? 8.977 2.655 5.632 1.00 36.29 177 GLU H O 1
ATOM 3069 N N . ILE B 2 178 ? 9.665 1.656 3.740 1.00 28.82 178 ILE H N 1
ATOM 3070 C CA . ILE B 2 178 ? 8.453 2.013 3.016 1.00 28.25 178 ILE H CA 1
ATOM 3071 C C . ILE B 2 178 ? 7.993 0.816 2.198 1.00 26.56 178 ILE H C 1
ATOM 3072 O O . ILE B 2 178 ? 8.812 0.064 1.659 1.00 27.13 178 ILE H O 1
ATOM 3077 N N . GLN B 2 179 ? 6.678 0.622 2.125 1.00 28.58 179 GLN H N 1
ATOM 3078 C CA . GLN B 2 179 ? 6.121 -0.476 1.356 1.00 30.29 179 GLN H CA 1
ATOM 3079 C C . GLN B 2 179 ? 5.913 -0.044 -0.088 1.00 30.89 179 GLN H C 1
ATOM 3080 O O . GLN B 2 179 ? 5.286 0.988 -0.357 1.00 31.57 179 GLN H O 1
ATOM 3086 N N . ARG B 2 180 ? 6.457 -0.831 -1.007 1.00 33.63 180 ARG H N 1
ATOM 3087 C CA . ARG B 2 180 ? 6.374 -0.573 -2.429 1.00 34.85 180 ARG H CA 1
ATOM 3088 C C . ARG B 2 180 ? 5.010 -1.004 -2.957 1.00 38.04 180 ARG H C 1
ATOM 3089 O O . ARG B 2 180 ? 4.263 -1.742 -2.309 1.00 36.76 180 ARG H O 1
ATOM 3097 N N . ARG B 2 181 ? 4.696 -0.549 -4.171 1.00 41.71 181 ARG H N 1
ATOM 3098 C CA . ARG B 2 181 ? 3.425 -0.923 -4.782 1.00 44.46 181 ARG H CA 1
ATOM 3099 C C . ARG B 2 181 ? 3.308 -2.432 -4.982 1.00 43.45 181 ARG H C 1
ATOM 3100 O O . ARG B 2 181 ? 2.196 -2.970 -4.962 1.00 44.98 181 ARG H O 1
ATOM 3105 N N . ASP B 2 182 ? 4.430 -3.134 -5.146 1.00 40.22 182 ASP H N 1
ATOM 3106 C CA . ASP B 2 182 ? 4.406 -4.584 -5.303 1.00 38.88 182 ASP H CA 1
ATOM 3107 C C . ASP B 2 182 ? 4.292 -5.339 -3.976 1.00 37.91 182 ASP H C 1
ATOM 3108 O O . ASP B 2 182 ? 4.443 -6.567 -3.977 1.00 38.13 182 ASP H O 1
ATOM 3113 N N . SER B 2 183 ? 4.053 -4.624 -2.871 1.00 35.93 183 SER H N 1
ATOM 3114 C CA A SER B 2 183 ? 3.854 -5.106 -1.508 0.50 35.42 183 SER H CA 1
ATOM 3115 C CA B SER B 2 183 ? 3.852 -5.110 -1.508 0.50 34.91 183 SER H CA 1
ATOM 3116 C C . SER B 2 183 ? 5.155 -5.442 -0.777 1.00 33.57 183 SER H C 1
ATOM 3117 O O . SER B 2 183 ? 5.115 -5.704 0.428 1.00 33.36 183 SER H O 1
ATOM 3122 N N . TYR B 2 184 ? 6.300 -5.447 -1.448 1.00 29.82 184 TYR H N 1
ATOM 3123 C CA . TYR B 2 184 ? 7.542 -5.649 -0.720 1.00 28.16 184 TYR H CA 1
ATOM 3124 C C . TYR B 2 184 ? 7.998 -4.325 -0.111 1.00 26.49 184 TYR H C 1
ATOM 3125 O O . TYR B 2 184 ? 7.442 -3.263 -0.388 1.00 27.93 184 TYR H O 1
ATOM 3134 N N . TYR B 2 185 ? 9.016 -4.394 0.732 1.00 23.20 185 TYR H N 1
ATOM 3135 C CA . TYR B 2 185 ? 9.517 -3.220 1.432 1.00 21.87 185 TYR H CA 1
ATOM 3136 C C . TYR B 2 185 ? 10.847 -2.764 0.853 1.00 20.82 185 TYR H C 1
ATOM 3137 O O . TYR B 2 185 ? 11.545 -3.513 0.165 1.00 21.31 185 TYR H O 1
ATOM 3146 N N . MET B 2 186 ? 11.187 -1.505 1.128 1.00 20.88 186 MET H N 1
ATOM 3147 C CA A MET B 2 186 ? 12.480 -0.967 0.732 0.50 21.11 186 MET H CA 1
ATOM 3148 C CA B MET B 2 186 ? 12.503 -1.007 0.769 0.50 20.50 186 MET H CA 1
ATOM 3149 C C . MET B 2 186 ? 12.926 0.066 1.757 1.00 20.07 186 MET H C 1
ATOM 3150 O O . MET B 2 186 ? 12.094 0.723 2.396 1.00 20.60 186 MET H O 1
ATOM 3159 N N . THR B 2 187 ? 14.237 0.207 1.898 1.00 18.98 187 THR H N 1
ATOM 3160 C CA . THR B 2 187 ? 14.840 1.197 2.776 1.00 18.34 187 THR H CA 1
ATOM 3161 C C . THR B 2 187 ? 16.266 1.436 2.287 1.00 16.91 187 THR H C 1
ATOM 3162 O O . THR B 2 187 ? 16.729 0.802 1.331 1.00 17.52 187 THR H O 1
ATOM 3166 N N . SER B 2 188 ? 16.957 2.368 2.943 1.00 17.00 188 SER H N 1
ATOM 3167 C CA . SER B 2 188 ? 18.346 2.676 2.641 1.00 17.67 188 SER H CA 1
ATOM 3168 C C . SER B 2 188 ? 19.089 2.929 3.942 1.00 17.43 188 SER H C 1
ATOM 3169 O O . SER B 2 188 ? 18.499 3.323 4.956 1.00 19.38 188 SER H O 1
ATOM 3172 N N . SER B 2 189 ? 20.403 2.731 3.892 1.00 16.97 189 SER H N 1
ATOM 3173 C CA . SER B 2 189 ? 21.277 3.055 5.011 1.00 17.51 189 SER H CA 1
ATOM 3174 C C . SER B 2 189 ? 22.483 3.767 4.434 1.00 18.66 189 SER H C 1
ATOM 3175 O O . SER B 2 189 ? 23.045 3.318 3.431 1.00 18.95 189 SER H O 1
ATOM 3178 N N . GLN B 2 190 ? 22.872 4.873 5.054 1.00 18.32 190 GLN H N 1
ATOM 3179 C CA . GLN B 2 190 ? 23.961 5.683 4.542 1.00 19.63 190 GLN H CA 1
ATOM 3180 C C . GLN B 2 190 ? 25.112 5.665 5.536 1.00 20.92 190 GLN H C 1
ATOM 3181 O O . GLN B 2 190 ? 24.905 5.823 6.747 1.00 21.77 190 GLN H O 1
ATOM 3187 N N . LEU B 2 191 ? 26.319 5.454 5.028 1.00 20.11 191 LEU H N 1
ATOM 3188 C CA . LEU B 2 191 ? 27.504 5.662 5.846 1.00 21.76 191 LEU H CA 1
ATOM 3189 C C . LEU B 2 191 ? 27.593 7.160 6.136 1.00 23.61 191 LEU H C 1
ATOM 3190 O O . LEU B 2 191 ? 27.568 7.980 5.212 1.00 23.94 191 LEU H O 1
ATOM 3195 N N . SER B 2 192 ? 27.667 7.520 7.423 1.00 25.12 192 SER H N 1
ATOM 3196 C CA A SER B 2 192 ? 27.456 8.915 7.820 0.50 26.94 192 SER H CA 1
ATOM 3197 C CA B SER B 2 192 ? 27.446 8.915 7.803 0.50 27.02 192 SER H CA 1
ATOM 3198 C C . SER B 2 192 ? 28.579 9.826 7.345 1.00 29.10 192 SER H C 1
ATOM 3199 O O . SER B 2 192 ? 28.329 10.958 6.903 1.00 32.82 192 SER H O 1
ATOM 3204 N N . THR B 2 193 ? 29.822 9.374 7.453 1.00 29.61 193 THR H N 1
ATOM 3205 C CA A THR B 2 193 ? 30.967 10.231 7.172 0.40 31.06 193 THR H CA 1
ATOM 3206 C CA B THR B 2 193 ? 30.965 10.232 7.173 0.60 30.78 193 THR H CA 1
ATOM 3207 C C . THR B 2 193 ? 31.303 10.174 5.691 1.00 31.00 193 THR H C 1
ATOM 3208 O O . THR B 2 193 ? 31.535 9.078 5.161 1.00 28.25 193 THR H O 1
ATOM 3215 N N . PRO B 2 194 ? 31.348 11.305 4.989 1.00 34.54 194 PRO H N 1
ATOM 3216 C CA . PRO B 2 194 ? 31.815 11.283 3.602 1.00 35.45 194 PRO H CA 1
ATOM 3217 C C . PRO B 2 194 ? 33.256 10.807 3.552 1.00 37.66 194 PRO H C 1
ATOM 3218 O O . PRO B 2 194 ? 34.020 10.964 4.508 1.00 37.51 194 PRO H O 1
ATOM 3222 N N . LEU B 2 195 ? 33.627 10.222 2.421 1.00 39.46 195 LEU H N 1
ATOM 3223 C CA . LEU B 2 195 ? 34.968 9.693 2.231 1.00 43.20 195 LEU H CA 1
ATOM 3224 C C . LEU B 2 195 ? 35.789 10.672 1.407 1.00 48.51 195 LEU H C 1
ATOM 3225 O O . LEU B 2 195 ? 35.323 11.174 0.377 1.00 46.71 195 LEU H O 1
ATOM 3230 N N . GLN B 2 196 ? 37.010 10.940 1.868 1.00 54.54 196 GLN H N 1
ATOM 3231 C CA . GLN B 2 196 ? 37.954 11.784 1.146 1.00 60.29 196 GLN H CA 1
ATOM 3232 C C . GLN B 2 196 ? 38.816 10.967 0.189 1.00 63.31 196 GLN H C 1
ATOM 3233 O O . GLN B 2 196 ? 38.984 11.343 -0.976 1.00 64.22 196 GLN H O 1
ATOM 3235 N N . GLN B 2 197 ? 39.363 9.849 0.664 1.00 65.35 197 GLN H N 1
ATOM 3236 C CA . GLN B 2 197 ? 40.200 8.959 -0.137 1.00 66.93 197 GLN H CA 1
ATOM 3237 C C . GLN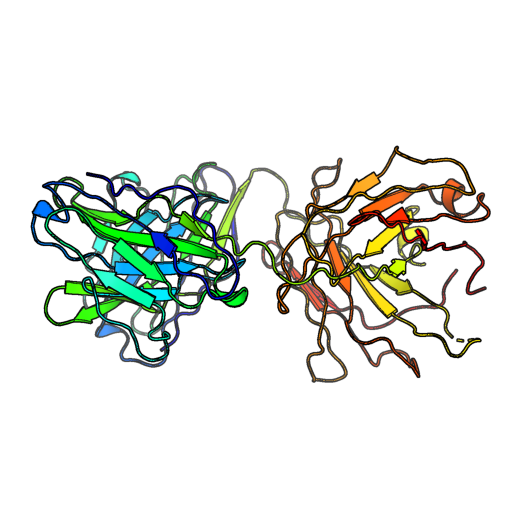 B 2 197 ? 39.523 7.593 -0.154 1.00 66.90 197 GLN H C 1
ATOM 3238 O O . GLN B 2 197 ? 39.626 6.826 0.810 1.00 68.33 197 GLN H O 1
ATOM 3240 N N . TRP B 2 198 ? 38.833 7.289 -1.249 1.00 65.59 198 TRP H N 1
ATOM 3241 C CA . TRP B 2 198 ? 38.089 6.045 -1.372 1.00 63.16 198 TRP H CA 1
ATOM 3242 C C . TRP B 2 198 ? 39.005 4.932 -1.868 1.00 61.82 198 TRP H C 1
ATOM 3243 O O . TRP B 2 198 ? 39.658 5.074 -2.908 1.00 62.06 198 TRP H O 1
ATOM 3254 N N . ARG B 2 199 ? 39.059 3.833 -1.117 1.00 59.93 199 ARG H N 1
ATOM 3255 C CA . ARG B 2 199 ? 39.719 2.613 -1.556 1.00 58.08 199 ARG H CA 1
ATOM 3256 C C . ARG B 2 199 ? 38.732 1.453 -1.493 1.00 55.66 199 ARG H C 1
ATOM 3257 O O . ARG B 2 199 ? 37.854 1.407 -0.624 1.00 54.91 199 ARG H O 1
ATOM 3265 N N . GLN B 2 200 ? 38.877 0.524 -2.433 1.00 53.26 200 GLN H N 1
ATOM 3266 C CA . GLN B 2 200 ? 37.929 -0.573 -2.568 1.00 50.13 200 GLN H CA 1
ATOM 3267 C C . GLN B 2 200 ? 38.066 -1.555 -1.410 1.00 48.16 200 GLN H C 1
ATOM 3268 O O . GLN B 2 200 ? 39.170 -1.819 -0.923 1.00 47.02 200 GLN H O 1
ATOM 3274 N N . GLY B 2 201 ? 36.932 -2.101 -0.969 1.00 46.19 201 GLY H N 1
ATOM 3275 C CA . GLY B 2 201 ? 36.916 -3.107 0.074 1.00 44.41 201 GLY H CA 1
ATOM 3276 C C . GLY B 2 201 ? 37.108 -2.591 1.483 1.00 42.67 201 GLY H C 1
ATOM 3277 O O . GLY B 2 201 ? 37.004 -3.380 2.432 1.00 41.56 201 GLY H O 1
ATOM 3278 N N . GLU B 2 202 ? 37.374 -1.295 1.660 1.00 41.94 202 GLU H N 1
ATOM 3279 C CA . GLU B 2 202 ? 37.634 -0.779 3.001 1.00 42.60 202 GLU H CA 1
ATOM 3280 C C . GLU B 2 202 ? 36.364 -0.737 3.845 1.00 36.50 202 GLU H C 1
ATOM 3281 O O . GLU B 2 202 ? 36.402 -1.036 5.044 1.00 37.38 202 GLU H O 1
ATOM 3287 N N . TYR B 2 203 ? 35.234 -0.369 3.246 1.00 31.45 203 TYR H N 1
ATOM 3288 C CA . TYR B 2 203 ? 33.977 -0.290 3.970 1.00 27.72 203 TYR H CA 1
ATOM 3289 C C . TYR B 2 203 ? 33.024 -1.368 3.482 1.00 25.75 203 TYR H C 1
ATOM 3290 O O . TYR B 2 203 ? 33.084 -1.805 2.329 1.00 25.34 203 TYR H O 1
ATOM 3299 N N . LYS B 2 204 ? 32.132 -1.784 4.373 1.00 22.37 204 LYS H N 1
ATOM 3300 C CA . LYS B 2 204 ? 31.108 -2.747 4.007 1.00 20.64 204 LYS H CA 1
ATOM 3301 C C . LYS B 2 204 ? 29.824 -2.419 4.752 1.00 18.77 204 LYS H C 1
ATOM 3302 O O . LYS B 2 204 ? 29.839 -1.894 5.866 1.00 19.15 204 LYS H O 1
ATOM 3308 N N . CYS B 2 205 ? 28.701 -2.722 4.127 1.00 16.71 205 CYS H N 1
ATOM 3309 C CA A CYS B 2 205 ? 27.401 -2.624 4.778 0.80 16.48 205 CYS H CA 1
ATOM 3310 C CA B CYS B 2 205 ? 27.430 -2.632 4.809 0.20 17.22 205 CYS H CA 1
ATOM 3311 C C . CYS B 2 205 ? 26.873 -4.035 5.000 1.00 16.79 205 CYS H C 1
ATOM 3312 O O . CYS B 2 205 ? 26.977 -4.884 4.113 1.00 19.28 205 CYS H O 1
ATOM 3317 N N . VAL B 2 206 ? 26.338 -4.290 6.185 1.00 17.46 206 VAL H N 1
ATOM 3318 C CA . VAL B 2 206 ? 25.867 -5.620 6.558 1.00 16.59 206 VAL H CA 1
ATOM 3319 C C . VAL B 2 206 ? 24.377 -5.523 6.831 1.00 16.17 206 VAL H C 1
ATOM 3320 O O . VAL B 2 206 ? 23.958 -4.750 7.705 1.00 18.19 206 VAL H O 1
ATOM 3324 N N . VAL B 2 207 ? 23.584 -6.325 6.113 1.00 14.45 207 VAL H N 1
ATOM 3325 C CA . VAL B 2 207 ? 22.128 -6.235 6.160 1.00 15.10 207 VAL H CA 1
ATOM 3326 C C . VAL B 2 207 ? 21.575 -7.548 6.692 1.00 16.81 207 VAL H C 1
ATOM 3327 O O . VAL B 2 207 ? 21.725 -8.591 6.046 1.00 18.29 207 VAL H O 1
ATOM 3331 N N . GLN B 2 208 ? 20.926 -7.492 7.854 1.00 18.04 208 GLN H N 1
ATOM 3332 C CA . GLN B 2 208 ? 20.343 -8.663 8.502 1.00 22.11 208 GLN H CA 1
ATOM 3333 C C . GLN B 2 208 ? 18.828 -8.621 8.348 1.00 22.69 208 GLN H C 1
ATOM 3334 O O . GLN B 2 208 ? 18.204 -7.579 8.570 1.00 22.71 208 GLN H O 1
ATOM 3340 N N . HIS B 2 209 ? 18.237 -9.743 7.948 1.00 23.80 209 HIS H N 1
ATOM 3341 C CA . HIS B 2 209 ? 16.783 -9.883 7.853 1.00 24.57 209 HIS H CA 1
ATOM 3342 C C . HIS B 2 209 ? 16.446 -11.178 8.576 1.00 26.74 209 HIS H C 1
ATOM 3343 O O . HIS B 2 209 ? 16.404 -12.248 7.964 1.00 28.74 209 HIS H O 1
ATOM 3350 N N . THR B 2 210 ? 16.180 -11.067 9.876 1.00 28.98 210 THR H N 1
ATOM 3351 C CA A THR B 2 210 ? 16.042 -12.269 10.691 0.50 30.98 210 THR H CA 1
ATOM 3352 C CA B THR B 2 210 ? 16.028 -12.255 10.710 0.50 31.00 210 THR H CA 1
ATOM 3353 C C . THR B 2 210 ? 14.832 -13.100 10.290 1.00 32.15 210 THR H C 1
ATOM 3354 O O . THR B 2 210 ? 14.844 -14.322 10.465 1.00 32.72 210 THR H O 1
ATOM 3361 N N . ALA B 2 211 ? 13.791 -12.474 9.734 1.00 32.10 211 ALA H N 1
ATOM 3362 C CA . ALA B 2 211 ? 12.610 -13.247 9.354 1.00 35.88 211 ALA H CA 1
ATOM 3363 C C . ALA B 2 211 ? 12.944 -14.306 8.312 1.00 37.76 211 ALA H C 1
ATOM 3364 O O . ALA B 2 211 ? 12.301 -15.364 8.282 1.00 39.56 211 ALA H O 1
ATOM 3366 N N . SER B 2 212 ? 13.953 -14.050 7.469 1.00 38.15 212 SER H N 1
ATOM 3367 C CA . SER B 2 212 ? 14.454 -15.015 6.496 1.00 37.61 212 SER H CA 1
ATOM 3368 C C . SER B 2 212 ? 15.793 -15.626 6.904 1.00 37.48 212 SER H C 1
ATOM 3369 O O . SER B 2 212 ? 16.481 -16.210 6.060 1.00 38.68 212 SER H O 1
ATOM 3372 N N . LYS B 2 213 ? 16.179 -15.490 8.173 1.00 36.75 213 LYS H N 1
ATOM 3373 C CA . LYS B 2 213 ? 17.410 -16.089 8.698 1.00 36.95 213 LYS H CA 1
ATOM 3374 C C . LYS B 2 213 ? 18.614 -15.769 7.808 1.00 34.67 213 LYS H C 1
ATOM 3375 O O . LYS B 2 213 ? 19.484 -16.611 7.565 1.00 34.47 213 LYS H O 1
ATOM 3379 N N . SER B 2 214 ? 18.661 -14.540 7.300 1.00 32.25 214 SER H N 1
ATOM 3380 C CA . SER B 2 214 ? 19.611 -14.189 6.254 1.00 30.97 214 SER H CA 1
ATOM 3381 C C . SER B 2 214 ? 20.423 -12.963 6.650 1.00 28.27 214 SER H C 1
ATOM 3382 O O . SER B 2 214 ? 19.954 -12.094 7.391 1.00 27.15 214 SER H O 1
ATOM 3385 N N . LYS B 2 215 ? 21.659 -12.925 6.161 1.00 25.09 215 LYS H N 1
ATOM 3386 C CA . LYS B 2 215 ? 22.545 -11.784 6.324 1.00 21.60 215 LYS H CA 1
ATOM 3387 C C . LYS B 2 215 ? 23.342 -11.623 5.039 1.00 19.80 215 LYS H C 1
ATOM 3388 O O . LYS B 2 215 ? 23.902 -12.596 4.526 1.00 21.76 215 LYS H O 1
ATOM 3394 N N . LYS B 2 216 ? 23.362 -10.409 4.498 1.00 17.17 216 LYS H N 1
ATOM 3395 C CA . LYS B 2 216 ? 24.119 -10.114 3.290 1.00 16.80 216 LYS H CA 1
ATOM 3396 C C . LYS B 2 216 ? 25.041 -8.936 3.560 1.00 17.44 216 LYS H C 1
ATOM 3397 O O . LYS B 2 216 ? 24.628 -7.935 4.154 1.00 21.13 216 LYS H O 1
ATOM 3403 N N . GLU B 2 217 ? 26.293 -9.063 3.133 1.00 16.96 217 GLU H N 1
ATOM 3404 C CA . GLU B 2 217 ? 27.278 -7.999 3.271 1.00 17.59 217 GLU H CA 1
ATOM 3405 C C . GLU B 2 217 ? 27.735 -7.582 1.883 1.00 17.59 217 GLU H C 1
ATOM 3406 O O . GLU B 2 217 ? 28.029 -8.438 1.042 1.00 20.23 217 GLU H O 1
ATOM 3412 N N . ILE B 2 218 ? 27.818 -6.277 1.647 1.00 16.96 218 ILE H N 1
ATOM 3413 C CA . ILE B 2 218 ? 28.366 -5.748 0.403 1.00 17.39 218 ILE H CA 1
ATOM 3414 C C . ILE B 2 218 ? 29.656 -5.026 0.753 1.00 18.31 218 ILE H C 1
ATOM 3415 O O . ILE B 2 218 ? 29.647 -4.100 1.575 1.00 19.60 218 ILE H O 1
ATOM 3420 N N . PHE B 2 219 ? 30.755 -5.416 0.103 1.00 19.33 219 PHE H N 1
ATOM 3421 C CA . PHE B 2 219 ? 32.060 -4.822 0.391 1.00 20.50 219 PHE H CA 1
ATOM 3422 C C . PHE B 2 219 ? 32.792 -4.328 -0.849 1.00 23.10 219 PHE H C 1
ATOM 3423 O O . PHE B 2 219 ? 33.965 -3.956 -0.750 1.00 25.73 219 PHE H O 1
ATOM 3431 N N . ARG B 2 220 ? 32.136 -4.309 -2.003 1.00 22.91 220 ARG H N 1
ATOM 3432 C CA . ARG B 2 220 ? 32.710 -3.796 -3.236 1.00 24.40 220 ARG H CA 1
ATOM 3433 C C . ARG B 2 220 ? 31.723 -2.826 -3.864 1.00 24.66 220 ARG H C 1
ATOM 3434 O O . ARG B 2 220 ? 30.539 -3.146 -4.023 1.00 24.46 220 ARG H O 1
ATOM 3442 N N . TRP B 2 221 ? 32.211 -1.641 -4.204 1.00 25.19 221 TRP H N 1
ATOM 3443 C CA . TRP B 2 221 ? 31.439 -0.696 -4.994 1.00 26.65 221 TRP H CA 1
ATOM 3444 C C . TRP B 2 221 ? 32.054 -0.711 -6.385 1.00 29.79 221 TRP H C 1
ATOM 3445 O O . TRP B 2 221 ? 33.168 -0.193 -6.567 1.00 30.41 221 TRP H O 1
ATOM 3456 N N . PRO B 2 222 ? 31.426 -1.345 -7.371 1.00 32.60 222 PRO H N 1
ATOM 3457 C CA . PRO B 2 222 ? 32.053 -1.444 -8.693 1.00 35.64 222 PRO H CA 1
ATOM 3458 C C . PRO B 2 222 ? 32.033 -0.106 -9.420 1.00 39.48 222 PRO H C 1
ATOM 3459 O O . PRO B 2 222 ? 31.462 0.885 -8.963 1.00 38.29 222 PRO H O 1
ATOM 3463 N N . GLU B 2 223 ? 32.705 -0.088 -10.570 1.00 43.71 223 GLU H N 1
ATOM 3464 C CA . GLU B 2 223 ? 32.757 1.120 -11.380 1.00 48.60 223 GLU H CA 1
ATOM 3465 C C . GLU B 2 223 ? 31.356 1.505 -11.842 1.00 49.99 223 GLU H C 1
ATOM 3466 O O . GLU B 2 223 ? 30.514 0.646 -12.118 1.00 48.60 223 GLU H O 1
ATOM 3472 N N . SER B 2 224 ? 31.107 2.810 -11.902 1.00 52.90 224 SER H N 1
ATOM 3473 C CA . SER B 2 224 ? 29.825 3.314 -12.352 1.00 54.93 224 SER H CA 1
ATOM 3474 C C . SER B 2 224 ? 29.628 2.986 -13.831 1.00 55.34 224 SER H C 1
ATOM 3475 O O . SER B 2 224 ? 30.593 2.711 -14.549 1.00 55.49 224 SER H O 1
ATOM 3478 N N . PRO B 2 225 ? 28.371 2.984 -14.311 1.00 54.93 225 PRO H N 1
ATOM 3479 C CA . PRO B 2 225 ? 28.144 2.710 -15.735 1.00 54.58 225 PRO H CA 1
ATOM 3480 C C . PRO B 2 225 ? 28.596 3.878 -16.608 1.00 54.25 225 PRO H C 1
ATOM 3481 O O . PRO B 2 225 ? 28.976 4.914 -16.060 1.00 53.98 225 PRO H O 1
#

Radius of gyration: 24.55 Å; Cα contacts (8 Å, |Δi|>4): 1262; chains: 2; bounding box: 52×54×72 Å

B-factor: mean 26.97, std 11.29, range [10.87, 71.89]

Foldseek 3Di:
DAKAWDAEDEEAAQAKDKIKIFDDCFWLVVPKFKWKWWDAPPGDTDTAGPRFFHGDPPRDPQWGKHDDRRMIMIMGGRDDLRRFGWMKMKTAGRVVRGIHIYPIYTYYHPDDDFWAKDKDKDWADPVQVVVQWTKIKIKIDTGPPQDKDKWKDQQNHTDDPQKDKDRWDQDDVRHIIIMMMHIDGPVSQQPTQKMKMWMDDDPDIDMDIDHPVPVD/DAKAKDAAAEAAQQAKDKIKIADDDDQLQPWKKWKWKFAPPGDIGTAWIARQNPGDIDGDVVLVPQWDKGYDNVRSMIMIMGGNDDQRPFTWMKMFTWDDDDPGTDGDYMYPTYGYGHDPDDFDAWDKAKDWDDDLPDQDFIKIKIKTWDGDDDDKDKWKDQVNHTADKDFDDWDQDPVRIIITMIIRPDTDRNDDFQRMKMWMDDVNVPDIDIDGGDDHDD

Solvent-accessible surface area: 19900 Å² total

Nearest PDB structures (foldseek):
  8oju-assembly1_H  TM=1.005E+00  e=3.478E-45  Homo sapiens
  8ojs-assembly2_H  TM=8.708E-01  e=1.483E-40  Homo sapiens
  6wg0-assembly1_H  TM=8.281E-01  e=6.142E-24  Homo sapiens
  7jlk-assembly1_A  TM=6.880E-01  e=4.537E-26  Homo sapiens
  8vs8-assembly2_H  TM=6.164E-01  e=2.640E-24  Homo sapiens

Secondary structure (DSSP, 8-state):
-EEEE---EEE-TT--EEEEEEEESS-GGGS-EEEEEE-TTS-EEEEEEE-TTT--EEE-GGGTT-EEEEEEGGGTEEEEEE-S--GGG-EEEEEEEEEEETTEEEEEEE---EEEEE-SSPPBPPEEEEEEES----S--BEEEEEEEEEBSS--EEEEEETTEEE-EEE---EE-TTS-EEEEEEESSPBSS--TTSEEEEEEEGGGTEEEEE---PPP-/---B--SEEEE-TT--EEEEEE--TTTGGGTPPPEEEEE-TTS--EEEEBTTTBPPTTS-TTEEEEEETTEEEEEE-S--GGG-EEEEEEEEETTTTEEEE---EEEEE--PPPBPPEEEEE---HHHHHTT-EEEEEEEEEEBSS--EEEEEETTEEE-TTEEEPPPEE-TTS-EEEEEEEEE-HHHHHHSS-EEEEEEETTEEEEEEE-TTTT-